Protein AF-0000000067861608 (afdb_homodimer)

Structure (mmCIF, N/CA/C/O backbone):
data_AF-0000000067861608-model_v1
#
loop_
_entity.id
_entity.type
_entity.pdbx_description
1 polymer 'phosphomevalonate kinase'
#
loop_
_atom_site.group_PDB
_atom_site.id
_atom_site.type_symbol
_atom_site.label_atom_id
_atom_site.label_alt_id
_atom_site.label_comp_id
_atom_site.label_asym_id
_atom_site.label_entity_id
_atom_site.label_seq_id
_atom_site.pdbx_PDB_ins_code
_atom_site.Cartn_x
_atom_site.Cartn_y
_atom_site.Cartn_z
_atom_site.occupancy
_atom_site.B_iso_or_equiv
_atom_site.auth_seq_id
_atom_site.auth_comp_id
_atom_site.auth_asym_id
_atom_site.auth_atom_id
_atom_site.pdbx_PDB_model_num
ATOM 1 N N . MET A 1 1 ? -28.859 -40.688 17.312 1 26.67 1 MET A N 1
ATOM 2 C CA . MET A 1 1 ? -28.531 -40.656 15.891 1 26.67 1 MET A CA 1
ATOM 3 C C . MET A 1 1 ? -27.469 -39.594 15.594 1 26.67 1 MET A C 1
ATOM 5 O O . MET A 1 1 ? -27.672 -38.406 15.875 1 26.67 1 MET A O 1
ATOM 9 N N . TYR A 1 2 ? -26.25 -39.906 15.844 1 34.5 2 TYR A N 1
ATOM 10 C CA . TYR A 1 2 ? -25.062 -39.094 15.641 1 34.5 2 TYR A CA 1
ATOM 11 C C . TYR A 1 2 ? -25.094 -38.406 14.281 1 34.5 2 TYR A C 1
ATOM 13 O O . TYR A 1 2 ? -25.141 -39.062 13.242 1 34.5 2 TYR A O 1
ATOM 21 N N . GLN A 1 3 ? -25.984 -37.469 14.102 1 37.22 3 GLN A N 1
ATOM 22 C CA . GLN A 1 3 ? -26.031 -36.719 12.844 1 37.22 3 GLN A CA 1
ATOM 23 C C . GLN A 1 3 ? -24.641 -36.531 12.258 1 37.22 3 GLN A C 1
ATOM 25 O O . GLN A 1 3 ? -23.719 -36.125 12.969 1 37.22 3 GLN A O 1
ATOM 30 N N . MET A 1 4 ? -24.109 -37.469 11.406 1 39.84 4 MET A N 1
ATOM 31 C CA . MET A 1 4 ? -22.844 -37.469 10.695 1 39.84 4 MET A CA 1
ATOM 32 C C . MET A 1 4 ? -22.406 -36.031 10.367 1 39.84 4 MET A C 1
ATOM 34 O O . MET A 1 4 ? -23.078 -35.344 9.594 1 39.84 4 MET A O 1
ATOM 38 N N . LYS A 1 5 ? -21.938 -35.344 11.375 1 53.28 5 LYS A N 1
ATOM 39 C CA . LYS A 1 5 ? -21.391 -34 11.172 1 53.28 5 LYS A CA 1
ATOM 40 C C . LYS A 1 5 ? -20.656 -33.875 9.844 1 53.28 5 LYS A C 1
ATOM 42 O O . LYS A 1 5 ? -19.703 -34.625 9.594 1 53.28 5 LYS A O 1
ATOM 47 N N . ASN A 1 6 ? -21.297 -33.531 8.641 1 76.69 6 ASN A N 1
ATOM 48 C CA . ASN A 1 6 ? -20.766 -33.25 7.309 1 76.69 6 ASN A CA 1
ATOM 49 C C . ASN A 1 6 ? -19.453 -32.469 7.371 1 76.69 6 ASN A C 1
ATOM 51 O O . ASN A 1 6 ? -19.391 -31.391 7.941 1 76.69 6 ASN A O 1
ATOM 55 N N . LYS A 1 7 ? -18.281 -33.219 7.277 1 92 7 LYS A N 1
ATOM 56 C CA . LYS A 1 7 ? -16.906 -32.75 7.316 1 92 7 LYS A CA 1
ATOM 57 C C . LYS A 1 7 ? -16.406 -32.406 5.91 1 92 7 LYS A C 1
ATOM 59 O O . LYS A 1 7 ? -16.578 -33.219 4.992 1 92 7 LYS A O 1
ATOM 64 N N . LEU A 1 8 ? -16.062 -31.203 5.754 1 97.25 8 LEU A N 1
ATOM 65 C CA . LEU A 1 8 ? -15.453 -30.734 4.516 1 97.25 8 LEU A CA 1
ATOM 66 C C . LEU A 1 8 ? -13.953 -30.531 4.695 1 97.25 8 LEU A C 1
ATOM 68 O O . LEU A 1 8 ? -13.516 -29.922 5.68 1 97.25 8 LEU A O 1
ATOM 72 N N . GLN A 1 9 ? -13.156 -31.156 3.879 1 98.38 9 GLN A N 1
ATOM 73 C CA . GLN A 1 9 ? -11.711 -30.938 3.918 1 98.38 9 GLN A CA 1
ATOM 74 C C . GLN A 1 9 ? -11.211 -30.328 2.611 1 98.38 9 GLN A C 1
ATOM 76 O O . GLN A 1 9 ? -11.539 -30.828 1.528 1 98.38 9 GLN A O 1
ATOM 81 N N . VAL A 1 10 ? -10.492 -29.297 2.76 1 98.44 10 VAL A N 1
ATOM 82 C CA . VAL A 1 10 ? -9.867 -28.625 1.625 1 98.44 10 VAL A CA 1
ATOM 83 C C . VAL A 1 10 ? -8.344 -28.688 1.771 1 98.44 10 VAL A C 1
ATOM 85 O O . VAL A 1 10 ? -7.801 -28.281 2.799 1 98.44 10 VAL A O 1
ATOM 88 N N . LYS A 1 11 ? -7.633 -29.203 0.776 1 98.56 11 LYS A N 1
ATOM 89 C CA . LYS A 1 11 ? -6.172 -29.203 0.708 1 98.56 11 LYS A CA 1
ATOM 90 C C . LYS A 1 11 ? -5.672 -28.281 -0.399 1 98.56 11 LYS A C 1
ATOM 92 O O . LYS A 1 11 ? -5.953 -28.516 -1.578 1 98.56 11 LYS A O 1
ATOM 97 N N . ILE A 1 12 ? -4.996 -27.266 0.034 1 98.75 12 ILE A N 1
ATOM 98 C CA . ILE A 1 12 ? -4.484 -26.266 -0.893 1 98.75 12 ILE A CA 1
ATOM 99 C C . ILE A 1 12 ? -2.967 -26.406 -1.009 1 98.75 12 ILE A C 1
ATOM 101 O O . ILE A 1 12 ? -2.254 -26.359 -0.002 1 98.75 12 ILE A O 1
ATOM 105 N N . PRO A 1 13 ? -2.434 -26.594 -2.201 1 98.56 13 PRO A N 1
ATOM 106 C CA . PRO A 1 13 ? -0.99 -26.766 -2.379 1 98.56 13 PRO A CA 1
ATOM 107 C C . PRO A 1 13 ? -0.209 -25.469 -2.209 1 98.56 13 PRO A C 1
ATOM 109 O O . PRO A 1 13 ? -0.754 -24.391 -2.43 1 98.56 13 PRO A O 1
ATOM 112 N N . GLY A 1 14 ? 1.052 -25.562 -1.754 1 97.81 14 GLY A N 1
ATOM 113 C CA . GLY A 1 14 ? 1.982 -24.453 -1.854 1 97.81 14 GLY A CA 1
ATOM 114 C C . GLY A 1 14 ? 2.395 -24.141 -3.281 1 97.81 14 GLY A C 1
ATOM 115 O O . GLY A 1 14 ? 1.953 -24.812 -4.219 1 97.81 14 GLY A O 1
ATOM 116 N N . LYS A 1 15 ? 3.15 -23.094 -3.432 1 97.94 15 LYS A N 1
ATOM 117 C CA . LYS A 1 15 ? 3.477 -22.688 -4.793 1 97.94 15 LYS A CA 1
ATOM 118 C C . LYS A 1 15 ? 4.945 -22.297 -4.91 1 97.94 15 LYS A C 1
ATOM 120 O O . LYS A 1 15 ? 5.605 -22.031 -3.906 1 97.94 15 LYS A O 1
ATOM 125 N N . LEU A 1 16 ? 5.465 -22.344 -6.137 1 98.12 16 LEU A N 1
ATOM 126 C CA . LEU A 1 16 ? 6.77 -21.812 -6.516 1 98.12 16 LEU A CA 1
ATOM 127 C C . LEU A 1 16 ? 6.66 -20.922 -7.754 1 98.12 16 LEU A C 1
ATOM 129 O O . LEU A 1 16 ? 5.906 -21.234 -8.672 1 98.12 16 LEU A O 1
ATOM 133 N N . TYR A 1 17 ? 7.387 -19.875 -7.785 1 98.25 17 TYR A N 1
ATOM 134 C CA . TYR A 1 17 ? 7.594 -19.125 -9.016 1 98.25 17 TYR A CA 1
ATOM 135 C C . TYR A 1 17 ? 8.648 -19.797 -9.898 1 98.25 17 TYR A C 1
ATOM 137 O O . TYR A 1 17 ? 9.719 -20.172 -9.414 1 98.25 17 TYR A O 1
ATOM 145 N N . VAL A 1 18 ? 8.383 -19.906 -11.125 1 98.62 18 VAL A N 1
ATOM 146 C CA . VAL A 1 18 ? 9.305 -20.531 -12.078 1 98.62 18 VAL A CA 1
ATOM 147 C C . VAL A 1 18 ? 10 -19.453 -12.906 1 98.62 18 VAL A C 1
ATOM 149 O O . VAL A 1 18 ? 11.195 -19.562 -13.188 1 98.62 18 VAL A O 1
ATOM 152 N N . ALA A 1 19 ? 9.234 -18.453 -13.297 1 98.81 19 ALA A N 1
ATOM 153 C CA . ALA A 1 19 ? 9.781 -17.359 -14.086 1 98.81 19 ALA A CA 1
ATOM 154 C C . ALA A 1 19 ? 8.875 -16.125 -14 1 98.81 19 ALA A C 1
ATOM 156 O O . ALA A 1 19 ? 7.691 -16.234 -13.688 1 98.81 19 ALA A O 1
ATOM 157 N N . GLY A 1 20 ? 9.445 -15.008 -14.312 1 98.62 20 GLY A N 1
ATOM 158 C CA . GLY A 1 20 ? 8.68 -13.773 -14.367 1 98.62 20 GLY A CA 1
ATOM 159 C C . GLY A 1 20 ? 8.703 -13 -13.055 1 98.62 20 GLY A C 1
ATOM 160 O O . GLY A 1 20 ? 7.992 -12 -12.906 1 98.62 20 GLY A O 1
ATOM 161 N N . GLU A 1 21 ? 9.539 -13.398 -12.094 1 97.88 21 GLU A N 1
ATOM 162 C CA . GLU A 1 21 ? 9.633 -12.75 -10.789 1 97.88 21 GLU A CA 1
ATOM 163 C C . GLU A 1 21 ? 9.992 -11.273 -10.938 1 97.88 21 GLU A C 1
ATOM 165 O O . GLU A 1 21 ? 10.688 -10.891 -11.883 1 97.88 21 GLU A O 1
ATOM 170 N N . TYR A 1 22 ? 9.555 -10.453 -10.031 1 97 22 TYR A N 1
ATOM 171 C CA . TYR A 1 22 ? 9.727 -9.008 -9.961 1 97 22 TYR A CA 1
ATOM 172 C C . TYR A 1 22 ? 8.93 -8.305 -11.047 1 97 22 TYR A C 1
ATOM 174 O O . TYR A 1 22 ? 8.227 -7.324 -10.789 1 97 22 TYR A O 1
ATOM 182 N N . ALA A 1 23 ? 8.992 -8.766 -12.305 1 98.06 23 ALA A N 1
ATOM 183 C CA . ALA A 1 23 ? 8.188 -8.156 -13.367 1 98.06 23 ALA A CA 1
ATOM 184 C C . ALA A 1 23 ? 6.695 -8.352 -13.102 1 98.06 23 ALA A C 1
ATOM 186 O O . ALA A 1 23 ? 5.891 -7.457 -13.375 1 98.06 23 ALA A O 1
ATOM 187 N N . VAL A 1 24 ? 6.348 -9.461 -12.547 1 98 24 VAL A N 1
ATOM 188 C CA . VAL A 1 24 ? 4.953 -9.852 -12.367 1 98 24 VAL A CA 1
ATOM 189 C C . VAL A 1 24 ? 4.289 -8.938 -11.344 1 98 24 VAL A C 1
ATOM 191 O O . VAL A 1 24 ? 3.061 -8.875 -11.258 1 98 24 VAL A O 1
ATOM 194 N N . VAL A 1 25 ? 5.051 -8.227 -10.516 1 95.62 25 VAL A N 1
ATOM 195 C CA . VAL A 1 25 ? 4.48 -7.289 -9.547 1 95.62 25 VAL A CA 1
ATOM 196 C C . VAL A 1 25 ? 3.912 -6.074 -10.281 1 95.62 25 VAL A C 1
ATOM 198 O O . VAL A 1 25 ? 3.137 -5.305 -9.703 1 95.62 25 VAL A O 1
ATOM 201 N N . GLU A 1 26 ? 4.363 -5.918 -11.547 1 96.56 26 GLU A N 1
ATOM 202 C CA . GLU A 1 26 ? 3.848 -4.836 -12.383 1 96.56 26 GLU A CA 1
ATOM 203 C C . GLU A 1 26 ? 2.592 -5.273 -13.141 1 96.56 26 GLU A C 1
ATOM 205 O O . GLU A 1 26 ? 2.518 -6.402 -13.625 1 96.56 26 GLU A O 1
ATOM 210 N N . SER A 1 27 ? 1.669 -4.391 -13.273 1 96.94 27 SER A N 1
ATOM 211 C CA . SER A 1 27 ? 0.433 -4.664 -14 1 96.94 27 SER A CA 1
ATOM 212 C C . SER A 1 27 ? 0.719 -5.164 -15.406 1 96.94 27 SER A C 1
ATOM 214 O O . SER A 1 27 ? 1.586 -4.621 -16.094 1 96.94 27 SER A O 1
ATOM 216 N N . GLY A 1 28 ? 0.017 -6.191 -15.742 1 98.12 28 GLY A N 1
ATOM 217 C CA . GLY A 1 28 ? 0.058 -6.668 -17.109 1 98.12 28 GLY A CA 1
ATOM 218 C C . GLY A 1 28 ? 1.243 -7.57 -17.391 1 98.12 28 GLY A C 1
ATOM 219 O O . GLY A 1 28 ? 1.423 -8.031 -18.531 1 98.12 28 GLY A O 1
ATOM 220 N N . HIS A 1 29 ? 2.057 -7.844 -16.453 1 98.62 29 HIS A N 1
ATOM 221 C CA . HIS A 1 29 ? 3.209 -8.719 -16.656 1 98.62 29 HIS A CA 1
ATOM 222 C C . HIS A 1 29 ? 2.914 -10.141 -16.188 1 98.62 29 HIS A C 1
ATOM 224 O O . HIS A 1 29 ? 2.143 -10.336 -15.242 1 98.62 29 HIS A O 1
ATOM 230 N N . THR A 1 30 ? 3.576 -11.055 -16.828 1 98.75 30 THR A N 1
ATOM 231 C CA . THR A 1 30 ? 3.236 -12.461 -16.688 1 98.75 30 THR A CA 1
ATOM 232 C C . THR A 1 30 ? 4.328 -13.211 -15.922 1 98.75 30 THR A C 1
ATOM 234 O O . THR A 1 30 ? 5.512 -12.891 -16.047 1 98.75 30 THR A O 1
ATOM 237 N N . ALA A 1 31 ? 3.92 -14.156 -15.141 1 98.81 31 ALA A N 1
ATOM 238 C CA . ALA A 1 31 ? 4.82 -15.125 -14.508 1 98.81 31 ALA A CA 1
ATOM 239 C C . ALA A 1 31 ? 4.324 -16.547 -14.719 1 98.81 31 ALA A C 1
ATOM 241 O O . ALA A 1 31 ? 3.133 -16.766 -14.961 1 98.81 31 ALA A O 1
ATOM 242 N N . ILE A 1 32 ? 5.25 -17.469 -14.734 1 98.88 32 ILE A N 1
ATOM 243 C CA . ILE A 1 32 ? 4.953 -18.891 -14.695 1 98.88 32 ILE A CA 1
ATOM 244 C C . ILE A 1 32 ? 5.09 -19.406 -13.266 1 98.88 32 ILE A C 1
ATOM 246 O O . ILE A 1 32 ? 6.113 -19.188 -12.609 1 98.88 32 ILE A O 1
ATOM 250 N N . LEU A 1 33 ? 4.039 -20.016 -12.758 1 98.81 33 LEU A N 1
ATOM 251 C CA . LEU A 1 33 ? 4.066 -20.609 -11.43 1 98.81 33 LEU A CA 1
ATOM 252 C C . LEU A 1 33 ? 3.674 -22.078 -11.477 1 98.81 33 LEU A C 1
ATOM 254 O O . LEU A 1 33 ? 3.002 -22.516 -12.414 1 98.81 33 LEU A O 1
ATOM 258 N N . THR A 1 34 ? 4.102 -22.812 -10.477 1 98.75 34 THR A N 1
ATOM 259 C CA . THR A 1 34 ? 3.629 -24.188 -10.281 1 98.75 34 THR A CA 1
ATOM 260 C C . THR A 1 34 ? 3.234 -24.422 -8.828 1 98.75 34 THR A C 1
ATOM 262 O O . THR A 1 34 ? 3.885 -23.906 -7.914 1 98.75 34 THR A O 1
ATOM 265 N N . ALA A 1 35 ? 2.17 -25.109 -8.664 1 98.56 35 ALA A N 1
ATOM 266 C CA . ALA A 1 35 ? 1.813 -25.609 -7.344 1 98.56 35 ALA A CA 1
ATOM 267 C C . ALA A 1 35 ? 2.586 -26.875 -7.016 1 98.56 35 ALA A C 1
ATOM 269 O O . ALA A 1 35 ? 2.898 -27.672 -7.906 1 98.56 35 ALA A O 1
ATOM 270 N N . VAL A 1 36 ? 2.908 -27.078 -5.766 1 97.81 36 VAL A N 1
ATOM 271 C CA . VAL A 1 36 ? 3.66 -28.266 -5.355 1 97.81 36 VAL A CA 1
ATOM 272 C C . VAL A 1 36 ? 2.85 -29.062 -4.336 1 97.81 36 VAL A C 1
ATOM 274 O O . VAL A 1 36 ? 1.994 -28.516 -3.643 1 97.81 36 VAL A O 1
ATOM 277 N N . ASN A 1 37 ? 3.166 -30.328 -4.195 1 97.19 37 ASN A N 1
ATOM 278 C CA . ASN A 1 37 ? 2.334 -31.219 -3.396 1 97.19 37 ASN A CA 1
ATOM 279 C C . ASN A 1 37 ? 2.688 -31.141 -1.915 1 97.19 37 ASN A C 1
ATOM 281 O O . ASN A 1 37 ? 2.891 -32.188 -1.267 1 97.19 37 ASN A O 1
ATOM 285 N N . ARG A 1 38 ? 2.797 -30.031 -1.363 1 96.56 38 ARG A N 1
ATOM 286 C CA . ARG A 1 38 ? 2.777 -29.656 0.046 1 96.56 38 ARG A CA 1
ATOM 287 C C . ARG A 1 38 ? 1.562 -28.781 0.364 1 96.56 38 ARG A C 1
ATOM 289 O O . ARG A 1 38 ? 1.272 -27.828 -0.352 1 96.56 38 ARG A O 1
ATOM 296 N N . TYR A 1 39 ? 0.886 -29.203 1.432 1 97.62 39 TYR A N 1
ATOM 297 C CA . TYR A 1 39 ? -0.474 -28.688 1.486 1 97.62 39 TYR A CA 1
ATOM 298 C C . TYR A 1 39 ? -0.722 -27.953 2.797 1 97.62 39 TYR A C 1
ATOM 300 O O . TYR A 1 39 ? -0.152 -28.297 3.832 1 97.62 39 TYR A O 1
ATOM 308 N N . ILE A 1 40 ? -1.526 -26.922 2.73 1 97.19 40 ILE A N 1
ATOM 309 C CA . ILE A 1 40 ? -2.367 -26.484 3.836 1 97.19 40 ILE A CA 1
ATOM 310 C C . ILE A 1 40 ? -3.688 -27.25 3.822 1 97.19 40 ILE A C 1
ATOM 312 O O . ILE A 1 40 ? -4.34 -27.359 2.779 1 97.19 40 ILE A O 1
ATOM 316 N N . THR A 1 41 ? -4.012 -27.781 4.922 1 97.88 41 THR A N 1
ATOM 317 C CA . THR A 1 41 ? -5.266 -28.516 5.035 1 97.88 41 THR A CA 1
ATOM 318 C C . THR A 1 41 ? -6.234 -27.797 5.973 1 97.88 41 THR A C 1
ATOM 320 O O . THR A 1 41 ? -5.891 -27.5 7.121 1 97.88 41 THR A O 1
ATOM 323 N N . LEU A 1 42 ? -7.359 -27.438 5.473 1 98.5 42 LEU A N 1
ATOM 324 C CA . LEU A 1 42 ? -8.422 -26.859 6.289 1 98.5 42 LEU A CA 1
ATOM 325 C C . LEU A 1 42 ? -9.602 -27.812 6.398 1 98.5 42 LEU A C 1
ATOM 327 O O . LEU A 1 42 ? -10.117 -28.297 5.383 1 98.5 42 LEU A O 1
ATOM 331 N N . THR A 1 43 ? -9.977 -28.125 7.605 1 98.38 43 THR A N 1
ATOM 332 C CA . THR A 1 43 ? -11.164 -28.922 7.887 1 98.38 43 THR A CA 1
ATOM 333 C C . THR A 1 43 ? -12.289 -28.047 8.422 1 98.38 43 THR A C 1
ATOM 335 O O . THR A 1 43 ? -12.086 -27.266 9.344 1 98.38 43 THR A O 1
ATOM 338 N N . LEU A 1 44 ? -13.398 -28.141 7.777 1 98.44 44 LEU A N 1
ATOM 339 C CA . LEU A 1 44 ? -14.578 -27.375 8.172 1 98.44 44 LEU A CA 1
ATOM 340 C C . LEU A 1 44 ? -15.711 -28.297 8.594 1 98.44 44 LEU A C 1
ATOM 342 O O . LEU A 1 44 ? -16.016 -29.266 7.891 1 98.44 44 LEU A O 1
ATOM 346 N N . GLU A 1 45 ? -16.328 -28.031 9.75 1 97.69 45 GLU A N 1
ATOM 347 C CA . GLU A 1 45 ? -17.469 -28.781 10.258 1 97.69 45 GLU A CA 1
ATOM 348 C C . GLU A 1 45 ? -18.547 -27.844 10.812 1 97.69 45 GLU A C 1
ATOM 350 O O . GLU A 1 45 ? -18.234 -26.719 11.211 1 97.69 45 GLU A O 1
ATOM 355 N N . ASP A 1 46 ? -19.766 -28.312 10.781 1 97 46 ASP A N 1
ATOM 356 C CA . ASP A 1 46 ? -20.797 -27.578 11.492 1 97 46 ASP A CA 1
ATOM 357 C C . ASP A 1 46 ? -20.484 -27.484 12.984 1 97 46 ASP A C 1
ATOM 359 O O . ASP A 1 46 ? -19.875 -28.391 13.555 1 97 46 ASP A O 1
ATOM 363 N N . SER A 1 47 ? -20.859 -26.359 13.508 1 96.88 47 SER A N 1
ATOM 364 C CA . SER A 1 47 ? -20.578 -26.125 14.914 1 96.88 47 SER A CA 1
ATOM 365 C C . SER A 1 47 ? -21.641 -25.234 15.555 1 96.88 47 SER A C 1
ATOM 367 O O . SER A 1 47 ? -22.547 -24.75 14.859 1 96.88 47 SER A O 1
ATOM 369 N N . GLU A 1 48 ? -21.641 -25.156 16.875 1 96.44 48 GLU A N 1
ATOM 370 C CA . GLU A 1 48 ? -22.594 -24.312 17.578 1 96.44 48 GLU A CA 1
ATOM 371 C C . GLU A 1 48 ? -22.219 -22.844 17.484 1 96.44 48 GLU A C 1
ATOM 373 O O . GLU A 1 48 ? -23.078 -21.953 17.594 1 96.44 48 GLU A O 1
ATOM 378 N N . ARG A 1 49 ? -20.984 -22.641 17.344 1 97.25 49 ARG A N 1
ATOM 379 C CA . ARG A 1 49 ? -20.453 -21.281 17.172 1 97.25 49 ARG A CA 1
ATOM 380 C C . ARG A 1 49 ? -19.328 -21.266 16.156 1 97.25 49 ARG A C 1
ATOM 382 O O . ARG A 1 49 ? -18.703 -22.297 15.891 1 97.25 49 ARG A O 1
ATOM 389 N N . ASN A 1 50 ? -19.062 -20.078 15.539 1 98.06 50 ASN A N 1
ATOM 390 C CA . ASN A 1 50 ? -17.906 -19.953 14.656 1 98.06 50 ASN A CA 1
ATOM 391 C C . ASN A 1 50 ? -16.594 -20.109 15.414 1 98.06 50 ASN A C 1
ATOM 393 O O . ASN A 1 50 ? -16.406 -19.469 16.453 1 98.06 50 ASN A O 1
ATOM 397 N N . GLU A 1 51 ? -15.789 -20.875 14.906 1 97 51 GLU A N 1
ATOM 398 C CA . GLU A 1 51 ? -14.469 -21.062 15.516 1 97 51 GLU A CA 1
ATOM 399 C C . GLU A 1 51 ? -13.406 -21.328 14.461 1 97 51 GLU A C 1
ATOM 401 O O . GLU A 1 51 ? -13.648 -22.062 13.492 1 97 51 GLU A O 1
ATOM 406 N N . LEU A 1 52 ? -12.266 -20.719 14.594 1 97 52 LEU A N 1
ATOM 407 C CA . LEU A 1 52 ? -11.07 -20.984 13.797 1 97 52 LEU A CA 1
ATOM 408 C C . LEU A 1 52 ? -9.898 -21.375 14.695 1 97 52 LEU A C 1
ATOM 410 O O . LEU A 1 52 ? -9.594 -20.672 15.672 1 97 52 LEU A O 1
ATOM 414 N N . TRP A 1 53 ? -9.328 -22.438 14.406 1 95.25 53 TRP A N 1
ATOM 415 C CA . TRP A 1 53 ? -8.172 -22.906 15.172 1 95.25 53 TRP A CA 1
ATOM 416 C C . TRP A 1 53 ? -7.008 -23.25 14.258 1 95.25 53 TRP A C 1
ATOM 418 O O . TRP A 1 53 ? -7.188 -23.906 13.227 1 95.25 53 TRP A O 1
ATOM 428 N N . ILE A 1 54 ? -5.863 -22.719 14.531 1 91.69 54 ILE A N 1
ATOM 429 C CA . ILE A 1 54 ? -4.578 -23.094 13.953 1 91.69 54 ILE A CA 1
ATOM 430 C C . ILE A 1 54 ? -3.686 -23.703 15.023 1 91.69 54 ILE A C 1
ATOM 432 O O . ILE A 1 54 ? -3.121 -22.984 15.859 1 91.69 54 ILE A O 1
ATOM 436 N N . PRO A 1 55 ? -3.568 -24.969 15.031 1 85.69 55 PRO A N 1
ATOM 437 C CA . PRO A 1 55 ? -2.969 -25.703 16.141 1 85.69 55 PRO A CA 1
ATOM 438 C C . PRO A 1 55 ? -1.602 -25.172 16.547 1 85.69 55 PRO A C 1
ATOM 440 O O . PRO A 1 55 ? -1.2 -25.297 17.703 1 85.69 55 PRO A O 1
ATOM 443 N N . HIS A 1 56 ? -0.878 -24.609 15.633 1 77.38 56 HIS A N 1
ATOM 444 C CA . HIS A 1 56 ? 0.411 -24.016 15.969 1 77.38 56 HIS A CA 1
ATOM 445 C C . HIS A 1 56 ? 0.245 -22.844 16.938 1 77.38 56 HIS A C 1
ATOM 447 O O . HIS A 1 56 ? 1.199 -22.453 17.609 1 77.38 56 HIS A O 1
ATOM 453 N N . TYR A 1 57 ? -0.958 -22.406 17.016 1 78.12 57 TYR A N 1
ATOM 454 C CA . TYR A 1 57 ? -1.249 -21.297 17.906 1 78.12 57 TYR A CA 1
ATOM 455 C C . TYR A 1 57 ? -2.113 -21.75 19.078 1 78.12 57 TYR A C 1
ATOM 457 O O . TYR A 1 57 ? -2.777 -22.781 19 1 78.12 57 TYR A O 1
ATOM 465 N N . GLU A 1 58 ? -2.127 -21.172 20.234 1 71.75 58 GLU A N 1
ATOM 466 C CA . GLU A 1 58 ? -2.676 -21.688 21.5 1 71.75 58 GLU A CA 1
ATOM 467 C C . GLU A 1 58 ? -4.199 -21.719 21.453 1 71.75 58 GLU A C 1
ATOM 469 O O . GLU A 1 58 ? -4.809 -22.766 21.703 1 71.75 58 GLU A O 1
ATOM 474 N N . ASN A 1 59 ? -4.883 -20.688 21.328 1 86.62 59 ASN A N 1
ATOM 475 C CA . ASN A 1 59 ? -6.324 -20.719 21.516 1 86.62 59 ASN A CA 1
ATOM 476 C C . ASN A 1 59 ? -7.078 -20.359 20.25 1 86.62 59 ASN A C 1
ATOM 478 O O . ASN A 1 59 ? -6.598 -19.578 19.438 1 86.62 59 ASN A O 1
ATOM 482 N N . PRO A 1 60 ? -8.18 -21.188 20.031 1 93 60 PRO A N 1
ATOM 483 C CA . PRO A 1 60 ? -9.047 -20.828 18.906 1 93 60 PRO A CA 1
ATOM 484 C C . PRO A 1 60 ? -9.656 -19.438 19.062 1 93 60 PRO A C 1
ATOM 486 O O . PRO A 1 60 ? -9.719 -18.906 20.172 1 93 60 PRO A O 1
ATOM 489 N N . VAL A 1 61 ? -10 -18.859 17.984 1 95.06 61 VAL A N 1
ATOM 490 C CA . VAL A 1 61 ? -10.695 -17.578 17.984 1 95.06 61 VAL A CA 1
ATOM 491 C C . VAL A 1 61 ? -12.117 -17.766 17.469 1 95.06 61 VAL A C 1
ATOM 493 O O . VAL A 1 61 ? -12.406 -18.703 16.719 1 95.06 61 VAL A O 1
ATOM 496 N N . SER A 1 62 ? -13.055 -16.938 17.938 1 95.94 62 SER A N 1
ATOM 497 C CA . SER A 1 62 ? -14.461 -17 17.562 1 95.94 62 SER A CA 1
ATOM 498 C C . SER A 1 62 ? -14.961 -15.656 17.062 1 95.94 62 SER A C 1
ATOM 500 O O . SER A 1 62 ? -14.312 -14.625 17.266 1 95.94 62 SER A O 1
ATOM 502 N N . TRP A 1 63 ? -16.062 -15.602 16.328 1 96.75 63 TRP A N 1
ATOM 503 C CA . TRP A 1 63 ? -16.719 -14.398 15.828 1 96.75 63 TRP A CA 1
ATOM 504 C C . TRP A 1 63 ? -18.203 -14.633 15.617 1 96.75 63 TRP A C 1
ATOM 506 O O . TRP A 1 63 ? -18.641 -15.781 15.492 1 96.75 63 TRP A O 1
ATOM 516 N N . PRO A 1 64 ? -19.047 -13.68 15.703 1 97.38 64 PRO A N 1
ATOM 517 C CA . PRO A 1 64 ? -20.484 -13.852 15.508 1 97.38 64 PRO A CA 1
ATOM 518 C C . PRO A 1 64 ? -20.844 -14.305 14.094 1 97.38 64 PRO A C 1
ATOM 520 O O . PRO A 1 64 ? -20.172 -13.922 13.133 1 97.38 64 PRO A O 1
ATOM 523 N N . VAL A 1 65 ? -21.891 -15.133 13.992 1 97.44 65 VAL A N 1
ATOM 524 C CA . VAL A 1 65 ? -22.391 -15.523 12.68 1 97.44 65 VAL A CA 1
ATOM 525 C C . VAL A 1 65 ? -22.75 -14.281 11.867 1 97.44 65 VAL A C 1
ATOM 527 O O . VAL A 1 65 ? -23.5 -13.422 12.336 1 97.44 65 VAL A O 1
ATOM 530 N N . GLY A 1 66 ? -22.141 -14.156 10.727 1 96.19 66 GLY A N 1
ATOM 531 C CA . GLY A 1 66 ? -22.391 -13.008 9.875 1 96.19 66 GLY A CA 1
ATOM 532 C C . GLY A 1 66 ? -21.578 -11.789 10.258 1 96.19 66 GLY A C 1
ATOM 533 O O . GLY A 1 66 ? -21.672 -10.742 9.602 1 96.19 66 GLY A O 1
ATOM 534 N N . GLY A 1 67 ? -20.812 -11.914 11.305 1 95.69 67 GLY A N 1
ATOM 535 C CA . GLY A 1 67 ? -20.016 -10.797 11.789 1 95.69 67 GLY A CA 1
ATOM 536 C C . GLY A 1 67 ? -18.562 -10.898 11.406 1 95.69 67 GLY A C 1
ATOM 537 O O . GLY A 1 67 ? -18.156 -11.812 10.672 1 95.69 67 GLY A O 1
ATOM 538 N N . GLU A 1 68 ? -17.766 -9.945 11.844 1 95.62 68 GLU A N 1
ATOM 539 C CA . GLU A 1 68 ? -16.344 -9.867 11.523 1 95.62 68 GLU A CA 1
ATOM 540 C C . GLU A 1 68 ? -15.5 -10.641 12.531 1 95.62 68 GLU A C 1
ATOM 542 O O . GLU A 1 68 ? -15.789 -10.609 13.734 1 95.62 68 GLU A O 1
ATOM 547 N N . LEU A 1 69 ? -14.594 -11.359 12.023 1 95.44 69 LEU A N 1
ATOM 548 C CA . LEU A 1 69 ? -13.531 -11.883 12.867 1 95.44 69 LEU A CA 1
ATOM 549 C C . LEU A 1 69 ? -12.422 -10.852 13.055 1 95.44 69 LEU A C 1
ATOM 551 O O . LEU A 1 69 ? -11.82 -10.398 12.078 1 95.44 69 LEU A O 1
ATOM 555 N N . LYS A 1 70 ? -12.195 -10.438 14.266 1 88.69 70 LYS A N 1
ATOM 556 C CA . LYS A 1 70 ? -11.164 -9.477 14.633 1 88.69 70 LYS A CA 1
ATOM 5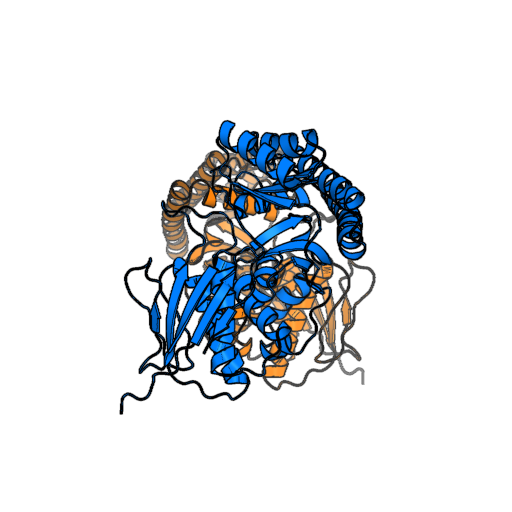57 C C . LYS A 1 70 ? -10.25 -10.031 15.719 1 88.69 70 LYS A C 1
ATOM 559 O O . LYS A 1 70 ? -10.289 -9.578 16.859 1 88.69 70 LYS A O 1
ATOM 564 N N . PRO A 1 71 ? -9.477 -10.898 15.32 1 81.19 71 PRO A N 1
ATOM 565 C CA . PRO A 1 71 ? -8.625 -11.477 16.359 1 81.19 71 PRO A CA 1
ATOM 566 C C . PRO A 1 71 ? -7.387 -10.633 16.656 1 81.19 71 PRO A C 1
ATOM 568 O O . PRO A 1 71 ? -7 -9.797 15.828 1 81.19 71 PRO A O 1
ATOM 571 N N . ASP A 1 72 ? -6.855 -10.812 17.797 1 82.69 72 ASP A N 1
ATOM 572 C CA . ASP A 1 72 ? -5.574 -10.211 18.156 1 82.69 72 ASP A CA 1
ATOM 573 C C . ASP A 1 72 ? -4.41 -11.047 17.625 1 82.69 72 ASP A C 1
ATOM 575 O O . ASP A 1 72 ? -4.484 -12.281 17.594 1 82.69 72 ASP A O 1
ATOM 579 N N . GLY A 1 73 ? -3.516 -10.375 17.125 1 84.56 73 GLY A N 1
ATOM 580 C CA . GLY A 1 73 ? -2.32 -11.062 16.672 1 84.56 73 GLY A CA 1
ATOM 581 C C . GLY A 1 73 ? -2.152 -11.031 15.164 1 84.56 73 GLY A C 1
ATOM 582 O O . GLY A 1 73 ? -3.105 -11.281 14.422 1 84.56 73 GLY A O 1
ATOM 583 N N . GLU A 1 74 ? -0.974 -10.898 14.703 1 82.56 74 GLU A N 1
ATOM 584 C CA . GLU A 1 74 ? -0.651 -10.734 13.289 1 82.56 74 GLU A CA 1
ATOM 585 C C . GLU A 1 74 ? -0.794 -12.047 12.531 1 82.56 74 GLU A C 1
ATOM 587 O O . GLU A 1 74 ? -1.086 -12.055 11.328 1 82.56 74 GLU A O 1
ATOM 592 N N . HIS A 1 75 ? -0.709 -13.172 13.242 1 85.56 75 HIS A N 1
ATOM 593 C CA . HIS A 1 75 ? -0.716 -14.484 12.602 1 85.56 75 HIS A CA 1
ATOM 594 C C . HIS A 1 75 ? -2.107 -14.844 12.094 1 85.56 75 HIS A C 1
ATOM 596 O O . HIS A 1 75 ? -2.262 -15.766 11.289 1 85.56 75 HIS A O 1
ATOM 602 N N . TRP A 1 76 ? -3.137 -14.039 12.492 1 90.56 76 TRP A N 1
ATOM 603 C CA . TRP A 1 76 ? -4.516 -14.32 12.102 1 90.56 76 TRP A CA 1
ATOM 604 C C . TRP A 1 76 ? -4.93 -13.477 10.898 1 90.56 76 TRP A C 1
ATOM 606 O O . TRP A 1 76 ? -5.973 -13.719 10.289 1 90.56 76 TRP A O 1
ATOM 616 N N . THR A 1 77 ? -4.141 -12.539 10.555 1 93.31 77 THR A N 1
ATOM 617 C CA . THR A 1 77 ? -4.605 -11.438 9.719 1 93.31 77 THR A CA 1
ATOM 618 C C . THR A 1 77 ? -5.094 -11.961 8.367 1 93.31 77 THR A C 1
ATOM 620 O O . THR A 1 77 ? -6.203 -11.633 7.938 1 93.31 77 THR A O 1
ATOM 623 N N . PHE A 1 78 ? -4.34 -12.836 7.723 1 95.44 78 PHE A N 1
ATOM 624 C CA . PHE A 1 78 ? -4.699 -13.312 6.391 1 95.44 78 PHE A CA 1
ATOM 625 C C . PHE A 1 78 ? -5.965 -14.156 6.445 1 95.44 78 PHE A C 1
ATOM 627 O O . PHE A 1 78 ? -6.875 -13.977 5.633 1 95.44 78 PHE A O 1
ATOM 634 N N . THR A 1 79 ? -6.098 -15.078 7.414 1 96.5 79 THR A N 1
ATOM 635 C CA . THR A 1 79 ? -7.27 -15.938 7.527 1 96.5 79 THR A CA 1
ATOM 636 C C . THR A 1 79 ? -8.492 -15.141 7.965 1 96.5 79 THR A C 1
ATOM 638 O O . THR A 1 79 ? -9.594 -15.359 7.469 1 96.5 79 THR A O 1
ATOM 641 N N . ALA A 1 80 ? -8.258 -14.18 8.875 1 96.75 80 ALA A N 1
ATOM 642 C CA . ALA A 1 80 ? -9.359 -13.344 9.336 1 96.75 80 ALA A CA 1
ATOM 643 C C . ALA A 1 80 ? -9.953 -12.531 8.188 1 96.75 80 ALA A C 1
ATOM 645 O O . ALA A 1 80 ? -11.18 -12.477 8.023 1 96.75 80 ALA A O 1
ATOM 646 N N . GLU A 1 81 ? -9.094 -11.938 7.387 1 97.12 81 GLU A N 1
ATOM 647 C CA . GLU A 1 81 ? -9.586 -11.109 6.289 1 97.12 81 GLU A CA 1
ATOM 648 C C . GLU A 1 81 ? -10.242 -11.961 5.207 1 97.12 81 GLU A C 1
ATOM 650 O O . GLU A 1 81 ? -11.203 -11.523 4.566 1 97.12 81 GLU A O 1
ATOM 655 N N . ALA A 1 82 ? -9.727 -13.188 5.008 1 98.38 82 ALA A N 1
ATOM 656 C CA . ALA A 1 82 ? -10.383 -14.125 4.098 1 98.38 82 ALA A CA 1
ATOM 657 C C . ALA A 1 82 ? -11.789 -14.461 4.586 1 98.38 82 ALA A C 1
ATOM 659 O O . ALA A 1 82 ? -12.742 -14.492 3.797 1 98.38 82 ALA A O 1
ATOM 660 N N . ILE A 1 83 ? -11.953 -14.68 5.883 1 98.56 83 ILE A N 1
ATOM 661 C CA . ILE A 1 83 ? -13.258 -14.969 6.473 1 98.56 83 ILE A CA 1
ATOM 662 C C . ILE A 1 83 ? -14.18 -13.766 6.32 1 98.56 83 ILE A C 1
ATOM 664 O O . ILE A 1 83 ? -15.336 -13.906 5.926 1 98.56 83 ILE A O 1
ATOM 668 N N . ASN A 1 84 ? -13.664 -12.602 6.637 1 98.38 84 ASN A N 1
ATOM 669 C CA . ASN A 1 84 ? -14.469 -11.383 6.629 1 98.38 84 ASN A CA 1
ATOM 670 C C . ASN A 1 84 ? -14.977 -11.055 5.227 1 98.38 84 ASN A C 1
ATOM 672 O O . ASN A 1 84 ? -16.141 -10.711 5.047 1 98.38 84 ASN A O 1
ATOM 676 N N . ILE A 1 85 ? -14.133 -11.188 4.219 1 98.5 85 ILE A N 1
ATOM 677 C CA . ILE A 1 85 ? -14.547 -10.867 2.857 1 98.5 85 ILE A CA 1
ATOM 678 C C . ILE A 1 85 ? -15.531 -11.93 2.359 1 98.5 85 ILE A C 1
ATOM 680 O O . ILE A 1 85 ? -16.516 -11.609 1.68 1 98.5 85 ILE A O 1
ATOM 684 N N . ALA A 1 86 ? -15.281 -13.227 2.676 1 98.69 86 ALA A N 1
ATOM 685 C CA . ALA A 1 86 ? -16.203 -14.297 2.299 1 98.69 86 ALA A CA 1
ATOM 686 C C . ALA A 1 86 ? -17.578 -14.086 2.934 1 98.69 86 ALA A C 1
ATOM 688 O O . ALA A 1 86 ? -18.594 -14.211 2.264 1 98.69 86 ALA A O 1
ATOM 689 N N . THR A 1 87 ? -17.531 -13.758 4.223 1 98.44 87 THR A N 1
ATOM 690 C CA . THR A 1 87 ? -18.766 -13.531 4.965 1 98.44 87 THR A CA 1
ATOM 691 C C . THR A 1 87 ? -19.562 -12.383 4.348 1 98.44 87 THR A C 1
ATOM 693 O O . THR A 1 87 ? -20.766 -12.508 4.117 1 98.44 87 THR A O 1
ATOM 696 N N . THR A 1 88 ? -18.875 -11.297 4.062 1 98.06 88 THR A N 1
ATOM 697 C CA . THR A 1 88 ? -19.531 -10.133 3.469 1 98.06 88 THR A CA 1
ATOM 698 C C . THR A 1 88 ? -20.125 -10.477 2.105 1 98.06 88 THR A C 1
ATOM 700 O O . THR A 1 88 ? -21.25 -10.109 1.803 1 98.06 88 THR A O 1
ATOM 703 N N . PHE A 1 89 ? -19.375 -11.211 1.27 1 98.44 89 PHE A N 1
ATOM 704 C CA . PHE A 1 89 ? -19.828 -11.594 -0.062 1 98.44 89 PHE A CA 1
ATOM 705 C C . PHE A 1 89 ? -21.062 -12.492 0.023 1 98.44 89 PHE A C 1
ATOM 707 O O . PHE A 1 89 ? -22.047 -12.258 -0.665 1 98.44 89 PHE A O 1
ATOM 714 N N . LEU A 1 90 ? -20.984 -13.5 0.914 1 98.62 90 LEU A N 1
ATOM 715 C CA . LEU A 1 90 ? -22.094 -14.438 1.07 1 98.62 90 LEU A CA 1
ATOM 716 C C . LEU A 1 90 ? -23.359 -13.719 1.537 1 98.62 90 LEU A C 1
ATOM 718 O O . LEU A 1 90 ? -24.453 -13.992 1.037 1 98.62 90 LEU A O 1
ATOM 722 N N . LYS A 1 91 ? -23.188 -12.773 2.441 1 97.69 91 LYS A N 1
ATOM 723 C CA . LYS A 1 91 ? -24.328 -11.984 2.9 1 97.69 91 LYS A CA 1
ATOM 724 C C . LYS A 1 91 ? -24.906 -11.141 1.767 1 97.69 91 LYS A C 1
ATOM 726 O O . LYS A 1 91 ? -26.125 -11.016 1.634 1 97.69 91 LYS A O 1
ATOM 731 N N . SER A 1 92 ? -24.016 -10.594 1.003 1 96.31 92 SER A N 1
ATOM 732 C CA . SER A 1 92 ? -24.469 -9.766 -0.108 1 96.31 92 SER A CA 1
ATOM 733 C C . SER A 1 92 ? -25.234 -10.586 -1.14 1 96.31 92 SER A C 1
ATOM 735 O O . SER A 1 92 ? -26.094 -10.062 -1.856 1 96.31 92 SER A O 1
ATOM 737 N N . GLU A 1 93 ? -24.953 -11.883 -1.188 1 97.06 93 GLU A N 1
ATOM 738 C CA . GLU A 1 93 ? -25.641 -12.797 -2.1 1 97.06 93 GLU A CA 1
ATOM 739 C C . GLU A 1 93 ? -26.922 -13.328 -1.489 1 97.06 93 GLU A C 1
ATOM 741 O O . GLU A 1 93 ? -27.625 -14.133 -2.105 1 97.06 93 GLU A O 1
ATOM 746 N N . GLY A 1 94 ? -27.25 -12.891 -0.275 1 97.38 94 GLY A N 1
ATOM 747 C CA . GLY A 1 94 ? -28.469 -13.312 0.403 1 97.38 94 GLY A CA 1
ATOM 748 C C . GLY A 1 94 ? -28.375 -14.727 0.949 1 97.38 94 GLY A C 1
ATOM 749 O O . GLY A 1 94 ? -29.406 -15.391 1.146 1 97.38 94 GLY A O 1
ATOM 750 N N . ILE A 1 95 ? -27.219 -15.242 1.123 1 97.94 95 ILE A N 1
ATOM 751 C CA . ILE A 1 95 ? -27.016 -16.609 1.588 1 97.94 95 ILE A CA 1
ATOM 752 C C . ILE A 1 95 ? -27.016 -16.641 3.115 1 97.94 95 ILE A C 1
ATOM 754 O O . ILE A 1 95 ? -26.312 -15.867 3.758 1 97.94 95 ILE A O 1
ATOM 758 N N . GLU A 1 96 ? -27.781 -17.484 3.699 1 97.38 96 GLU A N 1
ATOM 759 C CA . GLU A 1 96 ? -27.828 -17.656 5.148 1 97.38 96 GLU A CA 1
ATOM 760 C C . GLU A 1 96 ? -26.625 -18.438 5.652 1 97.38 96 GLU A C 1
ATOM 762 O O . GLU A 1 96 ? -26.281 -19.484 5.109 1 97.38 96 GLU A O 1
ATOM 767 N N . LEU A 1 97 ? -26.031 -17.938 6.652 1 98.25 97 LEU A N 1
ATOM 768 C CA . LEU A 1 97 ? -24.844 -18.562 7.211 1 98.25 97 LEU A CA 1
ATOM 769 C C . LEU A 1 97 ? -25.172 -19.297 8.508 1 98.25 97 LEU A C 1
ATOM 771 O O . LEU A 1 97 ? -25.984 -18.828 9.305 1 98.25 97 LEU A O 1
ATOM 775 N N . THR A 1 98 ? -24.641 -20.438 8.695 1 97.88 98 THR A N 1
ATOM 776 C CA . THR A 1 98 ? -24.656 -21.188 9.945 1 97.88 98 THR A CA 1
ATOM 777 C C . THR A 1 98 ? -23.266 -21.281 10.547 1 97.88 98 THR A C 1
ATOM 779 O O . THR A 1 98 ? -22.266 -21.172 9.828 1 97.88 98 THR A O 1
ATOM 782 N N . PRO A 1 99 ? -23.125 -21.406 11.812 1 97.81 99 PRO A N 1
ATOM 783 C CA . PRO A 1 99 ? -21.797 -21.422 12.438 1 97.81 99 PRO A CA 1
ATOM 784 C C . PRO A 1 99 ? -20.969 -22.641 12.023 1 97.81 99 PRO A C 1
ATOM 786 O O . PRO A 1 99 ? -21.516 -23.719 11.82 1 97.81 99 PRO A O 1
ATOM 789 N N . VAL A 1 100 ? -19.703 -22.391 11.93 1 98.06 100 VAL A N 1
ATOM 790 C CA . VAL A 1 100 ? -18.781 -23.438 11.516 1 98.06 100 VAL A CA 1
ATOM 791 C C . VAL A 1 100 ? -17.531 -23.422 12.398 1 98.06 100 VAL A C 1
ATOM 793 O O . VAL A 1 100 ? -17.219 -22.406 13.016 1 98.06 100 VAL A O 1
ATOM 796 N N . LYS A 1 101 ? -16.922 -24.547 12.461 1 97.81 101 LYS A N 1
ATOM 797 C CA . LYS A 1 101 ? -15.594 -24.688 13.039 1 97.81 101 LYS A CA 1
ATOM 798 C C . LYS A 1 101 ? -14.562 -25.031 11.969 1 97.81 101 LYS A C 1
ATOM 800 O O . LYS A 1 101 ? -14.773 -25.953 11.164 1 97.81 101 LYS A O 1
ATOM 805 N N . MET A 1 102 ? -13.492 -24.281 11.914 1 97.94 102 MET A N 1
ATOM 806 C CA . MET A 1 102 ? -12.414 -24.516 10.953 1 97.94 102 MET A CA 1
ATOM 807 C C . MET A 1 102 ? -11.094 -24.781 11.672 1 97.94 102 MET A C 1
ATOM 809 O O . MET A 1 102 ? -10.781 -24.125 12.664 1 97.94 102 MET A O 1
ATOM 813 N N . ILE A 1 103 ? -10.383 -25.734 11.219 1 97.5 103 ILE A N 1
ATOM 814 C CA . ILE A 1 103 ? -9.047 -26.062 11.695 1 97.5 103 ILE A CA 1
ATOM 815 C C . ILE A 1 103 ? -8.062 -26.047 10.523 1 97.5 103 ILE A C 1
ATOM 817 O O . ILE A 1 103 ? -8.305 -26.688 9.5 1 97.5 103 ILE A O 1
ATOM 821 N N . ILE A 1 104 ? -6.973 -25.328 10.664 1 96.81 104 ILE A N 1
ATOM 822 C CA . ILE A 1 104 ? -5.973 -25.219 9.602 1 96.81 104 ILE A CA 1
ATOM 823 C C . ILE A 1 104 ? -4.676 -25.891 10.055 1 96.81 104 ILE A C 1
ATOM 825 O O . ILE A 1 104 ? -4.152 -25.594 11.133 1 96.81 104 ILE A O 1
ATOM 829 N N . GLU A 1 105 ? -4.18 -26.766 9.25 1 94.88 105 GLU A N 1
ATOM 830 C CA . GLU A 1 105 ? -2.896 -27.438 9.445 1 94.88 105 GLU A CA 1
ATOM 831 C C . GLU A 1 105 ? -1.974 -27.219 8.25 1 94.88 105 GLU A C 1
ATOM 833 O O . GLU A 1 105 ? -2.438 -27.094 7.113 1 94.88 105 GLU A O 1
ATOM 838 N N . THR A 1 106 ? -0.687 -27.125 8.539 1 92.25 106 THR A N 1
ATOM 839 C CA . THR A 1 106 ? 0.215 -26.75 7.453 1 92.25 106 THR A CA 1
ATOM 840 C C . THR A 1 106 ? 1.335 -27.766 7.301 1 92.25 106 THR A C 1
ATOM 842 O O . THR A 1 106 ? 1.835 -28.312 8.289 1 92.25 106 THR A O 1
ATOM 845 N N . GLU A 1 107 ? 1.693 -28.094 6.047 1 89.06 107 GLU A N 1
ATOM 846 C CA . GLU A 1 107 ? 2.877 -28.844 5.648 1 89.06 107 GLU A CA 1
ATOM 847 C C . GLU A 1 107 ? 3.93 -27.938 5.023 1 89.06 107 GLU A C 1
ATOM 849 O O . GLU A 1 107 ? 4.953 -28.406 4.527 1 89.06 107 GLU A O 1
ATOM 854 N N . LEU A 1 108 ? 3.725 -26.641 5.062 1 88.31 108 LEU A N 1
ATOM 855 C CA . LEU A 1 108 ? 4.551 -25.734 4.281 1 88.31 108 LEU A CA 1
ATOM 856 C C . LEU A 1 108 ? 5.746 -25.25 5.098 1 88.31 108 LEU A C 1
ATOM 858 O O . LEU A 1 108 ? 6.473 -24.344 4.672 1 88.31 108 LEU A O 1
ATOM 862 N N . ILE A 1 109 ? 5.965 -25.797 6.277 1 81.88 109 ILE A N 1
ATOM 863 C CA . ILE A 1 109 ? 7.102 -25.5 7.137 1 81.88 109 ILE A CA 1
ATOM 864 C C . ILE A 1 109 ? 7.941 -26.75 7.348 1 81.88 109 ILE A C 1
ATOM 866 O O . ILE A 1 109 ? 7.449 -27.875 7.18 1 81.88 109 ILE A O 1
ATOM 870 N N . ASP A 1 110 ? 9.133 -26.531 7.625 1 80.38 110 ASP A N 1
ATOM 871 C CA . ASP A 1 110 ? 9.961 -27.703 7.922 1 80.38 110 ASP A CA 1
ATOM 872 C C . ASP A 1 110 ? 9.789 -28.156 9.367 1 80.38 110 ASP A C 1
ATOM 874 O O . ASP A 1 110 ? 8.938 -27.625 10.094 1 80.38 110 ASP A O 1
ATOM 878 N N . GLN A 1 111 ? 10.586 -29.141 9.695 1 79.62 111 GLN A N 1
ATOM 879 C CA . GLN A 1 111 ? 10.453 -29.734 11.023 1 79.62 111 GLN A CA 1
ATOM 880 C C . GLN A 1 111 ? 10.82 -28.734 12.109 1 79.62 111 GLN A C 1
ATOM 882 O O . GLN A 1 111 ? 10.312 -28.812 13.234 1 79.62 111 GLN A O 1
ATOM 887 N N . SER A 1 112 ? 11.664 -27.781 11.766 1 81.38 112 SER A N 1
ATOM 888 C CA . SER A 1 112 ? 12.109 -26.781 12.727 1 81.38 112 SER A CA 1
ATOM 889 C C . SER A 1 112 ? 11.133 -25.609 12.797 1 81.38 112 SER A C 1
ATOM 891 O O . SER A 1 112 ? 11.25 -24.75 13.672 1 81.38 112 SER A O 1
ATOM 893 N N . GLY A 1 113 ? 10.203 -25.656 11.836 1 80.12 113 GLY A N 1
ATOM 894 C CA . GLY A 1 113 ? 9.258 -24.547 11.773 1 80.12 113 GLY A CA 1
ATOM 895 C C . GLY A 1 113 ? 9.633 -23.5 10.742 1 80.12 113 GLY A C 1
ATOM 896 O O . GLY A 1 113 ? 8.883 -22.547 10.508 1 80.12 113 GLY A O 1
ATOM 897 N N . ALA A 1 114 ? 10.75 -23.75 10.086 1 80.81 114 ALA A N 1
ATOM 898 C CA . ALA A 1 114 ? 11.195 -22.797 9.07 1 80.81 114 ALA A CA 1
ATOM 899 C C . ALA A 1 114 ? 10.336 -22.891 7.812 1 80.81 114 ALA A C 1
ATOM 901 O O . ALA A 1 114 ? 9.992 -24 7.375 1 80.81 114 ALA A O 1
ATOM 902 N N . LYS A 1 115 ? 10.047 -21.812 7.227 1 83.94 115 LYS A N 1
ATOM 903 C CA . LYS A 1 115 ? 9.227 -21.766 6.016 1 83.94 115 LYS A CA 1
ATOM 904 C C . LYS A 1 115 ? 10.055 -22.094 4.777 1 83.94 115 LYS A C 1
ATOM 906 O O . LYS A 1 115 ? 11.172 -21.609 4.621 1 83.94 115 LYS A O 1
ATOM 911 N N . TYR A 1 116 ? 9.562 -22.859 3.893 1 84.81 116 TYR A N 1
ATOM 912 C CA . TYR A 1 116 ? 10.219 -23.203 2.633 1 84.81 116 TYR A CA 1
ATOM 913 C C . TYR A 1 116 ? 10.055 -22.078 1.618 1 84.81 116 TYR A C 1
ATOM 915 O O . TYR A 1 116 ? 10.711 -22.062 0.575 1 84.81 116 TYR A O 1
ATOM 923 N N . GLY A 1 117 ? 9.219 -21.156 1.891 1 89 117 GLY A N 1
ATOM 924 C CA . GLY A 1 117 ? 8.914 -20.109 0.933 1 89 117 GLY A CA 1
ATOM 925 C C . GLY A 1 117 ? 7.883 -20.516 -0.098 1 89 117 GLY A C 1
ATOM 926 O O . GLY A 1 117 ? 7.961 -20.125 -1.261 1 89 117 GLY A O 1
ATOM 927 N N . LEU A 1 118 ? 6.902 -21.328 0.326 1 93.69 118 LEU A N 1
ATOM 928 C CA . LEU A 1 118 ? 5.945 -21.906 -0.605 1 93.69 118 LEU A CA 1
ATOM 929 C C . LEU A 1 118 ? 4.629 -21.141 -0.595 1 93.69 118 LEU A C 1
ATOM 931 O O . LEU A 1 118 ? 3.623 -21.625 -1.122 1 93.69 118 LEU A O 1
ATOM 935 N N . GLY A 1 119 ? 4.535 -20 0.031 1 93.25 119 GLY A N 1
ATOM 93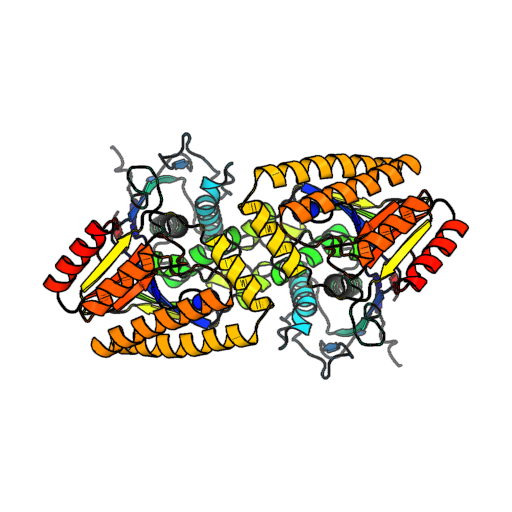6 C CA . GLY A 1 119 ? 3.338 -19.172 -0.019 1 93.25 119 GLY A CA 1
ATOM 937 C C . GLY A 1 119 ? 2.281 -19.594 0.984 1 93.25 119 GLY A C 1
ATOM 938 O O . GLY A 1 119 ? 1.114 -19.781 0.627 1 93.25 119 GLY A O 1
ATOM 939 N N . SER A 1 120 ? 2.615 -19.703 2.242 1 93.12 120 SER A N 1
ATOM 940 C CA . SER A 1 120 ? 1.721 -20.188 3.287 1 93.12 120 SER A CA 1
ATOM 941 C C . SER A 1 120 ? 0.521 -19.266 3.459 1 93.12 120 SER A C 1
ATOM 943 O O . SER A 1 120 ? -0.613 -19.734 3.602 1 93.12 120 SER A O 1
ATOM 945 N N . SER A 1 121 ? 0.74 -17.938 3.506 1 93.81 121 SER A N 1
ATOM 946 C CA . SER A 1 121 ? -0.357 -16.984 3.695 1 93.81 121 SER A CA 1
ATOM 947 C C . SER A 1 121 ? -1.365 -17.078 2.555 1 93.81 121 SER A C 1
ATOM 949 O O . SER A 1 121 ? -2.576 -17.047 2.785 1 93.81 121 SER A O 1
ATOM 951 N N . ALA A 1 122 ? -0.819 -17.188 1.331 1 96.62 122 ALA A N 1
ATOM 952 C CA . ALA A 1 122 ? -1.689 -17.328 0.166 1 96.62 122 ALA A CA 1
ATOM 953 C C . ALA A 1 122 ? -2.49 -18.625 0.226 1 96.62 122 ALA A C 1
ATOM 955 O O . ALA A 1 122 ? -3.701 -18.625 -0.008 1 96.62 122 ALA A O 1
ATOM 956 N N . ALA A 1 123 ? -1.796 -19.734 0.545 1 97.94 123 ALA A N 1
ATOM 957 C CA . ALA A 1 123 ? -2.457 -21.031 0.635 1 97.94 123 ALA A CA 1
ATOM 958 C C . ALA A 1 123 ? -3.537 -21.016 1.713 1 97.94 123 ALA A C 1
ATOM 960 O O . ALA A 1 123 ? -4.629 -21.547 1.511 1 97.94 123 ALA A O 1
ATOM 961 N N . ALA A 1 124 ? -3.266 -20.422 2.863 1 97.12 124 ALA A N 1
ATOM 962 C CA . ALA A 1 124 ? -4.238 -20.328 3.945 1 97.12 124 ALA A CA 1
ATOM 963 C C . ALA A 1 124 ? -5.453 -19.5 3.52 1 97.12 124 ALA A C 1
ATOM 965 O O . ALA A 1 124 ? -6.594 -19.891 3.793 1 97.12 124 ALA A O 1
ATOM 966 N N . THR A 1 125 ? -5.223 -18.391 2.883 1 98.31 125 THR A N 1
ATOM 967 C CA . THR A 1 125 ? -6.289 -17.531 2.371 1 98.31 125 THR A CA 1
ATOM 968 C C . THR A 1 125 ? -7.195 -18.312 1.421 1 98.31 125 THR A C 1
ATOM 970 O O . THR A 1 125 ? -8.422 -18.297 1.571 1 98.31 125 THR A O 1
ATOM 973 N N . VAL A 1 126 ? -6.57 -19 0.486 1 98.81 126 VAL A N 1
ATOM 974 C CA . VAL A 1 126 ? -7.309 -19.766 -0.515 1 98.81 126 VAL A CA 1
ATOM 975 C C . VAL A 1 126 ? -8.07 -20.906 0.161 1 98.81 126 VAL A C 1
ATOM 977 O O . VAL A 1 126 ? -9.195 -21.219 -0.232 1 98.81 126 VAL A O 1
ATOM 980 N N . ALA A 1 127 ? -7.469 -21.516 1.207 1 98.81 127 ALA A N 1
ATOM 981 C CA . ALA A 1 127 ? -8.141 -22.594 1.939 1 98.81 127 ALA A CA 1
ATOM 982 C C . ALA A 1 127 ? -9.43 -22.094 2.578 1 98.81 127 ALA A C 1
ATOM 984 O O . ALA A 1 127 ? -10.469 -22.75 2.486 1 98.81 127 ALA A O 1
ATOM 985 N N . VAL A 1 128 ? -9.383 -20.984 3.191 1 98.69 128 VAL A N 1
ATOM 986 C CA . VAL A 1 128 ? -10.547 -20.406 3.854 1 98.69 128 VAL A CA 1
ATOM 987 C C . VAL A 1 128 ? -11.633 -20.109 2.822 1 98.69 128 VAL A C 1
ATOM 989 O O . VAL A 1 128 ? -12.781 -20.5 2.994 1 98.69 128 VAL A O 1
ATOM 992 N N . ILE A 1 129 ? -11.297 -19.406 1.736 1 98.88 129 ILE A N 1
ATOM 993 C CA . ILE A 1 129 ? -12.25 -19.031 0.698 1 98.88 129 ILE A CA 1
ATOM 994 C C . ILE A 1 129 ? -12.891 -20.281 0.111 1 98.88 129 ILE A C 1
ATOM 996 O O . ILE A 1 129 ? -14.117 -20.359 -0.012 1 98.88 129 ILE A O 1
ATOM 1000 N N . ASN A 1 130 ? -12.047 -21.281 -0.261 1 98.81 130 ASN A N 1
ATOM 1001 C CA . ASN A 1 130 ? -12.578 -22.516 -0.846 1 98.81 130 ASN A CA 1
ATOM 1002 C C . ASN A 1 130 ? -13.508 -23.234 0.12 1 98.81 130 ASN A C 1
ATOM 1004 O O . ASN A 1 130 ? -14.57 -23.719 -0.282 1 98.81 130 ASN A O 1
ATOM 1008 N N . ALA A 1 131 ? -13.125 -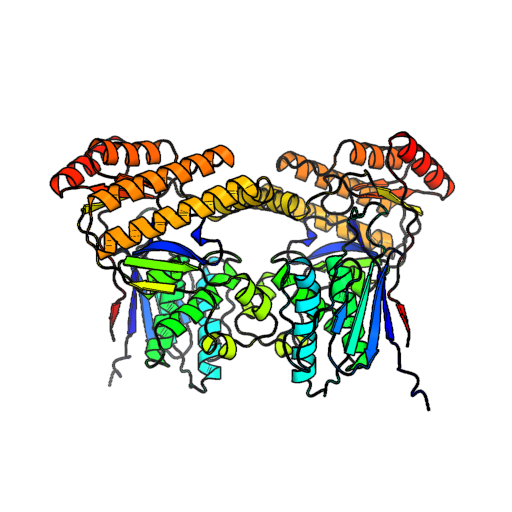23.328 1.399 1 98.69 131 ALA A N 1
ATOM 1009 C CA . ALA A 1 131 ? -13.938 -24.047 2.379 1 98.69 131 ALA A CA 1
ATOM 1010 C C . ALA A 1 131 ? -15.305 -23.375 2.555 1 98.69 131 ALA A C 1
ATOM 1012 O O . ALA A 1 131 ? -16.344 -24.031 2.449 1 98.69 131 ALA A O 1
ATOM 1013 N N . LEU A 1 132 ? -15.297 -22.109 2.797 1 98.69 132 LEU A N 1
ATOM 1014 C CA . LEU A 1 132 ? -16.547 -21.375 3.041 1 98.69 132 LEU A CA 1
ATOM 1015 C C . LEU A 1 132 ? -17.422 -21.375 1.796 1 98.69 132 LEU A C 1
ATOM 1017 O O . LEU A 1 132 ? -18.641 -21.547 1.891 1 98.69 132 LEU A O 1
ATOM 1021 N N . MET A 1 133 ? -16.812 -21.188 0.615 1 98.69 133 MET A N 1
ATOM 1022 C CA . MET A 1 133 ? -17.609 -21.172 -0.608 1 98.69 133 MET A CA 1
ATOM 1023 C C . MET A 1 133 ? -18.172 -22.547 -0.911 1 98.69 133 MET A C 1
ATOM 1025 O O . MET A 1 133 ? -19.328 -22.672 -1.349 1 98.69 133 MET A O 1
ATOM 1029 N N . THR A 1 134 ? -17.359 -23.625 -0.731 1 98.12 134 THR A N 1
ATOM 1030 C CA . THR A 1 134 ? -17.844 -24.969 -0.965 1 98.12 134 THR A CA 1
ATOM 1031 C C . THR A 1 134 ? -19.047 -25.266 -0.068 1 98.12 134 THR A C 1
ATOM 1033 O O . THR A 1 134 ? -20.031 -25.859 -0.513 1 98.12 134 THR A O 1
ATOM 1036 N N . LYS A 1 135 ? -19 -24.859 1.139 1 97.81 135 LYS A N 1
ATOM 1037 C CA . LYS A 1 135 ? -20.078 -25.125 2.086 1 97.81 135 LYS A CA 1
ATOM 1038 C C . LYS A 1 135 ? -21.312 -24.297 1.758 1 97.81 135 LYS A C 1
ATOM 1040 O O . LYS A 1 135 ? -22.422 -24.812 1.737 1 97.81 135 LYS A O 1
ATOM 1045 N N . PHE A 1 136 ? -21.219 -23 1.498 1 98.25 136 PHE A N 1
ATOM 1046 C CA . PHE A 1 136 ? -22.359 -22.094 1.524 1 98.25 136 PHE A CA 1
ATOM 1047 C C . PHE A 1 136 ? -22.766 -21.703 0.111 1 98.25 136 PHE A C 1
ATOM 1049 O O . PHE A 1 136 ? -23.922 -21.344 -0.129 1 98.25 136 PHE A O 1
ATOM 1056 N N . TYR A 1 137 ? -21.797 -21.672 -0.838 1 98.25 137 TYR A N 1
ATOM 1057 C CA . TYR A 1 137 ? -22.062 -21.219 -2.195 1 98.25 137 TYR A CA 1
ATOM 1058 C C . TYR A 1 137 ? -21.281 -22.031 -3.215 1 98.25 137 TYR A C 1
ATOM 1060 O O . TYR A 1 137 ? -20.5 -21.469 -3.99 1 98.25 137 TYR A O 1
ATOM 1068 N N . PRO A 1 138 ? -21.547 -23.328 -3.314 1 97.31 138 PRO A N 1
ATOM 1069 C CA . PRO A 1 138 ? -20.766 -24.234 -4.148 1 97.31 138 PRO A CA 1
ATOM 1070 C C . PRO A 1 138 ? -20.828 -23.875 -5.633 1 97.31 138 PRO A C 1
ATOM 1072 O O . PRO A 1 138 ? -19.969 -24.297 -6.414 1 97.31 138 PRO A O 1
ATOM 1075 N N . GLU A 1 139 ? -21.766 -23.062 -6.102 1 97.62 139 GLU A N 1
ATOM 1076 C CA . GLU A 1 139 ? -21.953 -22.734 -7.512 1 97.62 139 GLU A CA 1
ATOM 1077 C C . GLU A 1 139 ? -21.031 -21.609 -7.949 1 97.62 139 GLU A C 1
ATOM 1079 O O . GLU A 1 139 ? -20.953 -21.281 -9.141 1 97.62 139 GLU A O 1
ATOM 1084 N N . ILE A 1 140 ? -20.344 -21.016 -7 1 98 140 ILE A N 1
ATOM 1085 C CA . ILE A 1 140 ? -19.484 -19.875 -7.324 1 98 140 ILE A CA 1
ATOM 1086 C C . ILE A 1 140 ? -18.406 -20.312 -8.312 1 98 140 ILE A C 1
ATOM 1088 O O . ILE A 1 140 ? -17.906 -21.438 -8.242 1 98 140 ILE A O 1
ATOM 1092 N N . SER A 1 141 ? -18.016 -19.391 -9.266 1 98.19 141 SER A N 1
ATOM 1093 C CA . SER A 1 141 ? -16.984 -19.703 -10.242 1 98.19 141 SER A CA 1
ATOM 1094 C C . SER A 1 141 ? -15.594 -19.641 -9.617 1 98.19 141 SER A C 1
ATOM 1096 O O . SER A 1 141 ? -15.391 -18.969 -8.609 1 98.19 141 SER A O 1
ATOM 1098 N N . MET A 1 142 ? -14.602 -20.281 -10.242 1 97.75 142 MET A N 1
ATOM 1099 C CA . MET A 1 142 ? -13.203 -20.281 -9.828 1 97.75 142 MET A CA 1
ATOM 1100 C C . MET A 1 142 ? -12.641 -18.859 -9.852 1 97.75 142 MET A C 1
ATOM 1102 O O . MET A 1 142 ? -11.906 -18.469 -8.938 1 97.75 142 MET A O 1
ATOM 1106 N N . LEU A 1 143 ? -13 -18.141 -10.875 1 98.5 143 LEU A N 1
ATOM 1107 C CA . LEU A 1 143 ? -12.508 -16.766 -11.023 1 98.5 143 LEU A CA 1
ATOM 1108 C C . LEU A 1 143 ? -12.992 -15.891 -9.883 1 98.5 143 LEU A C 1
ATOM 1110 O O . LEU A 1 143 ? -12.234 -15.055 -9.375 1 98.5 143 LEU A O 1
ATOM 1114 N N . LYS A 1 144 ? -14.266 -16.016 -9.492 1 98.69 144 LYS A N 1
ATOM 1115 C CA . LYS A 1 144 ? -14.781 -15.234 -8.367 1 98.69 144 LYS A CA 1
ATOM 1116 C C . LYS A 1 144 ? -14.094 -15.633 -7.062 1 98.69 144 LYS A C 1
ATOM 1118 O O . LYS A 1 144 ? -13.805 -14.773 -6.223 1 98.69 144 LYS A O 1
ATOM 1123 N N . LYS A 1 145 ? -13.859 -16.953 -6.855 1 98.81 145 LYS A N 1
ATOM 1124 C CA . LYS A 1 145 ? -13.078 -17.375 -5.695 1 98.81 145 LYS A CA 1
ATOM 1125 C C . LYS A 1 145 ? -11.695 -16.734 -5.691 1 98.81 145 LYS A C 1
ATOM 1127 O O . LYS A 1 145 ? -11.227 -16.266 -4.656 1 98.81 145 LYS A O 1
ATOM 1132 N N . PHE A 1 146 ? -11.062 -16.688 -6.879 1 98.81 146 PHE A N 1
ATOM 1133 C CA . PHE A 1 146 ? -9.766 -16.016 -7.008 1 98.81 146 PHE A CA 1
ATOM 1134 C C . PHE A 1 146 ? -9.867 -14.555 -6.602 1 98.81 146 PHE A C 1
ATOM 1136 O O . PHE A 1 146 ? -9.039 -14.062 -5.828 1 98.81 146 PHE A O 1
ATOM 1143 N N . LYS A 1 147 ? -10.852 -13.859 -7.105 1 98.81 147 LYS A N 1
ATOM 1144 C CA . LYS A 1 147 ? -10.992 -12.43 -6.836 1 98.81 147 LYS A CA 1
ATOM 1145 C C . LYS A 1 147 ? -11.18 -12.164 -5.344 1 98.81 147 LYS A C 1
ATOM 1147 O O . LYS A 1 147 ? -10.594 -11.234 -4.789 1 98.81 147 LYS A O 1
ATOM 1152 N N . LEU A 1 148 ? -12.039 -13 -4.676 1 98.81 148 LEU A N 1
ATOM 1153 C CA . LEU A 1 148 ? -12.242 -12.867 -3.238 1 98.81 148 LEU A CA 1
ATOM 1154 C C . LEU A 1 148 ? -10.93 -13.039 -2.488 1 98.81 148 LEU A C 1
ATOM 1156 O O . LEU A 1 148 ? -10.578 -12.219 -1.635 1 98.81 148 LEU A O 1
ATOM 1160 N N . ALA A 1 149 ? -10.195 -14.078 -2.857 1 98.81 149 ALA A N 1
ATOM 1161 C CA . ALA A 1 149 ? -8.922 -14.367 -2.201 1 98.81 149 ALA A CA 1
ATOM 1162 C C . ALA A 1 149 ? -7.898 -13.273 -2.492 1 98.81 149 ALA A C 1
ATOM 1164 O O . ALA A 1 149 ? -7.18 -12.828 -1.592 1 98.81 149 ALA A O 1
ATOM 1165 N N . ALA A 1 150 ? -7.871 -12.844 -3.73 1 98.56 150 ALA A N 1
ATOM 1166 C CA . ALA A 1 150 ? -6.914 -11.82 -4.148 1 98.56 150 ALA A CA 1
ATOM 1167 C C . ALA A 1 150 ? -7.156 -10.508 -3.406 1 98.56 150 ALA A C 1
ATOM 1169 O O . ALA A 1 150 ? -6.215 -9.898 -2.893 1 98.56 150 ALA A O 1
ATOM 1170 N N . LEU A 1 151 ? -8.414 -10.062 -3.314 1 98.06 151 LEU A N 1
ATOM 1171 C CA . LEU A 1 151 ? -8.742 -8.812 -2.639 1 98.06 151 LEU A CA 1
ATOM 1172 C C . LEU A 1 151 ? -8.383 -8.891 -1.158 1 98.06 151 LEU A C 1
ATOM 1174 O O . LEU A 1 151 ? -7.789 -7.957 -0.612 1 98.06 151 LEU A O 1
ATOM 1178 N N . SER A 1 152 ? -8.734 -10.023 -0.508 1 97.38 152 SER A N 1
ATOM 1179 C CA . SER A 1 152 ? -8.461 -10.164 0.918 1 97.38 152 SER A CA 1
ATOM 1180 C C . SER A 1 152 ? -6.961 -10.18 1.197 1 97.38 152 SER A C 1
ATOM 1182 O O . SER A 1 152 ? -6.512 -9.656 2.219 1 97.38 152 SER A O 1
ATOM 1184 N N . HIS A 1 153 ? -6.285 -10.781 0.287 1 96.31 153 HIS A N 1
ATOM 1185 C CA . HIS A 1 153 ? -4.836 -10.867 0.439 1 96.31 153 HIS A CA 1
ATOM 1186 C C . HIS A 1 153 ? -4.176 -9.523 0.141 1 96.31 153 HIS A C 1
ATOM 1188 O O . HIS A 1 153 ? -3.246 -9.117 0.842 1 96.31 153 HIS A O 1
ATOM 1194 N N . LEU A 1 154 ? -4.617 -8.836 -0.837 1 94.19 154 LEU A N 1
ATOM 1195 C CA . LEU A 1 154 ? -4.043 -7.586 -1.316 1 94.19 154 LEU A CA 1
ATOM 1196 C C . LEU A 1 154 ? -4.121 -6.508 -0.243 1 94.19 154 LEU A C 1
ATOM 1198 O O . LEU A 1 154 ? -3.156 -5.773 -0.02 1 94.19 154 LEU A O 1
ATOM 1202 N N . VAL A 1 155 ? -5.215 -6.414 0.448 1 93.25 155 VAL A N 1
ATOM 1203 C CA . VAL A 1 155 ? -5.406 -5.332 1.407 1 93.25 155 VAL A CA 1
ATOM 1204 C C . VAL A 1 155 ? -4.547 -5.578 2.645 1 93.25 155 VAL A C 1
ATOM 1206 O O . VAL A 1 155 ? -4.277 -4.652 3.414 1 93.25 155 VAL A O 1
ATOM 1209 N N . VAL A 1 156 ? -4.121 -6.793 2.869 1 91.56 156 VAL A N 1
ATOM 1210 C CA . VAL A 1 156 ? -3.24 -7.117 3.988 1 91.56 156 VAL A CA 1
ATOM 1211 C C . VAL A 1 156 ? -1.785 -6.891 3.586 1 91.56 156 VAL A C 1
ATOM 1213 O O . VAL A 1 156 ? -1.037 -6.215 4.297 1 91.56 156 VAL A O 1
ATOM 1216 N N . GLN A 1 157 ? -1.434 -7.383 2.441 1 86.06 157 GLN A N 1
ATOM 1217 C CA . GLN A 1 157 ? -0.05 -7.332 1.979 1 86.06 157 GLN A CA 1
ATOM 1218 C C . GLN A 1 157 ? 0.312 -5.938 1.478 1 86.06 157 GLN A C 1
ATOM 1220 O O . GLN A 1 157 ? 1.46 -5.508 1.603 1 86.06 157 GLN A O 1
ATOM 1225 N N . GLY A 1 158 ? -0.678 -5.277 0.939 1 81.38 158 GLY A N 1
ATOM 1226 C CA . GLY A 1 158 ? -0.459 -3.928 0.439 1 81.38 158 GLY A CA 1
ATOM 1227 C C . GLY A 1 158 ? 0.103 -3.898 -0.97 1 81.38 158 GLY A C 1
ATOM 1228 O O . GLY A 1 158 ? -0.024 -2.895 -1.673 1 81.38 158 GLY A O 1
ATOM 1229 N N . ASN A 1 159 ? 0.815 -4.891 -1.271 1 77.19 159 ASN A N 1
ATOM 1230 C CA . ASN A 1 159 ? 1.427 -4.98 -2.592 1 77.19 159 ASN A CA 1
ATOM 1231 C C . ASN A 1 159 ? 1.51 -6.43 -3.07 1 77.19 159 ASN A C 1
ATOM 1233 O O . ASN A 1 159 ? 1.133 -7.352 -2.344 1 77.19 159 ASN A O 1
ATOM 1237 N N . GLY A 1 160 ? 1.744 -6.539 -4.395 1 86.25 160 GLY A N 1
ATOM 1238 C CA . GLY A 1 160 ? 1.92 -7.887 -4.918 1 86.25 160 GLY A CA 1
ATOM 1239 C C . GLY A 1 160 ? 1.061 -8.172 -6.137 1 86.25 160 GLY A C 1
ATOM 1240 O O . GLY A 1 160 ? 0.093 -7.453 -6.402 1 86.25 160 GLY A O 1
ATOM 1241 N N . SER A 1 161 ? 1.409 -9.227 -6.754 1 95.31 161 SER A N 1
ATOM 1242 C CA . SER A 1 161 ? 0.771 -9.594 -8.016 1 95.31 161 SER A CA 1
ATOM 1243 C C . SER A 1 161 ? -0.42 -10.516 -7.781 1 95.31 161 SER A C 1
ATOM 1245 O O . SER A 1 161 ? -1.248 -10.711 -8.68 1 95.31 161 SER A O 1
ATOM 1247 N N . CYS A 1 162 ? -0.504 -11.203 -6.609 1 97.69 162 CYS A N 1
ATOM 1248 C CA . CYS A 1 162 ? -1.479 -12.234 -6.273 1 97.69 162 CYS A CA 1
ATOM 1249 C C . CYS A 1 162 ? -1.257 -13.492 -7.109 1 97.69 162 CYS A C 1
ATOM 1251 O O . CYS A 1 162 ? -2.164 -14.312 -7.254 1 97.69 162 CYS A O 1
ATOM 1253 N N . GLY A 1 163 ? -0.099 -13.555 -7.68 1 98.12 163 GLY A N 1
ATOM 1254 C CA . GLY A 1 163 ? 0.244 -14.773 -8.398 1 98.12 163 GLY A CA 1
ATOM 1255 C C . GLY A 1 163 ? 0.216 -16.016 -7.52 1 98.12 163 GLY A C 1
ATOM 1256 O O . GLY A 1 163 ? -0.173 -17.094 -7.973 1 98.12 163 GLY A O 1
ATOM 1257 N N . ASP A 1 164 ? 0.662 -15.844 -6.293 1 97.69 164 ASP A N 1
ATOM 1258 C CA . ASP A 1 164 ? 0.605 -16.953 -5.34 1 97.69 164 ASP A CA 1
ATOM 1259 C C . ASP A 1 164 ? -0.832 -17.422 -5.125 1 97.69 164 ASP A C 1
ATOM 1261 O O . ASP A 1 164 ? -1.096 -18.625 -5.062 1 97.69 164 ASP A O 1
ATOM 1265 N N . ILE A 1 165 ? -1.743 -16.453 -5.031 1 98.62 165 ILE A N 1
ATOM 1266 C CA . ILE A 1 165 ? -3.156 -16.766 -4.852 1 98.62 165 ILE A CA 1
ATOM 1267 C C . ILE A 1 165 ? -3.654 -17.594 -6.043 1 98.62 165 ILE A C 1
ATOM 1269 O O . ILE A 1 165 ? -4.336 -18.609 -5.867 1 98.62 165 ILE A O 1
ATOM 1273 N N . ALA A 1 166 ? -3.277 -17.141 -7.223 1 98.81 166 ALA A N 1
ATOM 1274 C CA . ALA A 1 166 ? -3.703 -17.828 -8.438 1 98.81 166 ALA A CA 1
ATOM 1275 C C . ALA A 1 166 ? -3.174 -19.266 -8.461 1 98.81 166 ALA A C 1
ATOM 1277 O O . ALA A 1 166 ? -3.916 -20.203 -8.758 1 98.81 166 ALA A O 1
ATOM 1278 N N . SER A 1 167 ? -1.923 -19.422 -8.156 1 98.81 167 SER A N 1
ATOM 1279 C CA . SER A 1 167 ? -1.312 -20.734 -8.195 1 98.81 167 SER A CA 1
ATOM 1280 C C . SER A 1 167 ? -1.955 -21.672 -7.172 1 98.81 167 SER A C 1
ATOM 1282 O O . SER A 1 167 ? -2.268 -22.828 -7.484 1 98.81 167 SER A O 1
ATOM 1284 N N . CYS A 1 168 ? -2.168 -21.172 -5.98 1 98.62 168 CYS A N 1
ATOM 1285 C CA . CYS A 1 168 ? -2.809 -21.969 -4.934 1 98.62 168 CYS A CA 1
ATOM 1286 C C . CYS A 1 168 ? -4.25 -22.297 -5.301 1 98.62 168 CYS A C 1
ATOM 1288 O O . CYS A 1 168 ? -4.746 -23.375 -4.977 1 98.62 168 CYS A O 1
ATOM 1290 N N . MET A 1 169 ? -4.941 -21.422 -5.969 1 98.62 169 MET A N 1
ATOM 1291 C CA . MET A 1 169 ? -6.352 -21.562 -6.324 1 98.62 169 MET A CA 1
ATOM 1292 C C . MET A 1 169 ? -6.527 -22.562 -7.453 1 98.62 169 MET A C 1
ATOM 1294 O O . MET A 1 169 ? -7.414 -23.422 -7.395 1 98.62 169 MET A O 1
ATOM 1298 N N . TYR A 1 170 ? -5.672 -22.547 -8.422 1 98.5 170 TYR A N 1
ATOM 1299 C CA . TYR A 1 170 ? -5.863 -23.297 -9.656 1 98.5 170 TYR A CA 1
ATOM 1300 C C . TYR A 1 170 ? -5.07 -24.609 -9.617 1 98.5 170 TYR A C 1
ATOM 1302 O O . TYR A 1 170 ? -5.426 -25.578 -10.281 1 98.5 170 TYR A O 1
ATOM 1310 N N . GLY A 1 171 ? -3.996 -24.656 -8.828 1 98.38 171 GLY A N 1
ATOM 1311 C CA . GLY A 1 171 ? -3.119 -25.812 -8.836 1 98.38 171 GLY A CA 1
ATOM 1312 C C . GLY A 1 171 ? -2.389 -26 -10.156 1 98.38 171 GLY A C 1
ATOM 1313 O O . GLY A 1 171 ? -2.516 -25.172 -11.062 1 98.38 171 GLY A O 1
ATOM 1314 N N . GLY A 1 172 ? -1.518 -26.969 -10.18 1 98.5 172 GLY A N 1
ATOM 1315 C CA . GLY A 1 172 ? -0.809 -27.297 -11.406 1 98.5 172 GLY A CA 1
ATOM 1316 C C . GLY A 1 172 ? 0.162 -26.203 -11.836 1 98.5 172 GLY A C 1
ATOM 1317 O O . GLY A 1 172 ? 0.794 -25.562 -10.992 1 98.5 172 GLY A O 1
ATOM 1318 N N . TRP A 1 173 ? 0.361 -26.109 -13.164 1 98.75 173 TRP A N 1
ATOM 1319 C CA . TRP A 1 173 ? 1.187 -25.094 -13.797 1 98.75 173 TRP A CA 1
ATOM 1320 C C . TRP A 1 173 ? 0.321 -24 -14.414 1 98.75 173 TRP A C 1
ATOM 1322 O O . TRP A 1 173 ? -0.67 -24.297 -15.094 1 98.75 173 TRP A O 1
ATOM 1332 N N . ILE A 1 174 ? 0.651 -22.75 -14.133 1 98.88 174 ILE A N 1
ATOM 1333 C CA . ILE A 1 174 ? -0.164 -21.688 -14.711 1 98.88 174 ILE A CA 1
ATOM 1334 C C . ILE A 1 174 ? 0.739 -20.594 -15.266 1 98.88 174 ILE A C 1
ATOM 1336 O O . ILE A 1 174 ? 1.862 -20.406 -14.797 1 98.88 174 ILE A O 1
ATOM 1340 N N . ALA A 1 175 ? 0.321 -19.969 -16.297 1 98.88 175 ALA A N 1
ATOM 1341 C CA . ALA A 1 175 ? 0.765 -18.625 -16.688 1 98.88 175 ALA A CA 1
ATOM 1342 C C . ALA A 1 175 ? -0.177 -17.562 -16.141 1 98.88 175 ALA A C 1
ATOM 1344 O O . ALA A 1 175 ? -1.364 -17.531 -16.484 1 98.88 175 ALA A O 1
ATOM 1345 N N . TYR A 1 176 ? 0.323 -16.719 -15.328 1 98.81 176 TYR A N 1
ATOM 1346 C CA . TYR A 1 176 ? -0.471 -15.703 -14.641 1 98.81 176 TYR A CA 1
ATOM 1347 C C . TYR A 1 176 ? -0.034 -14.297 -15.039 1 98.81 176 TYR A C 1
ATOM 1349 O O . TYR A 1 176 ? 1.151 -13.969 -14.969 1 98.81 176 TYR A O 1
ATOM 1357 N N . THR A 1 177 ? -0.979 -13.508 -15.445 1 98.88 177 THR A N 1
ATOM 1358 C CA . THR A 1 177 ? -0.735 -12.094 -15.727 1 98.88 177 THR A CA 1
ATOM 1359 C C . THR A 1 177 ? -1.425 -11.219 -14.688 1 98.88 177 THR A C 1
ATOM 1361 O O . THR A 1 177 ? -2.631 -11.336 -14.461 1 98.88 177 THR A O 1
ATOM 1364 N N . THR A 1 178 ? -0.679 -10.359 -14.102 1 98.62 178 THR A N 1
ATOM 1365 C CA . THR A 1 178 ? -1.188 -9.492 -13.047 1 98.62 178 THR A CA 1
ATOM 1366 C C . THR A 1 178 ? -2.221 -8.508 -13.602 1 98.62 178 THR A C 1
ATOM 1368 O O . THR A 1 178 ? -2.018 -7.922 -14.664 1 98.62 178 THR A O 1
ATOM 1371 N N . PHE A 1 179 ? -3.311 -8.352 -12.938 1 98.5 179 PHE A N 1
ATOM 1372 C CA . PHE A 1 179 ? -4.355 -7.398 -13.281 1 98.5 179 PHE A CA 1
ATOM 1373 C C . PHE A 1 179 ? -3.867 -5.969 -13.094 1 98.5 179 PHE A C 1
ATOM 1375 O O . PHE A 1 179 ? -2.777 -5.746 -12.57 1 98.5 179 PHE A O 1
ATOM 1382 N N . ASP A 1 180 ? -4.605 -5.031 -13.625 1 97 180 ASP A N 1
ATOM 1383 C CA . ASP A 1 180 ? -4.336 -3.613 -13.406 1 97 180 ASP A CA 1
ATOM 1384 C C . ASP A 1 180 ? -4.484 -3.252 -11.93 1 97 180 ASP A C 1
ATOM 1386 O O . ASP A 1 180 ? -5.59 -2.994 -11.453 1 97 180 ASP A O 1
ATOM 1390 N N . GLN A 1 181 ? -3.42 -3.18 -11.258 1 94.5 181 GLN A N 1
ATOM 1391 C CA . GLN A 1 181 ? -3.404 -2.996 -9.812 1 94.5 181 GLN A CA 1
ATOM 1392 C C . GLN A 1 181 ? -3.953 -1.625 -9.422 1 94.5 181 GLN A C 1
ATOM 1394 O O . GLN A 1 181 ? -4.668 -1.497 -8.43 1 94.5 181 GLN A O 1
ATOM 1399 N N . GLU A 1 182 ? -3.584 -0.609 -10.133 1 92.5 182 GLU A N 1
ATOM 1400 C CA . GLU A 1 182 ? -4.09 0.729 -9.844 1 92.5 182 GLU A CA 1
ATOM 1401 C C . GLU A 1 182 ? -5.605 0.794 -10 1 92.5 182 GLU A C 1
ATOM 1403 O O . GLU A 1 182 ? -6.293 1.435 -9.203 1 92.5 182 GLU A O 1
ATOM 1408 N N . TRP A 1 183 ? -6.082 0.118 -11.086 1 94.44 183 TRP A N 1
ATOM 1409 C CA . TRP A 1 183 ? -7.52 0.038 -11.312 1 94.44 183 TRP A CA 1
ATOM 1410 C C . TRP A 1 183 ? -8.234 -0.543 -10.094 1 94.44 183 TRP A C 1
ATOM 1412 O O . TRP A 1 183 ? -9.273 -0.032 -9.672 1 94.44 183 TRP A O 1
ATOM 1422 N N . VAL A 1 184 ? -7.684 -1.554 -9.523 1 96.25 184 VAL A N 1
ATOM 1423 C CA . VAL A 1 184 ? -8.281 -2.209 -8.367 1 96.25 184 VAL A CA 1
ATOM 1424 C C . VAL A 1 184 ? -8.109 -1.33 -7.129 1 96.25 184 VAL A C 1
ATOM 1426 O O . VAL A 1 184 ? -9.094 -0.979 -6.473 1 96.25 184 VAL A O 1
ATOM 1429 N N . LYS A 1 185 ? -6.93 -0.9 -6.836 1 94.38 185 LYS A N 1
ATOM 1430 C CA . LYS A 1 185 ? -6.602 -0.186 -5.605 1 94.38 185 LYS A CA 1
ATOM 1431 C C . LYS A 1 185 ? -7.379 1.123 -5.508 1 94.38 185 LYS A C 1
ATOM 1433 O O . LYS A 1 185 ? -7.926 1.447 -4.449 1 94.38 185 LYS A O 1
ATOM 1438 N N . HIS A 1 186 ? -7.441 1.843 -6.59 1 93.75 186 HIS A N 1
ATOM 1439 C CA . HIS A 1 186 ? -8.094 3.146 -6.578 1 93.75 186 HIS A CA 1
ATOM 1440 C C . HIS A 1 186 ? -9.594 3.01 -6.309 1 93.75 186 HIS A C 1
ATOM 1442 O O . HIS A 1 186 ? -10.195 3.875 -5.668 1 93.75 186 HIS A O 1
ATOM 1448 N N . ARG A 1 187 ? -10.172 1.925 -6.699 1 96.06 187 ARG A N 1
ATOM 1449 C CA . ARG A 1 187 ? -11.625 1.768 -6.648 1 96.06 187 ARG A CA 1
ATOM 1450 C C . ARG A 1 187 ? -12.062 1.126 -5.336 1 96.06 187 ARG A C 1
ATOM 1452 O O . ARG A 1 187 ? -13.25 1.114 -5.008 1 96.06 187 ARG A O 1
ATOM 1459 N N . LEU A 1 188 ? -11.094 0.675 -4.582 1 95.81 188 LEU A N 1
ATOM 1460 C CA . LEU A 1 188 ? -11.398 0.06 -3.295 1 95.81 188 LEU A CA 1
ATOM 1461 C C . LEU A 1 188 ? -12.133 1.041 -2.385 1 95.81 188 LEU A C 1
ATOM 1463 O O . LEU A 1 188 ? -12.961 0.636 -1.567 1 95.81 188 LEU A O 1
ATOM 1467 N N . ALA A 1 189 ? -11.891 2.332 -2.627 1 94.44 189 ALA A N 1
ATOM 1468 C CA . ALA A 1 189 ? -12.406 3.344 -1.71 1 94.44 189 ALA A CA 1
ATOM 1469 C C . ALA A 1 189 ? -13.891 3.611 -1.971 1 94.44 189 ALA A C 1
ATOM 1471 O O . ALA A 1 189 ? -14.594 4.121 -1.099 1 94.44 189 ALA A O 1
ATOM 1472 N N . TYR A 1 190 ? -14.359 3.207 -3.232 1 95.25 190 TYR A N 1
ATOM 1473 C CA . TYR A 1 190 ? -15.703 3.703 -3.502 1 95.25 190 TYR A CA 1
ATOM 1474 C C . TYR A 1 190 ? -16.5 2.693 -4.316 1 95.25 190 TYR A C 1
ATOM 1476 O O . TYR A 1 190 ? -17.672 2.934 -4.641 1 95.25 190 TYR A O 1
ATOM 1484 N N . LYS A 1 191 ? -15.922 1.538 -4.672 1 96.31 191 LYS A N 1
ATOM 1485 C CA . LYS A 1 191 ? -16.688 0.464 -5.301 1 96.31 191 LYS A CA 1
ATOM 1486 C C . LYS A 1 191 ? -16.953 -0.668 -4.316 1 96.31 191 LYS A C 1
ATOM 1488 O O . LYS A 1 191 ? -16.188 -0.881 -3.379 1 96.31 191 LYS A O 1
ATOM 1493 N N . SER A 1 192 ? -18.062 -1.334 -4.52 1 95.88 192 SER A N 1
ATOM 1494 C CA . SER A 1 192 ? -18.469 -2.395 -3.604 1 95.88 192 SER A CA 1
ATOM 1495 C C . SER A 1 192 ? -17.797 -3.719 -3.963 1 95.88 192 SER A C 1
ATOM 1497 O O . SER A 1 192 ? -17.328 -3.898 -5.086 1 95.88 192 SER A O 1
ATOM 1499 N N . LEU A 1 193 ? -17.75 -4.621 -2.988 1 97.56 193 LEU A N 1
ATOM 1500 C CA . LEU A 1 193 ? -17.266 -5.977 -3.225 1 97.56 193 LEU A CA 1
ATOM 1501 C C . LEU A 1 193 ? -18.031 -6.637 -4.363 1 97.56 193 LEU A C 1
ATOM 1503 O O . LEU A 1 193 ? -17.438 -7.277 -5.23 1 97.56 193 LEU A O 1
ATOM 1507 N N . GLU A 1 194 ? -19.375 -6.477 -4.402 1 96.62 194 GLU A N 1
ATOM 1508 C CA . GLU A 1 194 ? -20.219 -7.039 -5.457 1 96.62 194 GLU A CA 1
ATOM 1509 C C . GLU A 1 194 ? -19.781 -6.527 -6.828 1 96.62 194 GLU A C 1
ATOM 1511 O O . GLU A 1 194 ? -19.75 -7.293 -7.797 1 96.62 194 GLU A O 1
ATOM 1516 N N . TRP A 1 195 ? -19.469 -5.242 -6.832 1 96.88 195 TRP A N 1
ATOM 1517 C CA . TRP A 1 195 ? -19.031 -4.641 -8.086 1 96.88 195 TRP A CA 1
ATOM 1518 C C . TRP A 1 195 ? -17.734 -5.297 -8.586 1 96.88 195 TRP A C 1
ATOM 1520 O O . TRP A 1 195 ? -17.641 -5.664 -9.758 1 96.88 195 TRP A O 1
ATOM 1530 N N . PHE A 1 196 ? -16.781 -5.508 -7.691 1 97.94 196 PHE A N 1
ATOM 1531 C CA . PHE A 1 196 ? -15.508 -6.121 -8.039 1 97.94 196 PHE A CA 1
ATOM 1532 C C . PHE A 1 196 ? -15.703 -7.547 -8.531 1 97.94 196 PHE A C 1
ATOM 1534 O O . PHE A 1 196 ? -14.969 -8.016 -9.406 1 97.94 196 PHE A O 1
ATOM 1541 N N . MET A 1 197 ? -16.688 -8.281 -7.973 1 97.94 197 MET A N 1
ATOM 1542 C CA . MET A 1 197 ? -16.953 -9.664 -8.359 1 97.94 197 MET A CA 1
ATOM 1543 C C . MET A 1 197 ? -17.578 -9.734 -9.75 1 97.94 197 MET A C 1
ATOM 1545 O O . MET A 1 197 ? -17.375 -10.711 -10.477 1 97.94 197 MET A O 1
ATOM 1549 N N . LYS A 1 198 ? -18.297 -8.727 -10.109 1 97.38 198 LYS A N 1
ATOM 1550 C CA . LYS A 1 198 ? -19.031 -8.727 -11.375 1 97.38 198 LYS A CA 1
ATOM 1551 C C . LYS A 1 198 ? -18.172 -8.195 -12.508 1 97.38 198 LYS A C 1
ATOM 1553 O O . LYS A 1 198 ? -18.219 -8.703 -13.633 1 97.38 198 LYS A O 1
ATOM 1558 N N . GLU A 1 199 ? -17.328 -7.188 -12.227 1 97.75 199 GLU A N 1
ATOM 1559 C CA . GLU A 1 199 ? -16.562 -6.488 -13.25 1 97.75 199 GLU A CA 1
ATOM 1560 C C . GLU A 1 199 ? -15.328 -7.281 -13.656 1 97.75 199 GLU A C 1
ATOM 1562 O O . GLU A 1 199 ? -14.656 -7.867 -12.805 1 97.75 199 GLU A O 1
ATOM 1567 N N . PRO A 1 200 ? -15.016 -7.375 -14.984 1 98.12 200 PRO A N 1
ATOM 1568 C CA . PRO A 1 200 ? -13.719 -7.926 -15.367 1 98.12 200 PRO A CA 1
ATOM 1569 C C . PRO A 1 200 ? -12.547 -7.074 -14.883 1 98.12 200 PRO A C 1
ATOM 1571 O O . PRO A 1 200 ? -12.617 -5.84 -14.922 1 98.12 200 PRO A O 1
ATOM 1574 N N . TRP A 1 201 ? -11.617 -7.715 -14.305 1 98.38 201 TRP A N 1
ATOM 1575 C CA . TRP A 1 201 ? -10.406 -6.996 -13.914 1 98.38 201 TRP A CA 1
ATOM 1576 C C . TRP A 1 201 ? -9.477 -6.805 -15.102 1 98.38 201 TRP A C 1
ATOM 1578 O O . TRP A 1 201 ? -9 -7.781 -15.695 1 98.38 201 TRP A O 1
ATOM 1588 N N . PRO A 1 202 ? -9.164 -5.547 -15.453 1 98.25 202 PRO A N 1
ATOM 1589 C CA . PRO A 1 202 ? -8.336 -5.324 -16.641 1 98.25 202 PRO A CA 1
ATOM 1590 C C . PRO A 1 202 ? -6.973 -6 -16.547 1 98.25 202 PRO A C 1
ATOM 1592 O O . PRO A 1 202 ? -6.359 -6.016 -15.477 1 98.25 202 PRO A O 1
ATOM 1595 N N . MET A 1 203 ? -6.527 -6.691 -17.641 1 98.5 203 MET A N 1
ATOM 1596 C CA . MET A 1 203 ? -5.199 -7.258 -17.875 1 98.5 203 MET A CA 1
ATOM 1597 C C . MET A 1 203 ? -5.066 -8.617 -17.188 1 98.5 203 MET A C 1
ATOM 1599 O O . MET A 1 203 ? -4.137 -9.375 -17.484 1 98.5 203 MET A O 1
ATOM 1603 N N . LEU A 1 204 ? -5.988 -8.961 -16.297 1 98.75 204 LEU A N 1
ATOM 1604 C CA . LEU A 1 204 ? -5.906 -10.242 -15.594 1 98.75 204 LEU A CA 1
ATOM 1605 C C . LEU A 1 204 ? -5.988 -11.406 -16.578 1 98.75 204 LEU A C 1
ATOM 1607 O O . LEU A 1 204 ? -6.902 -11.461 -17.406 1 98.75 204 LEU A O 1
ATOM 1611 N N . GLN A 1 205 ? -5.043 -12.258 -16.531 1 98.69 205 GLN A N 1
ATOM 1612 C CA . GLN A 1 205 ? -5.086 -13.516 -17.281 1 98.69 205 GLN A CA 1
ATOM 1613 C C . GLN A 1 205 ? -4.531 -14.672 -16.438 1 98.69 205 GLN A C 1
ATOM 1615 O O . GLN A 1 205 ? -3.508 -14.523 -15.773 1 98.69 205 GLN A O 1
ATOM 1620 N N . ILE A 1 206 ? -5.23 -15.766 -16.438 1 98.75 206 ILE A N 1
ATOM 1621 C CA . ILE A 1 206 ? -4.797 -17.016 -15.812 1 98.75 206 ILE A CA 1
ATOM 1622 C C . ILE A 1 206 ? -4.977 -18.172 -16.797 1 98.75 206 ILE A C 1
ATOM 1624 O O . ILE A 1 206 ? -6.102 -18.484 -17.188 1 98.75 206 ILE A O 1
ATOM 1628 N N . GLU A 1 207 ? -3.906 -18.734 -17.141 1 98.69 207 GLU A N 1
ATOM 1629 C CA . GLU A 1 207 ? -3.936 -19.859 -18.078 1 98.69 207 GLU A CA 1
ATOM 1630 C C . GLU A 1 207 ? -3.316 -21.109 -17.453 1 98.69 207 GLU A C 1
ATOM 1632 O O . GLU A 1 207 ? -2.178 -21.062 -16.984 1 98.69 207 GLU A O 1
ATOM 1637 N N . THR A 1 208 ? -4.047 -22.203 -17.438 1 98.5 208 THR A N 1
ATOM 1638 C CA . THR A 1 208 ? -3.48 -23.484 -17.016 1 98.5 208 THR A CA 1
ATOM 1639 C C . THR A 1 208 ? -2.545 -24.031 -18.094 1 98.5 208 THR A C 1
ATOM 1641 O O . THR A 1 208 ? -2.867 -24 -19.281 1 98.5 208 THR A O 1
ATOM 1644 N N . LEU A 1 209 ? -1.428 -24.484 -17.688 1 98.56 209 LEU A N 1
ATOM 1645 C CA . LEU A 1 209 ? -0.438 -25.062 -18.594 1 98.56 209 LEU A CA 1
ATOM 1646 C C . LEU A 1 209 ? -0.281 -26.562 -18.328 1 98.56 209 LEU A C 1
ATOM 1648 O O . LEU A 1 209 ? -0.444 -27.016 -17.203 1 98.56 209 LEU A O 1
ATOM 1652 N N . GLU A 1 210 ? 0.04 -27.281 -19.375 1 97.75 210 GLU A N 1
ATOM 1653 C CA . GLU A 1 210 ? 0.43 -28.672 -19.188 1 97.75 210 GLU A CA 1
ATOM 1654 C C . GLU A 1 210 ? 1.817 -28.781 -18.547 1 97.75 210 GLU A C 1
ATOM 1656 O O . GLU A 1 210 ? 2.686 -27.938 -18.812 1 97.75 210 GLU A O 1
ATOM 1661 N N . GLU A 1 211 ? 1.998 -29.75 -17.766 1 96.12 211 GLU A N 1
ATOM 1662 C CA . GLU A 1 211 ? 3.289 -30 -17.125 1 96.12 211 GLU A CA 1
ATOM 1663 C C . GLU A 1 211 ? 4.398 -30.125 -18.172 1 96.12 211 GLU A C 1
ATOM 1665 O O . GLU A 1 211 ? 4.211 -30.75 -19.219 1 96.12 211 GLU A O 1
ATOM 1670 N N . PRO A 1 212 ? 5.469 -29.484 -17.906 1 95.38 212 PRO A N 1
ATOM 1671 C CA . PRO A 1 212 ? 6.566 -29.578 -18.875 1 95.38 212 PRO A CA 1
ATOM 1672 C C . PRO A 1 212 ? 7.203 -30.969 -18.922 1 95.38 212 PRO A C 1
ATOM 1674 O O . PRO A 1 212 ? 7.09 -31.734 -17.969 1 95.38 212 PRO A O 1
ATOM 1677 N N . VAL A 1 213 ? 7.914 -31.219 -19.969 1 93.81 213 VAL A N 1
ATOM 1678 C CA . VAL A 1 213 ? 8.5 -32.531 -20.25 1 93.81 213 VAL A CA 1
ATOM 1679 C C . VAL A 1 213 ? 9.75 -32.719 -19.391 1 93.81 213 VAL A C 1
ATOM 1681 O O . VAL A 1 213 ? 9.93 -33.781 -18.781 1 93.81 213 VAL A O 1
ATOM 1684 N N . PRO A 1 214 ? 10.641 -31.734 -19.328 1 97.38 214 PRO A N 1
ATOM 1685 C CA . PRO A 1 214 ? 11.859 -31.906 -18.531 1 97.38 214 PRO A CA 1
ATOM 1686 C C . PRO A 1 214 ? 11.562 -32.188 -17.062 1 97.38 214 PRO A C 1
ATOM 1688 O O . PRO A 1 214 ? 10.531 -31.766 -16.547 1 97.38 214 PRO A O 1
ATOM 1691 N N . THR A 1 215 ? 12.469 -32.938 -16.422 1 97.69 215 THR A N 1
ATOM 1692 C CA . THR A 1 215 ? 12.32 -33.25 -15.008 1 97.69 215 THR A CA 1
ATOM 1693 C C . THR A 1 215 ? 12.555 -32.031 -14.148 1 97.69 215 THR A C 1
ATOM 1695 O O . THR A 1 215 ? 13.609 -31.391 -14.234 1 97.69 215 THR A O 1
ATOM 1698 N N . PHE A 1 216 ? 11.57 -31.688 -13.43 1 98.25 216 PHE A N 1
ATOM 1699 C CA . PHE A 1 216 ? 11.594 -30.5 -12.57 1 98.25 216 PHE A CA 1
ATOM 1700 C C . PHE A 1 216 ? 12.125 -30.844 -11.188 1 98.25 216 PHE A C 1
ATOM 1702 O O . PHE A 1 216 ? 11.664 -31.797 -10.562 1 98.25 216 PHE A O 1
ATOM 1709 N N . SER A 1 217 ? 13.148 -30.109 -10.719 1 98.5 217 SER A N 1
ATOM 1710 C CA . SER A 1 217 ? 13.742 -30.328 -9.398 1 98.5 217 SER A CA 1
ATOM 1711 C C . SER A 1 217 ? 13.75 -29.047 -8.57 1 98.5 217 SER A C 1
ATOM 1713 O O . SER A 1 217 ? 13.891 -27.953 -9.117 1 98.5 217 SER A O 1
ATOM 1715 N N . VAL A 1 218 ? 13.578 -29.219 -7.27 1 98.19 218 VAL A N 1
ATOM 1716 C CA . VAL A 1 218 ? 13.57 -28.094 -6.336 1 98.19 218 VAL A CA 1
ATOM 1717 C C . VAL A 1 218 ? 14.648 -28.297 -5.273 1 98.19 218 VAL A C 1
ATOM 1719 O O . VAL A 1 218 ? 14.766 -29.375 -4.703 1 98.19 218 VAL A O 1
ATOM 1722 N N . GLY A 1 219 ? 15.438 -27.297 -5.07 1 97.75 219 GLY A N 1
ATOM 1723 C CA . GLY A 1 219 ? 16.438 -27.297 -4.02 1 97.75 219 GLY A CA 1
ATOM 1724 C C . GLY A 1 219 ? 16.297 -26.125 -3.057 1 97.75 219 GLY A C 1
ATOM 1725 O O . GLY A 1 219 ? 16.062 -25 -3.477 1 97.75 219 GLY A O 1
ATOM 1726 N N . TRP A 1 220 ? 16.391 -26.344 -1.768 1 95.88 220 TRP A N 1
ATOM 1727 C CA . TRP A 1 220 ? 16.312 -25.328 -0.718 1 95.88 220 TRP A CA 1
ATOM 1728 C C . TRP A 1 220 ? 17.688 -25.031 -0.142 1 95.88 220 TRP A C 1
ATOM 1730 O O . TRP A 1 220 ? 18.406 -25.938 0.261 1 95.88 220 TRP A O 1
ATOM 1740 N N . THR A 1 221 ? 18.047 -23.766 -0.141 1 94.88 221 THR A N 1
ATOM 1741 C CA . THR A 1 221 ? 19.391 -23.375 0.27 1 94.88 221 THR A CA 1
ATOM 1742 C C . THR A 1 221 ? 19.5 -23.297 1.791 1 94.88 221 THR A C 1
ATOM 1744 O O . THR A 1 221 ? 20.594 -23.188 2.34 1 94.88 221 THR A O 1
ATOM 1747 N N . GLY A 1 222 ? 18.281 -23.312 2.488 1 88.88 222 GLY A N 1
ATOM 1748 C CA . GLY A 1 222 ? 18.297 -23.312 3.943 1 88.88 222 GLY A CA 1
ATOM 1749 C C . GLY A 1 222 ? 18.266 -21.922 4.547 1 88.88 222 GLY A C 1
ATOM 1750 O O . GLY A 1 222 ? 18.344 -21.766 5.77 1 88.88 222 GLY A O 1
ATOM 1751 N N . THR A 1 223 ? 18.203 -20.906 3.807 1 85.38 223 THR A N 1
ATOM 1752 C CA . THR A 1 223 ? 18.219 -19.531 4.289 1 85.38 223 THR A CA 1
ATOM 1753 C C . THR A 1 223 ? 16.906 -18.828 3.955 1 85.38 223 THR A C 1
ATOM 1755 O O . THR A 1 223 ? 16.703 -18.375 2.828 1 85.38 223 THR A O 1
ATOM 1758 N N . PRO A 1 224 ? 16.062 -18.766 4.977 1 82.25 224 PRO A N 1
ATOM 1759 C CA . PRO A 1 224 ? 14.797 -18.062 4.711 1 82.25 224 PRO A CA 1
ATOM 1760 C C . PRO A 1 224 ? 15 -16.594 4.348 1 82.25 224 PRO A C 1
ATOM 1762 O O . PRO A 1 224 ? 15.945 -15.961 4.828 1 82.25 224 PRO A O 1
ATOM 1765 N N . VAL A 1 225 ? 14.195 -16.125 3.494 1 82.44 225 VAL A N 1
ATOM 1766 C CA . VAL A 1 225 ? 14.352 -14.766 2.984 1 82.44 225 VAL A CA 1
ATOM 1767 C C . VAL A 1 225 ? 13.102 -13.945 3.295 1 82.44 225 VAL A C 1
ATOM 1769 O O . VAL A 1 225 ? 11.992 -14.484 3.338 1 82.44 225 VAL A O 1
ATOM 1772 N N . SER A 1 226 ? 13.359 -12.664 3.512 1 79.88 226 SER A N 1
ATOM 1773 C CA . SER A 1 226 ? 12.258 -11.703 3.568 1 79.88 226 SER A CA 1
ATOM 1774 C C . SER A 1 226 ? 11.93 -11.156 2.184 1 79.88 226 SER A C 1
ATOM 1776 O O . SER A 1 226 ? 12.594 -10.242 1.695 1 79.88 226 SER A O 1
ATOM 1778 N N . THR A 1 227 ? 10.883 -11.664 1.61 1 83 227 THR A N 1
ATOM 1779 C CA . THR A 1 227 ? 10.469 -11.258 0.272 1 83 227 THR A CA 1
ATOM 1780 C C . THR A 1 227 ? 10.164 -9.766 0.229 1 83 227 THR A C 1
ATOM 1782 O O . THR A 1 227 ? 10.547 -9.078 -0.72 1 83 227 THR A O 1
ATOM 1785 N N . GLY A 1 228 ? 9.586 -9.297 1.29 1 81.06 228 GLY A N 1
ATOM 1786 C CA . GLY A 1 228 ? 9.211 -7.895 1.356 1 81.06 228 GLY A CA 1
ATOM 1787 C C . GLY A 1 228 ? 10.398 -6.957 1.268 1 81.06 228 GLY A C 1
ATOM 1788 O O . GLY A 1 228 ? 10.344 -5.934 0.581 1 81.06 228 GLY A O 1
ATOM 1789 N N . LYS A 1 229 ? 11.484 -7.301 1.891 1 83.69 229 LYS A N 1
ATOM 1790 C CA . LYS A 1 229 ? 12.703 -6.488 1.877 1 83.69 229 LYS A CA 1
ATOM 1791 C C . LYS A 1 229 ? 13.281 -6.395 0.47 1 83.69 229 LYS A C 1
ATOM 1793 O O . LYS A 1 229 ? 13.57 -5.297 -0.015 1 83.69 229 LYS A O 1
ATOM 1798 N N . LEU A 1 230 ? 13.422 -7.496 -0.219 1 88.5 230 LEU A N 1
ATOM 1799 C CA . LEU A 1 230 ? 14.023 -7.516 -1.551 1 88.5 230 LEU A CA 1
ATOM 1800 C C . LEU A 1 230 ? 13.141 -6.773 -2.551 1 88.5 230 LEU A C 1
ATOM 1802 O O . LEU A 1 230 ? 13.641 -5.992 -3.365 1 88.5 230 LEU A O 1
ATOM 1806 N N . VAL A 1 231 ? 11.883 -6.984 -2.432 1 87.38 231 VAL A N 1
ATOM 1807 C CA . VAL A 1 231 ? 10.938 -6.328 -3.33 1 87.38 231 VAL A CA 1
ATOM 1808 C C . VAL A 1 231 ? 10.984 -4.816 -3.115 1 87.38 231 VAL A C 1
ATOM 1810 O O . VAL A 1 231 ? 10.945 -4.047 -4.078 1 87.38 231 VAL A O 1
ATOM 1813 N N . SER A 1 232 ? 11.078 -4.398 -1.828 1 84.19 232 SER A N 1
ATOM 1814 C CA . SER A 1 232 ? 11.164 -2.975 -1.519 1 84.19 232 SER A CA 1
ATOM 1815 C C . SER A 1 232 ? 12.438 -2.361 -2.098 1 84.19 232 SER A C 1
ATOM 1817 O O . SER A 1 232 ? 12.43 -1.218 -2.557 1 84.19 232 SER A O 1
ATOM 1819 N N . GLN A 1 233 ? 13.508 -3.107 -2.074 1 87.38 233 GLN A N 1
ATOM 1820 C CA . GLN A 1 233 ? 14.766 -2.633 -2.629 1 87.38 233 GLN A CA 1
ATOM 1821 C C . GLN A 1 233 ? 14.68 -2.477 -4.145 1 87.38 233 GLN A C 1
ATOM 1823 O O . GLN A 1 233 ? 15.188 -1.502 -4.703 1 87.38 233 GLN A O 1
ATOM 1828 N N . ILE A 1 234 ? 14.031 -3.389 -4.754 1 91.62 234 ILE A N 1
ATOM 1829 C CA . ILE A 1 234 ? 13.852 -3.318 -6.199 1 91.62 234 ILE A CA 1
ATOM 1830 C C . ILE A 1 234 ? 12.914 -2.17 -6.551 1 91.62 234 ILE A C 1
ATOM 1832 O O . ILE A 1 234 ? 13.094 -1.497 -7.57 1 91.62 234 ILE A O 1
ATOM 1836 N N . HIS A 1 235 ? 11.945 -1.989 -5.707 1 87.25 235 HIS A N 1
ATOM 1837 C CA . HIS A 1 235 ? 11.062 -0.845 -5.902 1 87.25 235 HIS A CA 1
ATOM 1838 C C . HIS A 1 235 ? 11.836 0.468 -5.824 1 87.25 235 HIS A C 1
ATOM 1840 O O . HIS A 1 235 ? 11.578 1.394 -6.598 1 87.25 235 HIS A O 1
ATOM 1846 N N . ALA A 1 236 ? 12.695 0.594 -4.852 1 84.69 236 ALA A N 1
ATOM 1847 C CA . ALA A 1 236 ? 13.555 1.771 -4.75 1 84.69 236 ALA A CA 1
ATOM 1848 C C . ALA A 1 236 ? 14.383 1.956 -6.016 1 84.69 236 ALA A C 1
ATOM 1850 O O . ALA A 1 236 ? 14.547 3.078 -6.5 1 84.69 236 ALA A O 1
ATOM 1851 N N . PHE A 1 237 ? 14.859 0.893 -6.555 1 90.62 237 PHE A N 1
ATOM 1852 C CA . PHE A 1 237 ? 15.641 0.929 -7.785 1 90.62 237 PHE A CA 1
ATOM 1853 C C . PHE A 1 237 ? 14.797 1.443 -8.945 1 90.62 237 PHE A C 1
ATOM 1855 O O . PHE A 1 237 ? 15.273 2.23 -9.766 1 90.62 237 PHE A O 1
ATOM 1862 N N . LYS A 1 238 ? 13.539 0.94 -9.039 1 91.81 238 LYS A N 1
ATOM 1863 C CA . LYS A 1 238 ? 12.602 1.403 -10.055 1 91.81 238 LYS A CA 1
ATOM 1864 C C . LYS A 1 238 ? 12.484 2.924 -10.047 1 91.81 238 LYS A C 1
ATOM 1866 O O . LYS A 1 238 ? 12.453 3.559 -11.102 1 91.81 238 LYS A O 1
ATOM 1871 N N . GLN A 1 239 ? 12.477 3.469 -8.852 1 85.19 239 GLN A N 1
ATOM 1872 C CA . GLN A 1 239 ? 12.352 4.914 -8.711 1 85.19 239 GLN A CA 1
ATOM 1873 C C . GLN A 1 239 ? 13.656 5.617 -9.078 1 85.19 239 GLN A C 1
ATOM 1875 O O . GLN A 1 239 ? 13.641 6.719 -9.633 1 85.19 239 GLN A O 1
ATOM 1880 N N . GLU A 1 240 ? 14.703 5.012 -8.789 1 86 240 GLU A N 1
ATOM 1881 C CA . GLU A 1 240 ? 16.016 5.598 -9 1 86 240 GLU A CA 1
ATOM 1882 C C . GLU A 1 240 ? 16.422 5.52 -10.469 1 86 240 GLU A C 1
ATOM 1884 O O . GLU A 1 240 ? 17.031 6.453 -11 1 86 240 GLU A O 1
ATOM 1889 N N . ASP A 1 241 ? 16.156 4.418 -11.102 1 93.62 241 ASP A N 1
ATOM 1890 C CA . ASP A 1 241 ? 16.578 4.16 -12.477 1 93.62 241 ASP A CA 1
ATOM 1891 C C . ASP A 1 241 ? 15.445 3.535 -13.289 1 93.62 241 ASP A C 1
ATOM 1893 O O . ASP A 1 241 ? 15.539 2.375 -13.695 1 93.62 241 ASP A O 1
ATOM 1897 N N . SER A 1 242 ? 14.523 4.344 -13.633 1 93.38 242 SER A N 1
ATOM 1898 C CA . SER A 1 242 ? 13.312 3.896 -14.305 1 93.38 242 SER A CA 1
ATOM 1899 C C . SER A 1 242 ? 13.625 3.34 -15.695 1 93.38 242 SER A C 1
ATOM 1901 O O . SER A 1 242 ? 12.953 2.42 -16.172 1 93.38 242 SER A O 1
ATOM 1903 N N . LYS A 1 243 ? 14.648 3.879 -16.281 1 96 243 LYS A N 1
ATOM 1904 C CA . LYS A 1 243 ? 15 3.443 -17.625 1 96 243 LYS A CA 1
ATOM 1905 C C . LYS A 1 243 ? 15.477 1.993 -17.625 1 96 243 LYS A C 1
ATOM 1907 O O . LYS A 1 243 ? 14.977 1.171 -18.406 1 96 243 LYS A O 1
ATOM 1912 N N . ASN A 1 244 ? 16.406 1.678 -16.766 1 96.88 244 ASN A N 1
ATOM 1913 C CA . ASN A 1 244 ? 16.922 0.313 -16.688 1 96.88 244 ASN A CA 1
ATOM 1914 C C . ASN A 1 244 ? 15.852 -0.661 -16.203 1 96.88 244 ASN A C 1
ATOM 1916 O O . ASN A 1 244 ? 15.812 -1.812 -16.641 1 96.88 244 ASN A O 1
ATOM 1920 N N . TYR A 1 245 ? 15.055 -0.204 -15.391 1 97.69 245 TYR A N 1
ATOM 1921 C CA . TYR A 1 245 ? 13.969 -1.056 -14.922 1 97.69 245 TYR A CA 1
ATOM 1922 C C . TYR A 1 245 ? 13 -1.373 -16.062 1 97.69 245 TYR A C 1
ATOM 1924 O O . TYR A 1 245 ? 12.547 -2.514 -16.188 1 97.69 245 TYR A O 1
ATOM 1932 N N . GLN A 1 246 ? 12.703 -0.366 -16.859 1 97.62 246 GLN A N 1
ATOM 1933 C CA . GLN A 1 246 ? 11.828 -0.584 -18.016 1 97.62 246 GLN A CA 1
ATOM 1934 C C . GLN A 1 246 ? 12.453 -1.566 -19 1 97.62 246 GLN A C 1
ATOM 1936 O O . GLN A 1 246 ? 11.75 -2.361 -19.625 1 97.62 246 GLN A O 1
ATOM 1941 N N . HIS A 1 247 ? 13.742 -1.474 -19.156 1 98.06 247 HIS A N 1
ATOM 1942 C CA . HIS A 1 247 ? 14.453 -2.43 -20 1 98.06 247 HIS A CA 1
ATOM 1943 C C . HIS A 1 247 ? 14.289 -3.852 -19.484 1 98.06 247 HIS A C 1
ATOM 1945 O O . HIS A 1 247 ? 14.023 -4.777 -20.25 1 98.06 247 HIS A O 1
ATOM 1951 N N . PHE A 1 248 ? 14.438 -4.016 -18.234 1 98.5 248 PHE A N 1
ATOM 1952 C CA . PHE A 1 248 ? 14.219 -5.305 -17.578 1 98.5 248 PHE A CA 1
ATOM 1953 C C . PHE A 1 248 ? 12.82 -5.828 -17.875 1 98.5 248 PHE A C 1
ATOM 1955 O O . PHE A 1 248 ? 12.648 -6.992 -18.25 1 98.5 248 PHE A O 1
ATOM 1962 N N . LEU A 1 249 ? 11.805 -4.969 -17.719 1 98.69 249 LEU A N 1
ATOM 1963 C CA . LEU A 1 249 ? 10.414 -5.363 -17.938 1 98.69 249 LEU A CA 1
ATOM 1964 C C . LEU A 1 249 ? 10.188 -5.805 -19.375 1 98.69 249 LEU A C 1
ATOM 1966 O O . LEU A 1 249 ? 9.516 -6.809 -19.625 1 98.69 249 LEU A O 1
ATOM 1970 N N . THR A 1 250 ? 10.75 -5.098 -20.297 1 98.38 250 THR A N 1
ATOM 1971 C CA . THR A 1 250 ? 10.602 -5.398 -21.719 1 98.38 250 THR A CA 1
ATOM 1972 C C . THR A 1 250 ? 11.219 -6.754 -22.047 1 98.38 250 THR A C 1
ATOM 1974 O O . THR A 1 250 ? 10.594 -7.578 -22.719 1 98.38 250 THR A O 1
ATOM 1977 N N . ARG A 1 251 ? 12.398 -6.957 -21.578 1 98.38 251 ARG A N 1
ATOM 1978 C CA . ARG A 1 251 ? 13.078 -8.227 -21.812 1 98.38 251 ARG A CA 1
ATOM 1979 C C . ARG A 1 251 ? 12.32 -9.383 -21.156 1 98.38 251 ARG A C 1
ATOM 1981 O O . ARG A 1 251 ? 12.172 -10.445 -21.766 1 98.38 251 ARG A O 1
ATOM 1988 N N . ASN A 1 252 ? 11.867 -9.141 -19.984 1 98.44 252 ASN A N 1
ATOM 1989 C CA . ASN A 1 252 ? 11.109 -10.172 -19.281 1 98.44 252 ASN A CA 1
ATOM 1990 C C . ASN A 1 252 ? 9.867 -10.586 -20.078 1 98.44 252 ASN A C 1
ATOM 1992 O O . ASN A 1 252 ? 9.562 -11.773 -20.188 1 98.44 252 ASN A O 1
ATOM 1996 N N . ASN A 1 253 ? 9.211 -9.625 -20.656 1 98.19 253 ASN A N 1
ATOM 1997 C CA . ASN A 1 253 ? 8.023 -9.906 -21.453 1 98.19 253 ASN A CA 1
ATOM 1998 C C . ASN A 1 253 ? 8.344 -10.82 -22.625 1 98.19 253 ASN A C 1
ATOM 2000 O O . ASN A 1 253 ? 7.602 -11.758 -22.906 1 98.19 253 ASN A O 1
ATOM 2004 N N . GLU A 1 254 ? 9.406 -10.523 -23.234 1 98.62 254 GLU A N 1
ATOM 2005 C CA . GLU A 1 254 ? 9.836 -11.344 -24.375 1 98.62 254 GLU A CA 1
ATOM 2006 C C . GLU A 1 254 ? 10.164 -12.766 -23.938 1 98.62 254 GLU A C 1
ATOM 2008 O O . GLU A 1 254 ? 9.797 -13.727 -24.609 1 98.62 254 GLU A O 1
ATOM 2013 N N . ILE A 1 255 ? 10.82 -12.891 -22.891 1 98.81 255 ILE A N 1
ATOM 2014 C CA . ILE A 1 255 ? 11.234 -14.188 -22.359 1 98.81 255 ILE A CA 1
ATOM 2015 C C . ILE A 1 255 ? 10 -14.984 -21.953 1 98.81 255 ILE A C 1
ATOM 2017 O O . ILE A 1 255 ? 9.922 -16.188 -22.203 1 98.81 255 ILE A O 1
ATOM 2021 N N . MET A 1 256 ? 9.023 -14.336 -21.297 1 98.75 256 MET A N 1
ATOM 2022 C CA . MET A 1 256 ? 7.805 -15.023 -20.875 1 98.75 256 MET A CA 1
ATOM 2023 C C . MET A 1 256 ? 7.051 -15.586 -22.078 1 98.75 256 MET A C 1
ATOM 2025 O O . MET A 1 256 ? 6.516 -16.688 -22.016 1 98.75 256 MET A O 1
ATOM 2029 N N . LYS A 1 257 ? 7.027 -14.812 -23.156 1 98.62 257 LYS A N 1
ATOM 2030 C CA . LYS A 1 257 ? 6.406 -15.32 -24.375 1 98.62 257 LYS A CA 1
ATOM 2031 C C . LYS A 1 257 ? 7.086 -16.609 -24.844 1 98.62 257 LYS A C 1
ATOM 2033 O O . LYS A 1 257 ? 6.418 -17.547 -25.266 1 98.62 257 LYS A O 1
ATOM 2038 N N . GLN A 1 258 ? 8.359 -16.641 -24.781 1 98.81 258 GLN A N 1
ATOM 2039 C CA . GLN A 1 258 ? 9.125 -17.797 -25.188 1 98.81 258 GLN A CA 1
ATOM 2040 C C . GLN A 1 258 ? 8.852 -19 -24.281 1 98.81 258 GLN A C 1
ATOM 2042 O O . GLN A 1 258 ? 8.688 -20.125 -24.75 1 98.81 258 GLN A O 1
ATOM 2047 N N . ILE A 1 259 ? 8.812 -18.766 -23.016 1 98.81 259 ILE A N 1
ATOM 2048 C CA . ILE A 1 259 ? 8.578 -19.844 -22.062 1 98.81 259 ILE A CA 1
ATOM 2049 C C . ILE A 1 259 ? 7.176 -20.422 -22.266 1 98.81 259 ILE A C 1
ATOM 2051 O O . ILE A 1 259 ? 7 -21.641 -22.312 1 98.81 259 ILE A O 1
ATOM 2055 N N . ILE A 1 260 ? 6.207 -19.578 -22.422 1 98.75 260 ILE A N 1
ATOM 2056 C CA . ILE A 1 260 ? 4.84 -20.016 -22.641 1 98.75 260 ILE A CA 1
ATOM 2057 C C . ILE A 1 260 ? 4.77 -20.828 -23.938 1 98.75 260 ILE A C 1
ATOM 2059 O O . ILE A 1 260 ? 4.125 -21.875 -24 1 98.75 260 ILE A O 1
ATOM 2063 N N . GLN A 1 261 ? 5.43 -20.297 -24.969 1 98.62 261 GLN A N 1
ATOM 2064 C CA . GLN A 1 261 ? 5.496 -21.031 -26.219 1 98.62 261 GLN A CA 1
ATOM 2065 C C . GLN A 1 261 ? 6.117 -22.422 -26.031 1 98.62 261 GLN A C 1
ATOM 2067 O O . GLN A 1 261 ? 5.645 -23.406 -26.594 1 98.62 261 GLN A O 1
ATOM 2072 N N . ALA A 1 262 ? 7.188 -22.484 -25.297 1 98.69 262 ALA A N 1
ATOM 2073 C CA . ALA A 1 262 ? 7.848 -23.75 -25.031 1 98.69 262 ALA A CA 1
ATOM 2074 C C . ALA A 1 262 ? 6.895 -24.734 -24.344 1 98.69 262 ALA A C 1
ATOM 2076 O O . ALA A 1 262 ? 6.895 -25.922 -24.656 1 98.69 262 ALA A O 1
ATOM 2077 N N . PHE A 1 263 ? 6.121 -24.234 -23.406 1 98.44 263 PHE A N 1
ATOM 2078 C CA . PHE A 1 263 ? 5.129 -25.078 -22.75 1 98.44 263 PHE A CA 1
ATOM 2079 C C . PHE A 1 263 ? 4.09 -25.578 -23.75 1 98.44 263 PHE A C 1
ATOM 2081 O O . PHE A 1 263 ? 3.768 -26.766 -23.766 1 98.44 263 PHE A O 1
ATOM 2088 N N . HIS A 1 264 ? 3.609 -24.719 -24.609 1 98.19 264 HIS A N 1
ATOM 2089 C CA . HIS A 1 264 ? 2.551 -25.062 -25.547 1 98.19 264 HIS A CA 1
ATOM 2090 C C . HIS A 1 264 ? 3.041 -26.062 -26.594 1 98.19 264 HIS A C 1
ATOM 2092 O O . HIS A 1 264 ? 2.301 -26.969 -26.984 1 98.19 264 HIS A O 1
ATOM 2098 N N . THR A 1 265 ? 4.238 -25.922 -26.984 1 97.94 265 THR A N 1
ATOM 2099 C CA . THR A 1 265 ? 4.762 -26.734 -28.078 1 97.94 265 THR A CA 1
ATOM 2100 C C . THR A 1 265 ? 5.617 -27.891 -27.547 1 97.94 265 THR A C 1
ATOM 2102 O O . THR A 1 265 ? 6.184 -28.656 -28.328 1 97.94 265 THR A O 1
ATOM 2105 N N . LYS A 1 266 ? 5.797 -27.969 -26.266 1 97.56 266 LYS A N 1
ATOM 2106 C CA . LYS A 1 266 ? 6.645 -28.984 -25.625 1 97.56 266 LYS A CA 1
ATOM 2107 C C . LYS A 1 266 ? 8.07 -28.922 -26.188 1 97.56 266 LYS A C 1
ATOM 2109 O O . LYS A 1 266 ? 8.672 -29.969 -26.453 1 97.56 266 LYS A O 1
ATOM 2114 N N . ASP A 1 267 ? 8.469 -27.719 -26.453 1 97.94 267 ASP A N 1
ATOM 2115 C CA . ASP A 1 267 ? 9.82 -27.469 -26.953 1 97.94 267 ASP A CA 1
ATOM 2116 C C . ASP A 1 267 ? 10.812 -27.344 -25.797 1 97.94 267 ASP A C 1
ATOM 2118 O O . ASP A 1 267 ? 10.992 -26.266 -25.234 1 97.94 267 ASP A O 1
ATOM 2122 N N . GLU A 1 268 ? 11.523 -28.406 -25.469 1 98.12 268 GLU A N 1
ATOM 2123 C CA . GLU A 1 268 ? 12.406 -28.469 -24.312 1 98.12 268 GLU A CA 1
ATOM 2124 C C . GLU A 1 268 ? 13.594 -27.531 -24.469 1 98.12 268 GLU A C 1
ATOM 2126 O O . GLU A 1 268 ? 14 -26.859 -23.516 1 98.12 268 GLU A O 1
ATOM 2131 N N . GLU A 1 269 ? 14.172 -27.484 -25.625 1 98.12 269 GLU A N 1
ATOM 2132 C CA . GLU A 1 269 ? 15.336 -26.641 -25.844 1 98.12 269 GLU A CA 1
ATOM 2133 C C . GLU A 1 269 ? 14.992 -25.156 -25.688 1 98.12 269 GLU A C 1
ATOM 2135 O O . GLU A 1 269 ? 15.773 -24.391 -25.125 1 98.12 269 GLU A O 1
ATOM 2140 N N . LEU A 1 270 ? 13.836 -24.812 -26.219 1 98.5 270 LEU A N 1
ATOM 2141 C CA . LEU A 1 270 ? 13.367 -23.438 -26.047 1 98.5 270 LEU A CA 1
ATOM 2142 C C . LEU A 1 270 ? 13.156 -23.125 -24.562 1 98.5 270 LEU A C 1
ATOM 2144 O O . LEU A 1 270 ? 13.477 -22.031 -24.109 1 98.5 270 LEU A O 1
ATOM 2148 N N . LEU A 1 271 ? 12.633 -24.062 -23.844 1 98.75 271 LEU A N 1
ATOM 2149 C CA . LEU A 1 271 ? 12.414 -23.875 -22.406 1 98.75 271 LEU A CA 1
ATOM 2150 C C . LEU A 1 271 ? 13.734 -23.625 -21.688 1 98.75 271 LEU A C 1
ATOM 2152 O O . LEU A 1 271 ? 13.852 -22.672 -20.922 1 98.75 271 LEU A O 1
ATOM 2156 N N . TYR A 1 272 ? 14.75 -24.484 -21.969 1 98.69 272 TYR A N 1
ATOM 2157 C CA . TYR A 1 272 ? 16.047 -24.328 -21.328 1 98.69 272 TYR A CA 1
ATOM 2158 C C . TYR A 1 272 ? 16.641 -22.953 -21.609 1 98.69 272 TYR A C 1
ATOM 2160 O O . TYR A 1 272 ? 17.094 -22.25 -20.703 1 98.69 272 TYR A O 1
ATOM 2168 N N . SER A 1 273 ? 16.594 -22.562 -22.875 1 98.69 273 SER A N 1
ATOM 2169 C CA . SER A 1 273 ? 17.203 -21.297 -23.281 1 98.69 273 SER A CA 1
ATOM 2170 C C . SER A 1 273 ? 16.5 -20.109 -22.641 1 98.69 273 SER A C 1
ATOM 2172 O O . SER A 1 273 ? 17.141 -19.156 -22.203 1 98.69 273 SER A O 1
ATOM 2174 N N . ALA A 1 274 ? 15.188 -20.188 -22.625 1 98.81 274 ALA A N 1
ATOM 2175 C CA . ALA A 1 274 ? 14.398 -19.078 -22.078 1 98.81 274 ALA A CA 1
ATOM 2176 C C . ALA A 1 274 ? 14.594 -18.969 -20.562 1 98.81 274 ALA A C 1
ATOM 2178 O O . ALA A 1 274 ? 14.664 -17.875 -20.016 1 98.81 274 ALA A O 1
ATOM 2179 N N . ILE A 1 275 ? 14.703 -20.094 -19.828 1 98.88 275 ILE A N 1
ATOM 2180 C CA . ILE A 1 275 ? 14.945 -20.078 -18.391 1 98.88 275 ILE A CA 1
ATOM 2181 C C . ILE A 1 275 ? 16.328 -19.484 -18.109 1 98.88 275 ILE A C 1
ATOM 2183 O O . ILE A 1 275 ? 16.484 -18.703 -17.172 1 98.88 275 ILE A O 1
ATOM 2187 N N . LYS A 1 276 ? 17.297 -19.844 -18.906 1 98.81 276 LYS A N 1
ATOM 2188 C CA . LYS A 1 276 ? 18.641 -19.297 -18.766 1 98.81 276 LYS A CA 1
ATOM 2189 C C . LYS A 1 276 ? 18.641 -17.781 -18.969 1 98.81 276 LYS A C 1
ATOM 2191 O O . LYS A 1 276 ? 19.312 -17.047 -18.25 1 98.81 276 LYS A O 1
ATOM 2196 N N . GLU A 1 277 ? 17.906 -17.344 -19.969 1 98.75 277 GLU A N 1
ATOM 2197 C CA . GLU A 1 277 ? 17.812 -15.914 -20.219 1 98.75 277 GLU A CA 1
ATOM 2198 C C . GLU A 1 277 ? 17.125 -15.195 -19.062 1 98.75 277 GLU A C 1
ATOM 2200 O O . GLU A 1 277 ? 17.516 -14.094 -18.688 1 98.75 277 GLU A O 1
ATOM 2205 N N . ASN A 1 278 ? 16.062 -15.844 -18.594 1 98.81 278 ASN A N 1
ATOM 2206 C CA . ASN A 1 278 ? 15.375 -15.273 -17.438 1 98.81 278 ASN A CA 1
ATOM 2207 C C . ASN A 1 278 ? 16.312 -15.125 -16.234 1 98.81 278 ASN A C 1
ATOM 2209 O O . ASN A 1 278 ? 16.297 -14.102 -15.555 1 98.81 278 ASN A O 1
ATOM 2213 N N . ARG A 1 279 ? 17.125 -16.109 -15.984 1 98.81 279 ARG A N 1
ATOM 2214 C CA . ARG A 1 279 ? 18.141 -16.031 -14.93 1 98.81 279 ARG A CA 1
ATOM 2215 C C . ARG A 1 279 ? 19.078 -14.859 -15.148 1 98.81 279 ARG A C 1
ATOM 2217 O O . ARG A 1 279 ? 19.359 -14.102 -14.219 1 98.81 279 ARG A O 1
ATOM 2224 N N . ARG A 1 280 ? 19.516 -14.633 -16.359 1 98.56 280 ARG A N 1
ATOM 2225 C CA . ARG A 1 280 ? 20.484 -13.586 -16.688 1 98.56 280 ARG A CA 1
ATOM 2226 C C . ARG A 1 280 ? 19.906 -12.203 -16.406 1 98.56 280 ARG A C 1
ATOM 2228 O O . ARG A 1 280 ? 20.578 -11.336 -15.852 1 98.56 280 ARG A O 1
ATOM 2235 N N . ILE A 1 281 ? 18.688 -12.008 -16.797 1 98.56 281 ILE A N 1
ATOM 2236 C CA . ILE A 1 281 ? 18.125 -10.68 -16.609 1 98.56 281 ILE A CA 1
ATOM 2237 C C . ILE A 1 281 ? 17.891 -10.422 -15.125 1 98.56 281 ILE A C 1
ATOM 2239 O O . ILE A 1 281 ? 17.969 -9.281 -14.664 1 98.56 281 ILE A O 1
ATOM 2243 N N . LEU A 1 282 ? 17.609 -11.445 -14.352 1 98.62 282 LEU A N 1
ATOM 2244 C CA . LEU A 1 282 ? 17.484 -11.289 -12.906 1 98.62 282 LEU A CA 1
ATOM 2245 C C . LEU A 1 282 ? 18.828 -10.977 -12.266 1 98.62 282 LEU A C 1
ATOM 2247 O O . LEU A 1 282 ? 18.906 -10.172 -11.328 1 98.62 282 LEU A O 1
ATOM 2251 N N . GLN A 1 283 ? 19.875 -11.633 -12.758 1 98.38 283 GLN A N 1
ATOM 2252 C CA . GLN A 1 283 ? 21.219 -11.312 -12.305 1 98.38 283 GLN A CA 1
ATOM 2253 C C . GLN A 1 283 ? 21.562 -9.852 -12.562 1 98.38 283 GLN A C 1
ATOM 2255 O O . GLN A 1 283 ? 22.094 -9.164 -11.695 1 98.38 283 GLN A O 1
ATOM 2260 N N . GLU A 1 284 ? 21.25 -9.43 -13.758 1 98.19 284 GLU A N 1
ATOM 2261 C CA . GLU A 1 284 ? 21.516 -8.047 -14.133 1 98.19 284 GLU A CA 1
ATOM 2262 C C . GLU A 1 284 ? 20.719 -7.078 -13.258 1 98.19 284 GLU A C 1
ATOM 2264 O O . GLU A 1 284 ? 21.266 -6.066 -12.805 1 98.19 284 GLU A O 1
ATOM 2269 N N . LEU A 1 285 ? 19.469 -7.41 -13.039 1 98.12 285 LEU A N 1
ATOM 2270 C CA . LEU A 1 285 ? 18.625 -6.59 -12.164 1 98.12 285 LEU A CA 1
ATOM 2271 C C . LEU A 1 285 ? 19.234 -6.48 -10.773 1 98.12 285 LEU A C 1
ATOM 2273 O O . LEU A 1 285 ? 19.344 -5.383 -10.227 1 98.12 285 LEU A O 1
ATOM 2277 N N . GLY A 1 286 ? 19.578 -7.645 -10.227 1 97.62 286 GLY A N 1
ATOM 2278 C CA . GLY A 1 286 ? 20.203 -7.66 -8.906 1 97.62 286 GLY A CA 1
ATOM 2279 C C . GLY A 1 286 ? 21.453 -6.816 -8.82 1 97.62 286 GLY A C 1
ATOM 2280 O O . GLY A 1 286 ? 21.641 -6.062 -7.859 1 97.62 286 GLY A O 1
ATOM 2281 N N . THR A 1 287 ? 22.281 -6.895 -9.812 1 97.38 287 THR A N 1
ATOM 2282 C CA . THR A 1 287 ? 23.547 -6.156 -9.859 1 97.38 287 THR A CA 1
ATOM 2283 C C . THR A 1 287 ? 23.281 -4.652 -9.93 1 97.38 287 THR A C 1
ATOM 2285 O O . THR A 1 287 ? 23.859 -3.881 -9.164 1 97.38 287 THR A O 1
ATOM 2288 N N . LYS A 1 288 ? 22.453 -4.262 -10.812 1 96.56 288 LYS A N 1
ATOM 2289 C CA . LYS A 1 288 ? 22.172 -2.842 -11.008 1 96.56 288 LYS A CA 1
ATOM 2290 C C . LYS A 1 288 ? 21.484 -2.244 -9.781 1 96.56 288 LYS A C 1
ATOM 2292 O O . LYS A 1 288 ? 21.734 -1.093 -9.422 1 96.56 288 LYS A O 1
ATOM 2297 N N . ALA A 1 289 ? 20.641 -3.039 -9.156 1 93.75 289 ALA A N 1
ATOM 2298 C CA . ALA A 1 289 ? 19.875 -2.555 -8.016 1 93.75 289 ALA A CA 1
ATOM 2299 C C . ALA A 1 289 ? 20.656 -2.725 -6.715 1 93.75 289 ALA A C 1
ATOM 2301 O O . ALA A 1 289 ? 20.234 -2.234 -5.664 1 93.75 289 ALA A O 1
ATOM 2302 N N . GLY A 1 290 ? 21.75 -3.451 -6.738 1 93.81 290 GLY A N 1
ATOM 2303 C CA . GLY A 1 290 ? 22.5 -3.754 -5.535 1 93.81 290 GLY A CA 1
ATOM 2304 C C . GLY A 1 290 ? 21.797 -4.742 -4.621 1 93.81 290 GLY A C 1
ATOM 2305 O O . GLY A 1 290 ? 21.859 -4.617 -3.398 1 93.81 290 GLY A O 1
ATOM 2306 N N . VAL A 1 291 ? 21.078 -5.625 -5.176 1 93.31 291 VAL A N 1
ATOM 2307 C CA . VAL A 1 291 ? 20.312 -6.637 -4.441 1 93.31 291 VAL A CA 1
ATOM 2308 C C . VAL A 1 291 ? 20.859 -8.023 -4.773 1 93.31 291 VAL A C 1
ATOM 2310 O O . VAL A 1 291 ? 21 -8.383 -5.945 1 93.31 291 VAL A O 1
ATOM 2313 N N . ASN A 1 292 ? 21.141 -8.805 -3.795 1 94.88 292 ASN A N 1
ATOM 2314 C CA . ASN A 1 292 ? 21.703 -10.141 -3.994 1 94.88 292 ASN A CA 1
ATOM 2315 C C . ASN A 1 292 ? 20.609 -11.164 -4.285 1 94.88 292 ASN A C 1
ATOM 2317 O O . ASN A 1 292 ? 20.375 -12.062 -3.479 1 94.88 292 ASN A O 1
ATOM 2321 N N . ILE A 1 293 ? 20.047 -11.117 -5.438 1 97.19 293 ILE A N 1
ATOM 2322 C CA . ILE A 1 293 ? 18.953 -12 -5.84 1 97.19 293 ILE A CA 1
ATOM 2323 C C . ILE A 1 293 ? 19.469 -13.438 -5.957 1 97.19 293 ILE A C 1
ATOM 2325 O O . ILE A 1 293 ? 18.859 -14.359 -5.43 1 97.19 293 ILE A O 1
ATOM 2329 N N . GLU A 1 294 ? 20.531 -13.594 -6.637 1 98.06 294 GLU A N 1
ATOM 2330 C CA . GLU A 1 294 ? 21.156 -14.906 -6.758 1 98.06 294 GLU A CA 1
ATOM 2331 C C . GLU A 1 294 ? 22.344 -15.039 -5.812 1 98.06 294 GLU A C 1
ATOM 2333 O O . GLU A 1 294 ? 23.469 -14.695 -6.176 1 98.06 294 GLU A O 1
ATOM 2338 N N . THR A 1 295 ? 22.141 -15.562 -4.66 1 97.06 295 THR A N 1
ATOM 2339 C CA . THR A 1 295 ? 23.203 -15.797 -3.695 1 97.06 295 THR A CA 1
ATOM 2340 C C . THR A 1 295 ? 24.203 -16.828 -4.23 1 97.06 295 THR A C 1
ATOM 2342 O O . THR A 1 295 ? 23.953 -17.469 -5.258 1 97.06 295 THR A O 1
ATOM 2345 N N . SER A 1 296 ? 25.281 -17.016 -3.529 1 96.81 296 SER A N 1
ATOM 2346 C CA . SER A 1 296 ? 26.312 -17.938 -3.955 1 96.81 296 SER A CA 1
ATOM 2347 C C . SER A 1 296 ? 25.766 -19.359 -4.102 1 96.81 296 SER A C 1
ATOM 2349 O O . SER A 1 296 ? 26.078 -20.062 -5.07 1 96.81 296 SER A O 1
ATOM 2351 N N . LEU A 1 297 ? 24.953 -19.797 -3.172 1 97 297 LEU A N 1
ATOM 2352 C CA . LEU A 1 297 ? 24.422 -21.141 -3.217 1 97 297 LEU A CA 1
ATOM 2353 C C . LEU A 1 297 ? 23.406 -21.297 -4.348 1 97 297 LEU A C 1
ATOM 2355 O O . LEU A 1 297 ? 23.359 -22.328 -5.008 1 97 297 LEU A O 1
ATOM 2359 N N . LEU A 1 298 ? 22.609 -20.266 -4.562 1 98.12 298 LEU A N 1
ATOM 2360 C CA . LEU A 1 298 ? 21.672 -20.297 -5.672 1 98.12 298 LEU A CA 1
ATOM 2361 C C . LEU A 1 298 ? 22.391 -20.344 -7.008 1 98.12 298 LEU A C 1
ATOM 2363 O O . LEU A 1 298 ? 21.938 -20.984 -7.953 1 98.12 298 LEU A O 1
ATOM 2367 N N . LYS A 1 299 ? 23.5 -19.609 -7.035 1 98.38 299 LYS A N 1
ATOM 2368 C CA . LYS A 1 299 ? 24.328 -19.641 -8.242 1 98.38 299 LYS A CA 1
ATOM 2369 C C . LYS A 1 299 ? 24.844 -21.062 -8.516 1 98.38 299 LYS A C 1
ATOM 2371 O O . LYS A 1 299 ? 24.797 -21.531 -9.648 1 98.38 299 LYS A O 1
ATOM 2376 N N . GLU A 1 300 ? 25.344 -21.641 -7.488 1 98.25 300 GLU A N 1
ATOM 2377 C CA . GLU A 1 300 ? 25.859 -23 -7.637 1 98.25 300 GLU A CA 1
ATOM 2378 C C . GLU A 1 300 ? 24.75 -23.969 -8.07 1 98.25 300 GLU A C 1
ATOM 2380 O O . GLU A 1 300 ? 24.969 -24.844 -8.898 1 98.25 300 GLU A O 1
ATOM 2385 N N . LEU A 1 301 ? 23.656 -23.828 -7.492 1 98.5 301 LEU A N 1
ATOM 2386 C CA . LEU A 1 301 ? 22.484 -24.641 -7.848 1 98.5 301 LEU A CA 1
ATOM 2387 C C . LEU A 1 301 ? 22.172 -24.5 -9.336 1 98.5 301 LEU A C 1
ATOM 2389 O O . LEU A 1 301 ? 22.016 -25.516 -10.031 1 98.5 301 LEU A O 1
ATOM 2393 N N . ALA A 1 302 ? 22.094 -23.328 -9.805 1 98.62 302 ALA A N 1
ATOM 2394 C CA . ALA A 1 302 ? 21.75 -23.062 -11.195 1 98.62 302 ALA A CA 1
ATOM 2395 C C . ALA A 1 302 ? 22.859 -23.516 -12.141 1 98.62 302 ALA A C 1
ATOM 2397 O O . ALA A 1 302 ? 22.594 -24.125 -13.18 1 98.62 302 ALA A O 1
ATOM 2398 N N . ASP A 1 303 ? 24.094 -23.188 -11.75 1 98.56 303 ASP A N 1
ATOM 2399 C CA . ASP A 1 303 ? 25.234 -23.578 -12.562 1 98.56 303 ASP A CA 1
ATOM 2400 C C . ASP A 1 303 ? 25.297 -25.094 -12.742 1 98.56 303 ASP A C 1
ATOM 2402 O O . ASP A 1 303 ? 25.625 -25.578 -13.828 1 98.56 303 ASP A O 1
ATOM 2406 N N . SER A 1 304 ? 25.078 -25.797 -11.688 1 98.31 304 SER A N 1
ATOM 2407 C CA . SER A 1 304 ? 25.109 -27.25 -11.758 1 98.31 304 SER A CA 1
ATOM 2408 C C . SER A 1 304 ? 24.109 -27.781 -12.773 1 98.31 304 SER A C 1
ATOM 2410 O O . SER A 1 304 ? 24.391 -28.734 -13.5 1 98.31 304 SER A O 1
ATOM 2412 N N . ALA A 1 305 ? 22.938 -27.234 -12.828 1 98.44 305 ALA A N 1
ATOM 2413 C CA . ALA A 1 305 ? 21.906 -27.641 -13.789 1 98.44 305 ALA A CA 1
ATOM 2414 C C . ALA A 1 305 ? 22.344 -27.328 -15.219 1 98.44 305 ALA A C 1
ATOM 2416 O O . ALA A 1 305 ? 22.203 -28.156 -16.109 1 98.44 305 ALA A O 1
ATOM 2417 N N . GLU A 1 306 ? 22.891 -26.141 -15.391 1 98.19 306 GLU A N 1
ATOM 2418 C CA . GLU A 1 306 ? 23.328 -25.734 -16.719 1 98.19 306 GLU A CA 1
ATOM 2419 C C . GLU A 1 306 ? 24.469 -26.609 -17.219 1 98.19 306 GLU A C 1
ATOM 2421 O O . GLU A 1 306 ? 24.531 -26.953 -18.391 1 98.19 306 GLU A O 1
ATOM 2426 N N . ASN A 1 307 ? 25.344 -26.906 -16.328 1 97.69 307 ASN A N 1
ATOM 2427 C CA . ASN A 1 307 ? 26.5 -27.734 -16.672 1 97.69 307 ASN A CA 1
ATOM 2428 C C . ASN A 1 307 ? 26.078 -29.125 -17.125 1 97.69 307 ASN A C 1
ATOM 2430 O O . ASN A 1 307 ? 26.812 -29.812 -17.844 1 97.69 307 ASN A O 1
ATOM 2434 N N . MET A 1 308 ? 24.953 -29.531 -16.75 1 97.38 308 MET A N 1
ATOM 2435 C CA . MET A 1 308 ? 24.453 -30.859 -17.109 1 97.38 308 MET A CA 1
ATOM 2436 C C . MET A 1 308 ? 23.5 -30.766 -18.297 1 97.38 308 MET A C 1
ATOM 2438 O O . MET A 1 308 ? 22.797 -31.734 -18.609 1 97.38 308 MET A O 1
ATOM 2442 N N . GLY A 1 309 ? 23.438 -29.641 -18.906 1 97.06 309 GLY A N 1
ATOM 2443 C CA . GLY A 1 309 ? 22.688 -29.453 -20.141 1 97.06 309 GLY A CA 1
ATOM 2444 C C . GLY A 1 309 ? 21.266 -28.953 -19.906 1 97.06 309 GLY A C 1
ATOM 2445 O O . GLY A 1 309 ? 20.531 -28.703 -20.859 1 97.06 309 GLY A O 1
ATOM 2446 N N . GLY A 1 310 ? 20.859 -28.828 -18.641 1 98.38 310 GLY A N 1
ATOM 2447 C CA . GLY A 1 310 ? 19.562 -28.281 -18.297 1 98.38 310 GLY A CA 1
ATOM 2448 C C . GLY A 1 310 ? 19.578 -26.797 -18 1 98.38 310 GLY A C 1
ATOM 2449 O O . GLY A 1 310 ? 20.344 -26.047 -18.625 1 98.38 310 GLY A O 1
ATOM 2450 N N . ALA A 1 311 ? 18.703 -26.328 -17.203 1 98.75 311 ALA A N 1
ATOM 2451 C CA . ALA A 1 311 ? 18.609 -24.922 -16.781 1 98.75 311 ALA A CA 1
ATOM 2452 C C . ALA A 1 311 ? 18.109 -24.812 -15.344 1 98.75 311 ALA A C 1
ATOM 2454 O O . ALA A 1 311 ? 17.281 -25.625 -14.906 1 98.75 311 ALA A O 1
ATOM 2455 N N . GLY A 1 312 ? 18.641 -23.859 -14.594 1 98.62 312 GLY A N 1
ATOM 2456 C CA . GLY A 1 312 ? 18.219 -23.594 -13.227 1 98.62 312 GLY A CA 1
ATOM 2457 C C . GLY A 1 312 ? 18.266 -22.125 -12.859 1 98.62 312 GLY A C 1
ATOM 2458 O O . GLY A 1 312 ? 18.891 -21.328 -13.555 1 98.62 312 GLY A O 1
ATOM 2459 N N . LYS A 1 313 ? 17.625 -21.766 -11.875 1 98.69 313 LYS A N 1
ATOM 2460 C CA . LYS A 1 313 ? 17.625 -20.391 -11.359 1 98.69 313 LYS A CA 1
ATOM 2461 C C . LYS A 1 313 ? 16.969 -20.328 -9.984 1 98.69 313 LYS A C 1
ATOM 2463 O O . LYS A 1 313 ? 16.516 -21.344 -9.461 1 98.69 313 LYS A O 1
ATOM 2468 N N . SER A 1 314 ? 17.047 -19.172 -9.398 1 98 314 SER A N 1
ATOM 2469 C CA . SER A 1 314 ? 16.328 -18.922 -8.156 1 98 314 SER A CA 1
ATOM 2470 C C . SER A 1 314 ? 14.828 -18.953 -8.375 1 98 314 SER A C 1
ATOM 2472 O O . SER A 1 314 ? 14.344 -18.719 -9.484 1 98 314 SER A O 1
ATOM 2474 N N . SER A 1 315 ? 14.062 -19.297 -7.43 1 97.44 315 SER A N 1
ATOM 2475 C CA . SER A 1 315 ? 12.609 -19.203 -7.414 1 97.44 315 SER A CA 1
ATOM 2476 C C . SER A 1 315 ? 12.125 -18.125 -6.441 1 97.44 315 SER A C 1
ATOM 2478 O O . SER A 1 315 ? 12.586 -18.062 -5.301 1 97.44 315 SER A O 1
ATOM 2480 N N . GLY A 1 316 ? 11.164 -17.312 -6.902 1 94.38 316 GLY A N 1
ATOM 2481 C CA . GLY A 1 316 ? 10.656 -16.25 -6.051 1 94.38 316 GLY A CA 1
ATOM 2482 C C . GLY A 1 316 ? 11.555 -15.031 -6.035 1 94.38 316 GLY A C 1
ATOM 2483 O O . GLY A 1 316 ? 12.07 -14.617 -7.074 1 94.38 316 GLY A O 1
ATOM 2484 N N . SER A 1 317 ? 11.664 -14.438 -4.859 1 92.25 317 SER A N 1
ATOM 2485 C CA . SER A 1 317 ? 12.406 -13.188 -4.746 1 92.25 317 SER A CA 1
ATOM 2486 C C . SER A 1 317 ? 13.914 -13.43 -4.809 1 92.25 317 SER A C 1
ATOM 2488 O O . SER A 1 317 ? 14.688 -12.484 -4.992 1 92.25 317 SER A O 1
ATOM 2490 N N . GLY A 1 318 ? 14.328 -14.688 -4.664 1 95.06 318 GLY A N 1
ATOM 2491 C CA . GLY A 1 318 ? 15.75 -14.945 -4.5 1 95.06 318 GLY A CA 1
ATOM 2492 C C . GLY A 1 318 ? 16.266 -14.555 -3.129 1 95.06 318 GLY A C 1
ATOM 2493 O O . GLY A 1 318 ? 15.516 -14.508 -2.158 1 95.06 318 GLY A O 1
ATOM 2494 N N . GLY A 1 319 ? 17.625 -14.453 -3.053 1 94.5 319 GLY A N 1
ATOM 2495 C CA . GLY A 1 319 ? 18.234 -14.102 -1.781 1 94.5 319 GLY A CA 1
ATOM 2496 C C . GLY A 1 319 ? 18.375 -15.281 -0.838 1 94.5 319 GLY A C 1
ATOM 2497 O O . GLY A 1 319 ? 18.891 -15.141 0.27 1 94.5 319 GLY A O 1
ATOM 2498 N N . GLY A 1 320 ? 17.953 -16.422 -1.292 1 93.56 320 GLY A N 1
ATOM 2499 C CA . GLY A 1 320 ? 17.906 -17.656 -0.538 1 93.56 320 GLY A CA 1
ATOM 2500 C C . GLY A 1 320 ? 16.75 -18.562 -0.925 1 93.56 320 GLY A C 1
ATOM 2501 O O . GLY A 1 320 ? 16.453 -18.719 -2.111 1 93.56 320 GLY A O 1
ATOM 2502 N N . ASP A 1 321 ? 16.219 -19.188 0.017 1 92.88 321 ASP A N 1
ATOM 2503 C CA . ASP A 1 321 ? 15.07 -20.078 -0.164 1 92.88 321 ASP A CA 1
ATOM 2504 C C . ASP A 1 321 ? 15.328 -21.078 -1.283 1 92.88 321 ASP A C 1
ATOM 2506 O O . ASP A 1 321 ? 16.359 -21.766 -1.292 1 92.88 321 ASP A O 1
ATOM 2510 N N . CYS A 1 322 ? 14.438 -21.172 -2.182 1 96.06 322 CYS A N 1
ATOM 2511 C CA . CYS A 1 322 ? 14.461 -22.281 -3.123 1 96.06 322 CYS A CA 1
ATOM 2512 C C . CYS A 1 322 ? 15.055 -21.859 -4.461 1 96.06 322 CYS A C 1
ATOM 2514 O O . CYS A 1 322 ? 14.898 -20.703 -4.871 1 96.06 322 CYS A O 1
ATOM 2516 N N . GLY A 1 323 ? 15.75 -22.734 -5.047 1 97.88 323 GLY A N 1
ATOM 2517 C CA . GLY A 1 323 ? 16.016 -22.734 -6.477 1 97.88 323 GLY A CA 1
ATOM 2518 C C . GLY A 1 323 ? 15.336 -23.891 -7.203 1 97.88 323 GLY A C 1
ATOM 2519 O O . GLY A 1 323 ? 14.875 -24.844 -6.574 1 97.88 323 GLY A O 1
ATOM 2520 N N . ILE A 1 324 ? 15.25 -23.766 -8.523 1 98.69 324 ILE A N 1
ATOM 2521 C CA . ILE A 1 324 ? 14.586 -24.766 -9.336 1 98.69 324 ILE A CA 1
ATOM 2522 C C . ILE A 1 324 ? 15.461 -25.141 -10.531 1 98.69 324 ILE A C 1
ATOM 2524 O O . ILE A 1 324 ? 16.344 -24.375 -10.914 1 98.69 324 ILE A O 1
ATOM 2528 N N . ALA A 1 325 ? 15.211 -26.297 -11.055 1 98.75 325 ALA A N 1
ATOM 2529 C CA . ALA A 1 325 ? 15.969 -26.734 -12.227 1 98.75 325 ALA A CA 1
ATOM 2530 C C . ALA A 1 325 ? 15.133 -27.656 -13.109 1 98.75 325 ALA A C 1
ATOM 2532 O O . ALA A 1 325 ? 14.25 -28.375 -12.617 1 98.75 325 ALA A O 1
ATOM 2533 N N . PHE A 1 326 ? 15.414 -27.578 -14.375 1 98.75 326 PHE A N 1
ATOM 2534 C CA . PHE A 1 326 ? 14.906 -28.484 -15.391 1 98.75 326 PHE A CA 1
ATOM 2535 C C . PHE A 1 326 ? 16.031 -29.359 -15.953 1 98.75 326 PHE A C 1
ATOM 2537 O O . PHE A 1 326 ? 17.016 -28.828 -16.484 1 98.75 326 PHE A O 1
ATOM 2544 N N . SER A 1 327 ? 15.867 -30.672 -15.82 1 98.62 327 SER A N 1
ATOM 2545 C CA . SER A 1 327 ? 16.859 -31.609 -16.344 1 98.62 327 SER A CA 1
ATOM 2546 C C . SER A 1 327 ? 16.328 -32.344 -17.547 1 98.62 327 SER A C 1
ATOM 2548 O O . SER A 1 327 ? 15.141 -32.625 -17.641 1 98.62 327 SER A O 1
ATOM 2550 N N . LYS A 1 328 ? 17.203 -32.781 -18.375 1 97.5 328 LYS A N 1
ATOM 2551 C CA . LYS A 1 328 ? 16.844 -33.438 -19.625 1 97.5 328 LYS A CA 1
ATOM 2552 C C . LYS A 1 328 ? 16.266 -34.812 -19.391 1 97.5 328 LYS A C 1
ATOM 2554 O O . LYS A 1 328 ? 15.406 -35.281 -20.141 1 97.5 328 LYS A O 1
ATOM 2559 N N . THR A 1 329 ? 16.828 -35.469 -18.344 1 97.19 329 THR A N 1
ATOM 2560 C CA . THR A 1 329 ? 16.359 -36.812 -18 1 97.19 329 THR A CA 1
ATOM 2561 C C . THR A 1 329 ? 16.266 -37 -16.5 1 97.19 329 THR A C 1
ATOM 2563 O O . THR A 1 329 ? 16.828 -36.188 -15.734 1 97.19 329 THR A O 1
ATOM 2566 N N . LYS A 1 330 ? 15.594 -38.062 -16.125 1 97.31 330 LYS A N 1
ATOM 2567 C CA . LYS A 1 330 ? 15.484 -38.375 -14.711 1 97.31 330 LYS A CA 1
ATOM 2568 C C . LYS A 1 330 ? 16.844 -38.719 -14.117 1 97.31 330 LYS A C 1
ATOM 2570 O O . LYS A 1 330 ? 17.125 -38.375 -12.961 1 97.31 330 LYS A O 1
ATOM 2575 N N . GLU A 1 331 ? 17.641 -39.344 -14.859 1 97.75 331 GLU A N 1
ATOM 2576 C CA . GLU A 1 331 ? 18.984 -39.688 -14.414 1 97.75 331 GLU A CA 1
ATOM 2577 C C . GLU A 1 331 ? 19.828 -38.438 -14.141 1 97.75 331 GLU A C 1
ATOM 2579 O O . GLU A 1 331 ? 20.531 -38.375 -13.141 1 97.75 331 GLU A O 1
ATOM 2584 N N . LEU A 1 332 ? 19.766 -37.5 -15.016 1 98 332 LEU A N 1
ATOM 2585 C CA . LEU A 1 332 ? 20.5 -36.281 -14.836 1 98 332 LEU A CA 1
ATOM 2586 C C . LEU A 1 332 ? 19.969 -35.469 -13.648 1 98 332 LEU A C 1
ATOM 2588 O O . LEU A 1 332 ? 20.734 -34.812 -12.945 1 98 332 LEU A O 1
ATOM 2592 N N . ALA A 1 333 ? 18.672 -35.562 -13.461 1 98.31 333 ALA A N 1
ATOM 2593 C CA . ALA A 1 333 ? 18.078 -34.906 -12.297 1 98.31 333 ALA A CA 1
ATOM 2594 C C . ALA A 1 333 ? 18.609 -35.531 -11 1 98.31 333 ALA A C 1
ATOM 2596 O O . ALA A 1 333 ? 18.875 -34.781 -10.039 1 98.31 333 ALA A O 1
ATOM 2597 N N . GLU A 1 334 ? 18.719 -36.781 -10.961 1 98.12 334 GLU A N 1
ATOM 2598 C CA . GLU A 1 334 ? 19.266 -37.469 -9.789 1 98.12 334 GLU A CA 1
ATOM 2599 C C . GLU A 1 334 ? 20.703 -37.062 -9.523 1 98.12 334 GLU A C 1
ATOM 2601 O O . GLU A 1 334 ? 21.094 -36.844 -8.375 1 98.12 334 GLU A O 1
ATOM 2606 N N . LYS A 1 335 ? 21.469 -37 -10.578 1 98.25 335 LYS A N 1
ATOM 2607 C CA . LYS A 1 335 ? 22.844 -36.562 -10.445 1 98.25 335 LYS A CA 1
ATOM 2608 C C . LYS A 1 335 ? 22.906 -35.125 -9.922 1 98.25 335 LYS A C 1
ATOM 2610 O O . LYS A 1 335 ? 23.75 -34.781 -9.086 1 98.25 335 LYS A O 1
ATOM 2615 N N . LEU A 1 336 ? 22.062 -34.344 -10.469 1 98.38 336 LEU A N 1
ATOM 2616 C CA . LEU A 1 336 ? 21.984 -32.938 -10.062 1 98.38 336 LEU A CA 1
ATOM 2617 C C . LEU A 1 336 ? 21.688 -32.812 -8.57 1 98.38 336 LEU A C 1
ATOM 2619 O O . LEU A 1 336 ? 22.359 -32.062 -7.859 1 98.38 336 LEU A O 1
ATOM 2623 N N . VAL A 1 337 ? 20.719 -33.5 -8.078 1 98 337 VAL A N 1
ATOM 2624 C CA . VAL A 1 337 ? 20.297 -33.469 -6.684 1 98 337 VAL A CA 1
ATOM 2625 C C . VAL A 1 337 ? 21.438 -33.938 -5.785 1 98 337 VAL A C 1
ATOM 2627 O O . VAL A 1 337 ? 21.656 -33.375 -4.703 1 98 337 VAL A O 1
ATOM 2630 N N . ASN A 1 338 ? 22.125 -34.875 -6.25 1 97.81 338 ASN A N 1
ATOM 2631 C CA . ASN A 1 338 ? 23.297 -35.344 -5.504 1 97.81 338 ASN A CA 1
ATOM 2632 C C . ASN A 1 338 ? 24.359 -34.25 -5.395 1 97.81 338 ASN A C 1
ATOM 2634 O O . ASN A 1 338 ? 24.984 -34.094 -4.352 1 97.81 338 ASN A O 1
ATOM 2638 N N . GLU A 1 339 ? 24.578 -33.562 -6.465 1 97.62 339 GLU A N 1
ATOM 2639 C CA . GLU A 1 339 ? 25.516 -32.438 -6.445 1 97.62 339 GLU A CA 1
ATOM 2640 C C . GLU A 1 339 ? 25.047 -31.344 -5.473 1 97.62 339 GLU A C 1
ATOM 2642 O O . GLU A 1 339 ? 25.859 -30.766 -4.75 1 97.62 339 GLU A O 1
ATOM 2647 N N . TRP A 1 340 ? 23.75 -31.047 -5.492 1 98 340 TRP A N 1
ATOM 2648 C CA . TRP A 1 340 ? 23.172 -30.062 -4.57 1 98 340 TRP A CA 1
ATOM 2649 C C . TRP A 1 340 ? 23.438 -30.469 -3.123 1 98 340 TRP A C 1
ATOM 2651 O O . TRP A 1 340 ? 23.844 -29.641 -2.307 1 98 340 TRP A O 1
ATOM 2661 N N . GLU A 1 341 ? 23.25 -31.672 -2.812 1 97.19 341 GLU A N 1
ATOM 2662 C CA . GLU A 1 341 ? 23.406 -32.156 -1.445 1 97.19 341 GLU A CA 1
ATOM 2663 C C . GLU A 1 341 ? 24.844 -32.031 -0.97 1 97.19 341 GLU A C 1
ATOM 2665 O O . GLU A 1 341 ? 25.094 -31.734 0.201 1 97.19 341 GLU A O 1
ATOM 2670 N N . LYS A 1 342 ? 25.75 -32.219 -1.86 1 97.25 342 LYS A N 1
ATOM 2671 C CA . LYS A 1 342 ? 27.156 -32.031 -1.532 1 97.25 342 LYS A CA 1
ATOM 2672 C C . LYS A 1 342 ? 27.469 -30.594 -1.171 1 97.25 342 LYS A C 1
ATOM 2674 O O . LYS A 1 342 ? 28.391 -30.328 -0.408 1 97.25 342 LYS A O 1
ATOM 2679 N N . LEU A 1 343 ? 26.719 -29.719 -1.724 1 96.06 343 LEU A N 1
ATOM 2680 C CA . LEU A 1 343 ? 26.938 -28.297 -1.508 1 96.06 343 LEU A CA 1
ATOM 2681 C C . LEU A 1 343 ? 26.141 -27.797 -0.299 1 96.06 343 LEU A C 1
ATOM 2683 O O . LEU A 1 343 ? 26.203 -26.625 0.056 1 96.06 343 LEU A O 1
ATOM 2687 N N . GLY A 1 344 ? 25.328 -28.734 0.266 1 95.44 344 GLY A N 1
ATOM 2688 C CA . GLY A 1 344 ? 24.516 -28.359 1.411 1 95.44 344 GLY A CA 1
ATOM 2689 C C . GLY A 1 344 ? 23.125 -27.875 1.027 1 95.44 344 GLY A C 1
ATOM 2690 O O . GLY A 1 344 ? 22.406 -27.344 1.864 1 95.44 344 GLY A O 1
ATOM 2691 N N . ILE A 1 345 ? 22.766 -28.031 -0.248 1 96.94 345 ILE A N 1
ATOM 2692 C CA . ILE A 1 345 ? 21.438 -27.703 -0.724 1 96.94 345 ILE A CA 1
ATOM 2693 C C . ILE A 1 345 ? 20.516 -28.906 -0.538 1 96.94 345 ILE A C 1
ATOM 2695 O O . ILE A 1 345 ? 20.812 -30 -1.006 1 96.94 345 ILE A O 1
ATOM 2699 N N . LYS A 1 346 ? 19.422 -28.703 0.14 1 95.88 346 LYS A N 1
ATOM 2700 C CA . LYS A 1 346 ? 18.484 -29.797 0.405 1 95.88 346 LYS A CA 1
ATOM 2701 C C . LYS A 1 346 ? 17.531 -30 -0.771 1 95.88 346 LYS A C 1
ATOM 2703 O O . LYS A 1 346 ? 16.812 -29.078 -1.162 1 95.88 346 LYS A O 1
ATOM 2708 N N . HIS A 1 347 ? 17.531 -31.156 -1.275 1 97.12 347 HIS A N 1
ATOM 2709 C CA . HIS A 1 347 ? 16.562 -31.516 -2.301 1 97.12 347 HIS A CA 1
ATOM 2710 C C . HIS A 1 347 ? 15.156 -31.625 -1.712 1 97.12 347 HIS A C 1
ATOM 2712 O O . HIS A 1 347 ? 14.953 -32.281 -0.687 1 97.12 347 HIS A O 1
ATOM 2718 N N . LEU A 1 348 ? 14.18 -30.969 -2.316 1 95.88 348 LEU A N 1
ATOM 2719 C CA . LEU A 1 348 ? 12.773 -31.094 -1.956 1 95.88 348 LEU A CA 1
ATOM 2720 C C . LEU A 1 348 ? 12 -31.875 -3.016 1 95.88 348 LEU A C 1
ATOM 2722 O O . LEU A 1 348 ? 11.648 -31.312 -4.062 1 95.88 348 LEU A O 1
ATOM 2726 N N . PRO A 1 349 ? 11.758 -33.094 -2.752 1 95 349 PRO A N 1
ATOM 2727 C CA . PRO A 1 349 ? 11.141 -33.938 -3.77 1 95 349 PRO A CA 1
ATOM 2728 C C . PRO A 1 349 ? 9.664 -33.594 -4 1 95 349 PRO A C 1
ATOM 2730 O O . PRO A 1 349 ? 8.797 -34.469 -3.797 1 95 349 PRO A O 1
ATOM 2733 N N . PHE A 1 350 ? 9.43 -32.469 -4.531 1 93.69 350 PHE A N 1
ATOM 2734 C CA . PHE A 1 350 ? 8.07 -31.969 -4.754 1 93.69 350 PHE A CA 1
ATOM 2735 C C . PHE A 1 350 ? 7.562 -32.406 -6.125 1 93.69 350 PHE A C 1
ATOM 2737 O O . PHE A 1 350 ? 8.336 -32.5 -7.078 1 93.69 350 PHE A O 1
ATOM 2744 N N . HIS A 1 351 ? 6.301 -32.719 -6.164 1 94.81 351 HIS A N 1
ATOM 2745 C CA . HIS A 1 351 ? 5.555 -32.938 -7.398 1 94.81 351 HIS A CA 1
ATOM 2746 C C . HIS A 1 351 ? 4.473 -31.875 -7.59 1 94.81 351 HIS A C 1
ATOM 2748 O O . HIS A 1 351 ? 4.215 -31.078 -6.688 1 94.81 351 HIS A O 1
ATOM 2754 N N . THR A 1 352 ? 3.939 -31.938 -8.797 1 97.06 352 THR A N 1
ATOM 2755 C CA . THR A 1 352 ? 2.879 -30.984 -9.086 1 97.06 352 THR A CA 1
ATOM 2756 C C . THR A 1 352 ? 1.709 -31.156 -8.125 1 97.06 352 THR A C 1
ATOM 2758 O O . THR A 1 352 ? 1.25 -32.281 -7.898 1 97.06 352 THR A O 1
ATOM 2761 N N . GLY A 1 353 ? 1.329 -30.094 -7.477 1 97.69 353 GLY A N 1
ATOM 2762 C CA . GLY A 1 353 ? 0.219 -30.125 -6.539 1 97.69 353 GLY A CA 1
ATOM 2763 C C . GLY A 1 353 ? -1.107 -29.75 -7.172 1 97.69 353 GLY A C 1
ATOM 2764 O O . GLY A 1 353 ? -1.149 -28.953 -8.125 1 97.69 353 GLY A O 1
ATOM 2765 N N . ARG A 1 354 ? -2.199 -30.312 -6.695 1 97.81 354 ARG A N 1
ATOM 2766 C CA . ARG A 1 354 ? -3.562 -30 -7.109 1 97.81 354 ARG A CA 1
ATOM 2767 C C . ARG A 1 354 ? -4.445 -29.703 -5.902 1 97.81 354 ARG A C 1
ATOM 2769 O O . ARG A 1 354 ? -4.223 -30.25 -4.816 1 97.81 354 ARG A O 1
ATOM 2776 N N . VAL A 1 355 ? -5.422 -28.812 -6.141 1 98 355 VAL A N 1
ATOM 2777 C CA . VAL A 1 355 ? -6.41 -28.547 -5.102 1 98 355 VAL A CA 1
ATOM 2778 C C . VAL A 1 355 ? -7.27 -29.781 -4.871 1 98 355 VAL A C 1
ATOM 2780 O O . VAL A 1 355 ? -7.676 -30.453 -5.824 1 98 355 VAL A O 1
ATOM 2783 N N . GLN A 1 356 ? -7.469 -30.141 -3.592 1 98 356 GLN A N 1
ATOM 2784 C CA . GLN A 1 356 ? -8.32 -31.266 -3.236 1 98 356 GLN A CA 1
ATOM 2785 C C . GLN A 1 356 ? -9.445 -30.844 -2.303 1 98 356 GLN A C 1
ATOM 2787 O O . GLN A 1 356 ? -9.203 -30.203 -1.275 1 98 356 GLN A O 1
ATOM 2792 N N . ILE A 1 357 ? -10.633 -31.078 -2.672 1 97 357 ILE A N 1
ATOM 2793 C CA . ILE A 1 357 ? -11.805 -30.812 -1.844 1 97 357 ILE A CA 1
ATOM 2794 C C . ILE A 1 357 ? -12.594 -32.094 -1.649 1 97 357 ILE A C 1
ATOM 2796 O O . ILE A 1 357 ? -13 -32.75 -2.623 1 97 357 ILE A O 1
ATOM 2800 N N . THR A 1 358 ? -12.758 -32.5 -0.433 1 94.62 358 THR A N 1
ATOM 2801 C CA . THR A 1 358 ? -13.469 -33.75 -0.124 1 94.62 358 THR A CA 1
ATOM 2802 C C . THR A 1 358 ? -14.57 -33.5 0.901 1 94.62 358 THR A C 1
ATOM 2804 O O . THR A 1 358 ? -14.359 -32.781 1.887 1 94.62 358 THR A O 1
ATOM 2807 N N . GLU A 1 359 ? -15.734 -34.031 0.684 1 90.5 359 GLU A N 1
ATOM 2808 C CA . GLU A 1 359 ? -16.859 -33.938 1.6 1 90.5 359 GLU A CA 1
ATOM 2809 C C . GLU A 1 359 ? -17.188 -35.281 2.215 1 90.5 359 GLU A C 1
ATOM 2811 O O . GLU A 1 359 ? -17.047 -36.312 1.556 1 90.5 359 GLU A O 1
ATOM 2816 N N . MET B 1 1 ? -31.109 37.719 -19.625 1 26.73 1 MET B N 1
ATOM 2817 C CA . MET B 1 1 ? -30.859 37.688 -18.188 1 26.73 1 MET B CA 1
ATOM 2818 C C . MET B 1 1 ? -29.703 36.781 -17.844 1 26.73 1 MET B C 1
ATOM 2820 O O . MET B 1 1 ? -29.75 35.562 -18.156 1 26.73 1 MET B O 1
ATOM 2824 N N . TYR B 1 2 ? -28.531 37.219 -18.031 1 34.5 2 TYR B N 1
ATOM 2825 C CA . TYR B 1 2 ? -27.266 36.562 -17.766 1 34.5 2 TYR B CA 1
ATOM 2826 C C . TYR B 1 2 ? -27.297 35.844 -16.422 1 34.5 2 TYR B C 1
ATOM 2828 O O . TYR B 1 2 ? -27.453 36.469 -15.375 1 34.5 2 TYR B O 1
ATOM 2836 N N . GLN B 1 3 ? -28.078 34.844 -16.328 1 36.78 3 GLN B N 1
ATOM 2837 C CA . GLN B 1 3 ? -28.141 34.062 -15.086 1 36.78 3 GLN B CA 1
ATOM 2838 C C . GLN B 1 3 ? -26.766 33.969 -14.43 1 36.78 3 GLN B C 1
ATOM 2840 O O . GLN B 1 3 ? -25.781 33.625 -15.086 1 36.78 3 GLN B O 1
ATOM 2845 N N . MET B 1 4 ? -26.359 34.938 -13.531 1 40 4 MET B N 1
ATOM 2846 C CA . MET B 1 4 ? -25.141 35.062 -12.742 1 40 4 MET B CA 1
ATOM 2847 C C . MET B 1 4 ? -24.594 33.688 -12.398 1 40 4 MET B C 1
ATOM 2849 O O . MET B 1 4 ? -25.234 32.906 -11.688 1 40 4 MET B O 1
ATOM 2853 N N . LYS B 1 5 ? -24 33.031 -13.367 1 53.25 5 LYS B N 1
ATOM 2854 C CA . LYS B 1 5 ? -23.344 31.75 -13.164 1 53.25 5 LYS B CA 1
ATOM 2855 C C . LYS B 1 5 ? -22.688 31.688 -11.789 1 53.25 5 LYS B C 1
ATOM 2857 O O . LYS B 1 5 ? -21.828 32.5 -11.461 1 53.25 5 LYS B O 1
ATOM 2862 N N . ASN B 1 6 ? -23.375 31.25 -10.633 1 76.56 6 ASN B N 1
ATOM 2863 C CA . ASN B 1 6 ? -22.906 31.031 -9.266 1 76.56 6 ASN B CA 1
ATOM 2864 C C . ASN B 1 6 ? -21.531 30.359 -9.242 1 76.56 6 ASN B C 1
ATOM 2866 O O . ASN B 1 6 ? -21.359 29.266 -9.781 1 76.56 6 ASN B O 1
ATOM 2870 N N . LYS B 1 7 ? -20.453 31.203 -9.086 1 92 7 LYS B N 1
ATOM 2871 C CA . LYS B 1 7 ? -19.031 30.828 -9.023 1 92 7 LYS B CA 1
ATOM 2872 C C . LYS B 1 7 ? -18.609 30.547 -7.586 1 92 7 LYS B C 1
ATOM 2874 O O . LYS B 1 7 ? -18.906 31.344 -6.684 1 92 7 LYS B O 1
ATOM 2879 N N . LEU B 1 8 ? -18.188 29.359 -7.414 1 97.25 8 LEU B N 1
ATOM 2880 C CA . LEU B 1 8 ? -17.625 28.938 -6.133 1 97.25 8 LEU B CA 1
ATOM 2881 C C . LEU B 1 8 ? -16.109 28.859 -6.203 1 97.25 8 LEU B C 1
ATOM 2883 O O . LEU B 1 8 ? -15.547 28.297 -7.148 1 97.25 8 LEU B O 1
ATOM 2887 N N . GLN B 1 9 ? -15.414 29.562 -5.324 1 98.38 9 GLN B N 1
ATOM 2888 C CA . GLN B 1 9 ? -13.961 29.469 -5.262 1 98.38 9 GLN B CA 1
ATOM 2889 C C . GLN B 1 9 ? -13.5 28.906 -3.92 1 98.38 9 GLN B C 1
ATOM 2891 O O . GLN B 1 9 ? -13.945 29.359 -2.865 1 98.38 9 GLN B O 1
ATOM 2896 N N . VAL B 1 10 ? -12.688 27.922 -4.016 1 98.38 10 VAL B N 1
ATOM 2897 C CA . VAL B 1 10 ? -12.094 27.312 -2.838 1 98.38 10 VAL B CA 1
ATOM 2898 C C . VAL B 1 10 ? -10.578 27.484 -2.877 1 98.38 10 VAL B C 1
ATOM 2900 O O . VAL B 1 10 ? -9.93 27.125 -3.861 1 98.38 10 VAL B O 1
ATOM 2903 N N . LYS B 1 11 ? -9.977 28.078 -1.839 1 98.56 11 LYS B N 1
ATOM 2904 C CA . LYS B 1 11 ? -8.531 28.203 -1.67 1 98.56 11 LYS B CA 1
ATOM 2905 C C . LYS B 1 11 ? -8.031 27.328 -0.526 1 98.56 11 LYS B C 1
ATOM 2907 O O . LYS B 1 11 ? -8.414 27.531 0.629 1 98.56 11 LYS B O 1
ATOM 2912 N N . ILE B 1 12 ? -7.246 26.359 -0.907 1 98.75 12 ILE B N 1
ATOM 2913 C CA . ILE B 1 12 ? -6.715 25.391 0.059 1 98.75 12 ILE B CA 1
ATOM 2914 C C . ILE B 1 12 ? -5.227 25.656 0.278 1 98.75 12 ILE B C 1
ATOM 2916 O O . ILE B 1 12 ? -4.445 25.688 -0.678 1 98.75 12 ILE B O 1
ATOM 2920 N N . PRO B 1 13 ? -4.801 25.906 1.511 1 98.56 13 PRO B N 1
ATOM 2921 C CA . PRO B 1 13 ? -3.393 26.203 1.786 1 98.56 13 PRO B CA 1
ATOM 2922 C C . PRO B 1 13 ? -2.492 24.969 1.673 1 98.56 13 PRO B C 1
ATOM 2924 O O . PRO B 1 13 ? -2.955 23.844 1.855 1 98.56 13 PRO B O 1
ATOM 2927 N N . GLY B 1 14 ? -1.214 25.188 1.308 1 97.81 14 GLY B N 1
ATOM 2928 C CA . GLY B 1 14 ? -0.201 24.156 1.478 1 97.81 14 GLY B CA 1
ATOM 2929 C C . GLY B 1 14 ? 0.131 23.891 2.932 1 97.81 14 GLY B C 1
ATOM 2930 O O . GLY B 1 14 ? -0.433 24.516 3.832 1 97.81 14 GLY B O 1
ATOM 2931 N N . LYS B 1 15 ? 0.967 22.906 3.137 1 97.94 15 LYS B N 1
ATOM 2932 C CA . LYS B 1 15 ? 1.227 22.516 4.52 1 97.94 15 LYS B CA 1
ATOM 2933 C C . LYS B 1 15 ? 2.711 22.234 4.746 1 97.94 15 LYS B C 1
ATOM 2935 O O . LYS B 1 15 ? 3.457 22 3.793 1 97.94 15 LYS B O 1
ATOM 2940 N N . LEU B 1 16 ? 3.135 22.328 6.008 1 98.12 16 LEU B N 1
ATOM 2941 C CA . LEU B 1 16 ? 4.449 21.906 6.48 1 98.12 16 LEU B CA 1
ATOM 2942 C C . LEU B 1 16 ? 4.328 21.016 7.711 1 98.12 16 LEU B C 1
ATOM 2944 O O . LEU B 1 16 ? 3.486 21.25 8.578 1 98.12 16 LEU B O 1
ATOM 2948 N N . TYR B 1 17 ? 5.141 20.031 7.793 1 98.19 17 TYR B N 1
ATOM 2949 C CA . TYR B 1 17 ? 5.32 19.297 9.039 1 98.19 17 TYR B CA 1
ATOM 2950 C C . TYR B 1 17 ? 6.254 20.047 9.984 1 98.19 17 TYR B C 1
ATOM 2952 O O . TYR B 1 17 ? 7.32 20.516 9.578 1 98.19 17 TYR B O 1
ATOM 2960 N N . VAL B 1 18 ? 5.895 20.141 11.188 1 98.62 18 VAL B N 1
ATOM 2961 C CA . VAL B 1 18 ? 6.688 20.828 12.195 1 98.62 18 VAL B CA 1
ATOM 2962 C C . VAL B 1 18 ? 7.414 19.812 13.078 1 98.62 18 VAL B C 1
ATOM 2964 O O . VAL B 1 18 ? 8.57 20.016 13.445 1 98.62 18 VAL B O 1
ATOM 2967 N N . ALA B 1 19 ? 6.711 18.766 13.422 1 98.81 19 ALA B N 1
ATOM 2968 C CA . ALA B 1 19 ? 7.289 17.703 14.25 1 98.81 19 ALA B CA 1
ATOM 2969 C C . ALA B 1 19 ? 6.5 16.406 14.109 1 98.81 19 ALA B C 1
ATOM 2971 O O . ALA B 1 19 ? 5.336 16.422 13.711 1 98.81 19 ALA B O 1
ATOM 2972 N N . GLY B 1 20 ? 7.137 15.344 14.461 1 98.62 20 GLY B N 1
ATOM 2973 C CA . GLY B 1 20 ? 6.48 14.047 14.461 1 98.62 20 GLY B CA 1
ATOM 2974 C C . GLY B 1 20 ? 6.656 13.281 13.164 1 98.62 20 GLY B C 1
ATOM 2975 O O . GLY B 1 20 ? 6.051 12.227 12.969 1 98.62 20 GLY B O 1
ATOM 2976 N N . GLU B 1 21 ? 7.516 13.758 12.266 1 97.88 21 GLU B N 1
ATOM 2977 C CA . GLU B 1 21 ? 7.754 13.125 10.969 1 97.88 21 GLU B CA 1
ATOM 2978 C C . GLU B 1 21 ? 8.234 11.688 11.141 1 97.88 21 GLU B C 1
ATOM 2980 O O . GLU B 1 21 ? 8.883 11.359 12.133 1 97.88 21 GLU B O 1
ATOM 2985 N N . TYR B 1 22 ? 7.922 10.836 10.211 1 96.94 22 TYR B N 1
ATOM 2986 C CA . TYR B 1 22 ? 8.219 9.406 10.156 1 96.94 22 TYR B CA 1
ATOM 2987 C C . TYR B 1 22 ? 7.41 8.641 11.195 1 96.94 22 TYR B C 1
ATOM 2989 O O . TYR B 1 22 ? 6.809 7.605 10.883 1 96.94 22 TYR B O 1
ATOM 2997 N N . ALA B 1 23 ? 7.352 9.094 12.445 1 98.06 23 ALA B N 1
ATOM 2998 C CA . ALA B 1 23 ? 6.527 8.422 13.445 1 98.06 23 ALA B CA 1
ATOM 2999 C C . ALA B 1 23 ? 5.051 8.484 13.078 1 98.06 23 ALA B C 1
ATOM 3001 O O . ALA B 1 23 ? 4.305 7.523 13.297 1 98.06 23 ALA B O 1
ATOM 3002 N N . VAL B 1 24 ? 4.648 9.57 12.508 1 97.94 24 VAL B N 1
ATOM 3003 C CA . VAL B 1 24 ? 3.24 9.836 12.227 1 97.94 24 VAL B CA 1
ATOM 3004 C C . VAL B 1 24 ? 2.736 8.875 11.156 1 97.94 24 VAL B C 1
ATOM 3006 O O . VAL B 1 24 ? 1.526 8.711 10.977 1 97.94 24 VAL B O 1
ATOM 3009 N N . VAL B 1 25 ? 3.611 8.234 10.383 1 95.62 25 VAL B N 1
ATOM 3010 C CA . VAL B 1 25 ? 3.195 7.258 9.383 1 95.62 25 VAL B CA 1
ATOM 3011 C C . VAL B 1 25 ? 2.682 5.996 10.07 1 95.62 25 VAL B C 1
ATOM 3013 O O . VAL B 1 25 ? 2.018 5.168 9.445 1 95.62 25 VAL B O 1
ATOM 3016 N N . GLU B 1 26 ? 3.053 5.867 11.375 1 96.56 26 GLU B N 1
ATOM 3017 C CA . GLU B 1 26 ? 2.57 4.742 12.172 1 96.56 26 GLU B CA 1
ATOM 3018 C C . GLU B 1 26 ? 1.231 5.066 12.828 1 96.56 26 GLU B C 1
ATOM 3020 O O . GLU B 1 26 ? 1.022 6.184 13.305 1 96.56 26 GLU B O 1
ATOM 3025 N N . SER B 1 27 ? 0.388 4.102 12.906 1 96.94 27 SER B N 1
ATOM 3026 C CA . SER B 1 27 ? -0.917 4.27 13.539 1 96.94 27 SER B CA 1
ATOM 3027 C C . SER B 1 27 ? -0.778 4.789 14.961 1 96.94 27 SER B C 1
ATOM 3029 O O . SER B 1 27 ? 0.081 4.324 15.719 1 96.94 27 SER B O 1
ATOM 3031 N N . GLY B 1 28 ? -1.588 5.762 15.234 1 98.12 28 GLY B N 1
ATOM 3032 C CA . GLY B 1 28 ? -1.691 6.238 16.609 1 98.12 28 GLY B CA 1
ATOM 3033 C C . GLY B 1 28 ? -0.608 7.234 16.969 1 98.12 28 GLY B C 1
ATOM 3034 O O . GLY B 1 28 ? -0.551 7.703 18.109 1 98.12 28 GLY B O 1
ATOM 3035 N N . HIS B 1 29 ? 0.248 7.578 16.094 1 98.62 29 HIS B N 1
ATOM 3036 C CA . HIS B 1 29 ? 1.305 8.539 16.375 1 98.62 29 HIS B CA 1
ATOM 3037 C C . HIS B 1 29 ? 0.924 9.938 15.883 1 98.62 29 HIS B C 1
ATOM 3039 O O . HIS B 1 29 ? 0.203 10.07 14.891 1 98.62 29 HIS B O 1
ATOM 3045 N N . THR B 1 30 ? 1.468 10.898 16.562 1 98.75 30 THR B N 1
ATOM 3046 C CA . THR B 1 30 ? 1.019 12.281 16.391 1 98.75 30 THR B CA 1
ATOM 3047 C C . THR B 1 30 ? 2.094 13.117 15.703 1 98.75 30 THR B C 1
ATOM 3049 O O . THR B 1 30 ? 3.287 12.898 15.922 1 98.75 30 THR B O 1
ATOM 3052 N N . ALA B 1 31 ? 1.671 14.023 14.906 1 98.81 31 ALA B N 1
ATOM 3053 C CA . ALA B 1 31 ? 2.525 15.062 14.336 1 98.81 31 ALA B CA 1
ATOM 3054 C C . ALA B 1 31 ? 1.896 16.438 14.5 1 98.81 31 ALA B C 1
ATOM 3056 O O . ALA B 1 31 ? 0.679 16.562 14.664 1 98.81 31 ALA B O 1
ATOM 3057 N N . ILE B 1 32 ? 2.729 17.453 14.57 1 98.88 32 ILE B N 1
ATOM 3058 C CA . ILE B 1 32 ? 2.316 18.844 14.508 1 98.88 32 ILE B CA 1
ATOM 3059 C C . ILE B 1 32 ? 2.506 19.375 13.086 1 98.88 32 ILE B C 1
ATOM 3061 O O . ILE B 1 32 ? 3.584 19.234 12.508 1 98.88 32 ILE B O 1
ATOM 3065 N N . LEU B 1 33 ? 1.445 19.875 12.516 1 98.81 33 LEU B N 1
ATOM 3066 C CA . LEU B 1 33 ? 1.511 20.469 11.188 1 98.81 33 LEU B CA 1
ATOM 3067 C C . LEU B 1 33 ? 0.991 21.906 11.203 1 98.81 33 LEU B C 1
ATOM 3069 O O . LEU B 1 33 ? 0.214 22.281 12.086 1 98.81 33 LEU B O 1
ATOM 3073 N N . THR B 1 34 ? 1.427 22.688 10.227 1 98.75 34 THR B N 1
ATOM 3074 C CA . THR B 1 34 ? 0.852 24 10 1 98.75 34 THR B CA 1
ATOM 3075 C C . THR B 1 34 ? 0.546 24.203 8.516 1 98.75 34 THR B C 1
ATOM 3077 O O . THR B 1 34 ? 1.302 23.766 7.652 1 98.75 34 THR B O 1
ATOM 3080 N N . ALA B 1 35 ? -0.556 24.781 8.281 1 98.56 35 ALA B N 1
ATOM 3081 C CA . ALA B 1 35 ? -0.861 25.266 6.934 1 98.56 35 ALA B CA 1
ATOM 3082 C C . ALA B 1 35 ? -0.175 26.594 6.656 1 98.56 35 ALA B C 1
ATOM 3084 O O . ALA B 1 35 ? -0.002 27.422 7.562 1 98.56 35 ALA B O 1
ATOM 3085 N N . VAL B 1 36 ? 0.214 26.844 5.441 1 97.81 36 VAL B N 1
ATOM 3086 C CA . VAL B 1 36 ? 0.892 28.078 5.082 1 97.81 36 VAL B CA 1
ATOM 3087 C C . VAL B 1 36 ? 0.097 28.812 4 1 97.81 36 VAL B C 1
ATOM 3089 O O . VAL B 1 36 ? -0.653 28.188 3.246 1 97.81 36 VAL B O 1
ATOM 3092 N N . ASN B 1 37 ? 0.304 30.109 3.885 1 97.12 37 ASN B N 1
ATOM 3093 C CA . ASN B 1 37 ? -0.542 30.922 3.025 1 97.12 37 ASN B CA 1
ATOM 3094 C C . ASN B 1 37 ? -0.076 30.875 1.573 1 97.12 37 ASN B C 1
ATOM 3096 O O . ASN B 1 37 ? 0.088 31.922 0.938 1 97.12 37 ASN B O 1
ATOM 3100 N N . ARG B 1 38 ? 0.164 29.781 1.028 1 96.56 38 ARG B N 1
ATOM 3101 C CA . ARG B 1 38 ? 0.275 29.406 -0.378 1 96.56 38 ARG B CA 1
ATOM 3102 C C . ARG B 1 38 ? -0.837 28.438 -0.78 1 96.56 38 ARG B C 1
ATOM 3104 O O . ARG B 1 38 ? -1.097 27.453 -0.083 1 96.56 38 ARG B O 1
ATOM 3111 N N . TYR B 1 39 ? -1.469 28.812 -1.893 1 97.62 39 TYR B N 1
ATOM 3112 C CA . TYR B 1 39 ? -2.773 28.172 -2.045 1 97.62 39 TYR B CA 1
ATOM 3113 C C . TYR B 1 39 ? -2.861 27.422 -3.367 1 97.62 39 TYR B C 1
ATOM 3115 O O . TYR B 1 39 ? -2.254 27.828 -4.359 1 97.62 39 TYR B O 1
ATOM 3123 N N . ILE B 1 40 ? -3.578 26.328 -3.342 1 97.12 40 ILE B N 1
ATOM 3124 C CA . ILE B 1 40 ? -4.297 25.812 -4.504 1 97.12 40 ILE B CA 1
ATOM 3125 C C . ILE B 1 40 ? -5.676 26.469 -4.586 1 97.12 40 ILE B C 1
ATOM 3127 O O . ILE B 1 40 ? -6.406 26.516 -3.592 1 97.12 40 ILE B O 1
ATOM 3131 N N . THR B 1 41 ? -5.969 26.984 -5.719 1 97.88 41 THR B N 1
ATOM 3132 C CA . THR B 1 41 ? -7.273 27.609 -5.922 1 97.88 41 THR B CA 1
ATOM 3133 C C . THR B 1 41 ? -8.102 26.812 -6.926 1 97.88 41 THR B C 1
ATOM 3135 O O . THR B 1 41 ? -7.664 26.562 -8.047 1 97.88 41 THR B O 1
ATOM 3138 N N . LEU B 1 42 ? -9.227 26.344 -6.496 1 98.5 42 LEU B N 1
ATOM 3139 C CA . LEU B 1 42 ? -10.18 25.688 -7.383 1 98.5 42 LEU B CA 1
ATOM 3140 C C . LEU B 1 42 ? -11.43 26.531 -7.582 1 98.5 42 LEU B C 1
ATOM 3142 O O . LEU B 1 42 ? -12.047 26.969 -6.609 1 98.5 42 LEU B O 1
ATOM 3146 N N . THR B 1 43 ? -11.742 26.828 -8.812 1 98.31 43 THR B N 1
ATOM 3147 C CA . THR B 1 43 ? -12.969 27.516 -9.188 1 98.31 43 THR B CA 1
ATOM 3148 C C . THR B 1 43 ? -13.977 26.547 -9.789 1 98.31 43 THR B C 1
ATOM 3150 O O . THR B 1 43 ? -13.648 25.781 -10.703 1 98.31 43 THR B O 1
ATOM 3153 N N . LEU B 1 44 ? -15.133 26.531 -9.219 1 98.44 44 LEU B N 1
ATOM 3154 C CA . LEU B 1 44 ? -16.203 25.672 -9.688 1 98.44 44 LEU B CA 1
ATOM 3155 C C . LEU B 1 44 ? -17.391 26.5 -10.195 1 98.44 44 LEU B C 1
ATOM 3157 O O . LEU B 1 44 ? -17.828 27.438 -9.516 1 98.44 44 LEU B O 1
ATOM 3161 N N . GLU B 1 45 ? -17.891 26.203 -11.398 1 97.75 45 GLU B N 1
ATOM 3162 C CA . GLU B 1 45 ? -19.062 26.844 -11.984 1 97.75 45 GLU B CA 1
ATOM 3163 C C . GLU B 1 45 ? -20 25.828 -12.609 1 97.75 45 GLU B C 1
ATOM 3165 O O . GLU B 1 45 ? -19.578 24.719 -12.977 1 97.75 45 GLU B O 1
ATOM 3170 N N . ASP B 1 46 ? -21.266 26.188 -12.656 1 97 46 ASP B N 1
ATOM 3171 C CA . ASP B 1 46 ? -22.188 25.359 -13.438 1 97 46 ASP B CA 1
ATOM 3172 C C . ASP B 1 46 ? -21.766 25.297 -14.898 1 97 46 ASP B C 1
ATOM 3174 O O . ASP B 1 46 ? -21.203 26.266 -15.438 1 97 46 ASP B O 1
ATOM 3178 N N . SER B 1 47 ? -22 24.156 -15.453 1 96.88 47 SER B N 1
ATOM 3179 C CA . SER B 1 47 ? -21.609 23.953 -16.844 1 96.88 47 SER B CA 1
ATOM 3180 C C . SER B 1 47 ? -22.547 22.984 -17.547 1 96.88 47 SER B C 1
ATOM 3182 O O . SER B 1 47 ? -23.453 22.422 -16.922 1 96.88 47 SER B O 1
ATOM 3184 N N . GLU B 1 48 ? -22.438 22.906 -18.859 1 96.38 48 GLU B N 1
ATOM 3185 C CA . GLU B 1 48 ? -23.266 21.984 -19.641 1 96.38 48 GLU B CA 1
ATOM 3186 C C . GLU B 1 48 ? -22.766 20.547 -19.516 1 96.38 48 GLU B C 1
ATOM 3188 O O . GLU B 1 48 ? -23.531 19.594 -19.688 1 96.38 48 GLU B O 1
ATOM 3193 N N . ARG B 1 49 ? -21.531 20.453 -19.281 1 97.25 49 ARG B N 1
ATOM 3194 C CA . ARG B 1 49 ? -20.906 19.156 -19.062 1 97.25 49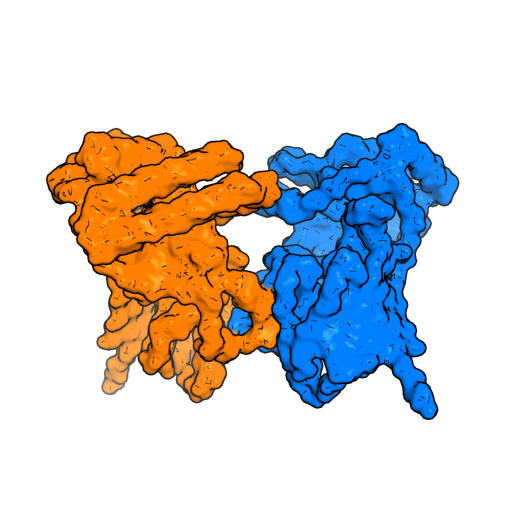 ARG B CA 1
ATOM 3195 C C . ARG B 1 49 ? -19.844 19.234 -17.969 1 97.25 49 ARG B C 1
ATOM 3197 O O . ARG B 1 49 ? -19.344 20.312 -17.672 1 97.25 49 ARG B O 1
ATOM 3204 N N . ASN B 1 50 ? -19.531 18.062 -17.344 1 98.06 50 ASN B N 1
ATOM 3205 C CA . ASN B 1 50 ? -18.438 18.031 -16.375 1 98.06 50 ASN B CA 1
ATOM 3206 C C . ASN B 1 50 ? -17.078 18.281 -17.047 1 98.06 50 ASN B C 1
ATOM 3208 O O . ASN B 1 50 ? -16.766 17.672 -18.062 1 98.06 50 ASN B O 1
ATOM 3212 N N . GLU B 1 51 ? -16.375 19.125 -16.484 1 96.94 51 GLU B N 1
ATOM 3213 C CA . GLU B 1 51 ? -15.047 19.422 -17 1 96.94 51 GLU B CA 1
ATOM 3214 C C . GLU B 1 51 ? -14.086 19.781 -15.867 1 96.94 51 GLU B C 1
ATOM 3216 O O . GLU B 1 51 ? -14.461 20.484 -14.922 1 96.94 51 GLU B O 1
ATOM 3221 N N . LEU B 1 52 ? -12.898 19.266 -15.922 1 97 52 LEU B N 1
ATOM 3222 C CA . LEU B 1 52 ? -11.781 19.625 -15.047 1 97 52 LEU B CA 1
ATOM 3223 C C . LEU B 1 52 ? -10.594 20.109 -15.859 1 97 52 LEU B C 1
ATOM 3225 O O . LEU B 1 52 ? -10.164 19.453 -16.812 1 97 52 LEU B O 1
ATOM 3229 N N . TRP B 1 53 ? -10.133 21.234 -15.523 1 95.12 53 TRP B N 1
ATOM 3230 C CA . TRP B 1 53 ? -8.977 21.797 -16.203 1 95.12 53 TRP B CA 1
ATOM 3231 C C . TRP B 1 53 ? -7.906 22.219 -15.203 1 95.12 53 TRP B C 1
ATOM 3233 O O . TRP B 1 53 ? -8.211 22.859 -14.195 1 95.12 53 TRP B O 1
ATOM 3243 N N . ILE B 1 54 ? -6.707 21.781 -15.398 1 91.56 54 ILE B N 1
ATOM 3244 C CA . ILE B 1 54 ? -5.504 22.266 -14.727 1 91.56 54 ILE B CA 1
ATOM 3245 C C . ILE B 1 54 ? -4.594 22.953 -15.734 1 91.56 54 ILE B C 1
ATOM 3247 O O . ILE B 1 54 ? -3.91 22.297 -16.531 1 91.56 54 ILE B O 1
ATOM 3251 N N . PRO B 1 55 ? -4.598 24.234 -15.727 1 85.12 55 PRO B N 1
ATOM 3252 C CA . PRO B 1 55 ? -3.986 25.031 -16.797 1 85.12 55 PRO B CA 1
ATOM 3253 C C . PRO B 1 55 ? -2.551 24.609 -17.094 1 85.12 55 PRO B C 1
ATOM 3255 O O . PRO B 1 55 ? -2.076 24.766 -18.219 1 85.12 55 PRO B O 1
ATOM 3258 N N . HIS B 1 56 ? -1.856 24.094 -16.141 1 77.12 56 HIS B N 1
ATOM 3259 C CA . HIS B 1 56 ? -0.5 23.609 -16.391 1 77.12 56 HIS B CA 1
ATOM 3260 C C . HIS B 1 56 ? -0.495 22.438 -17.359 1 77.12 56 HIS B C 1
ATOM 3262 O O . HIS B 1 56 ? 0.54 22.109 -17.938 1 77.12 56 HIS B O 1
ATOM 3268 N N . TYR B 1 57 ? -1.661 21.938 -17.547 1 77.88 57 TYR B N 1
ATOM 3269 C CA . TYR B 1 57 ? -1.798 20.812 -18.453 1 77.88 57 TYR B CA 1
ATOM 3270 C C . TYR B 1 57 ? -2.6 21.203 -19.688 1 77.88 57 TYR B C 1
ATOM 3272 O O . TYR B 1 57 ? -3.354 22.172 -19.656 1 77.88 57 TYR B O 1
ATOM 3280 N N . GLU B 1 58 ? -2.486 20.625 -20.828 1 71.12 58 GLU B N 1
ATOM 3281 C CA . GLU B 1 58 ? -2.979 21.078 -22.125 1 71.12 58 GLU B CA 1
ATOM 3282 C C . GLU B 1 58 ? -4.5 20.984 -22.203 1 71.12 58 GLU B C 1
ATOM 3284 O O . GLU B 1 58 ? -5.176 21.969 -22.531 1 71.12 58 GLU B O 1
ATOM 3289 N N . ASN B 1 59 ? -5.082 19.906 -22.078 1 87 59 ASN B N 1
ATOM 3290 C CA . ASN B 1 59 ? -6.504 19.797 -22.375 1 87 59 ASN B CA 1
ATOM 3291 C C . ASN B 1 59 ? -7.312 19.391 -21.156 1 87 59 ASN B C 1
ATOM 3293 O O . ASN B 1 59 ? -6.82 18.641 -20.312 1 87 59 ASN B O 1
ATOM 3297 N N . PRO B 1 60 ? -8.492 20.109 -21.047 1 92.88 60 PRO B N 1
ATOM 3298 C CA . PRO B 1 60 ? -9.398 19.672 -20 1 92.88 60 PRO B CA 1
ATOM 3299 C C . PRO B 1 60 ? -9.883 18.234 -20.188 1 92.88 60 PRO B C 1
ATOM 3301 O O . PRO B 1 60 ? -9.828 17.703 -21.312 1 92.88 60 PRO B O 1
ATOM 3304 N N . VAL B 1 61 ? -10.25 17.625 -19.125 1 95 61 VAL B N 1
ATOM 3305 C CA . VAL B 1 61 ? -10.828 16.297 -19.172 1 95 61 VAL B CA 1
ATOM 3306 C C . VAL B 1 61 ? -12.305 16.344 -18.766 1 95 61 VAL B C 1
ATOM 3308 O O . VAL B 1 61 ? -12.719 17.266 -18.047 1 95 61 VAL B O 1
ATOM 3311 N N . SER B 1 62 ? -13.125 15.445 -19.297 1 95.88 62 SER B N 1
ATOM 3312 C CA . SER B 1 62 ? -14.562 15.391 -19.031 1 95.88 62 SER B CA 1
ATOM 3313 C C . SER B 1 62 ? -14.977 14.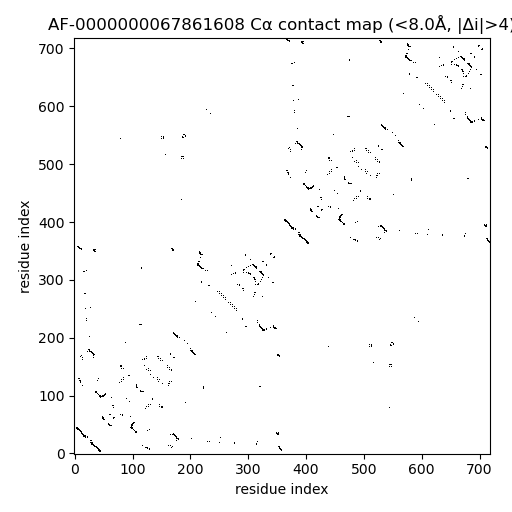008 -18.562 1 95.88 62 SER B C 1
ATOM 3315 O O . SER B 1 62 ? -14.227 13.039 -18.719 1 95.88 62 SER B O 1
ATOM 3317 N N . TRP B 1 63 ? -16.109 13.859 -17.906 1 96.69 63 TRP B N 1
ATOM 3318 C CA . TRP B 1 63 ? -16.703 12.602 -17.453 1 96.69 63 TRP B CA 1
ATOM 3319 C C . TRP B 1 63 ? -18.219 12.711 -17.344 1 96.69 63 TRP B C 1
ATOM 3321 O O . TRP B 1 63 ? -18.75 13.82 -17.25 1 96.69 63 TRP B O 1
ATOM 3331 N N . PRO B 1 64 ? -18.953 11.695 -17.484 1 97.31 64 PRO B N 1
ATOM 3332 C CA . PRO B 1 64 ? -20.422 11.742 -17.391 1 97.31 64 PRO B CA 1
ATOM 3333 C C . PRO B 1 64 ? -20.906 12.156 -16 1 97.31 64 PRO B C 1
ATOM 3335 O O . PRO B 1 64 ? -20.281 11.82 -15 1 97.31 64 PRO B O 1
ATOM 3338 N N . VAL B 1 65 ? -22.031 12.898 -15.977 1 97.44 65 VAL B N 1
ATOM 3339 C CA . VAL B 1 65 ? -22.641 13.242 -14.703 1 97.44 65 VAL B CA 1
ATOM 3340 C C . VAL B 1 65 ? -22.953 11.969 -13.914 1 97.44 65 VAL B C 1
ATOM 3342 O O . VAL B 1 65 ? -23.594 11.055 -14.438 1 97.44 65 VAL B O 1
ATOM 3345 N N . GLY B 1 66 ? -22.422 11.898 -12.727 1 96.19 66 GLY B N 1
ATOM 3346 C CA . GLY B 1 66 ? -22.641 10.727 -11.891 1 96.19 66 GLY B CA 1
ATOM 3347 C C . GLY B 1 66 ? -21.703 9.578 -12.219 1 96.19 66 GLY B C 1
ATOM 3348 O O . GLY B 1 66 ? -21.75 8.531 -11.57 1 96.19 66 GLY B O 1
ATOM 3349 N N . GLY B 1 67 ? -20.875 9.766 -13.203 1 95.69 67 GLY B N 1
ATOM 3350 C CA . GLY B 1 67 ? -19.953 8.727 -13.625 1 95.69 67 GLY B CA 1
ATOM 3351 C C . GLY B 1 67 ? -18.531 8.945 -13.148 1 95.69 67 GLY B C 1
ATOM 3352 O O . GLY B 1 67 ? -18.281 9.883 -12.391 1 95.69 67 GLY B O 1
ATOM 3353 N N . GLU B 1 68 ? -17.625 8.062 -13.531 1 95.56 68 GLU B N 1
ATOM 3354 C CA . GLU B 1 68 ? -16.234 8.109 -13.109 1 95.56 68 GLU B CA 1
ATOM 3355 C C . GLU B 1 68 ? -15.398 8.953 -14.062 1 95.56 68 GLU B C 1
ATOM 3357 O O . GLU B 1 68 ? -15.602 8.914 -15.273 1 95.56 68 GLU B O 1
ATOM 3362 N N . LEU B 1 69 ? -14.602 9.742 -13.492 1 95.31 69 LEU B N 1
ATOM 3363 C CA . LEU B 1 69 ? -13.523 10.359 -14.258 1 95.31 69 LEU B CA 1
ATOM 3364 C C . LEU B 1 69 ? -12.32 9.43 -14.359 1 95.31 69 LEU B C 1
ATOM 3366 O O . LEU B 1 69 ? -11.758 9.023 -13.344 1 95.31 69 LEU B O 1
ATOM 3370 N N . LYS B 1 70 ? -11.969 9.039 -15.547 1 88.44 70 LYS B N 1
ATOM 3371 C CA . LYS B 1 70 ? -10.836 8.164 -15.836 1 88.44 70 LYS B CA 1
ATOM 3372 C C . LYS B 1 70 ? -9.891 8.797 -16.859 1 88.44 70 LYS B C 1
ATOM 3374 O O . LYS B 1 70 ? -9.805 8.344 -18 1 88.44 70 LYS B O 1
ATOM 3379 N N . PRO B 1 71 ? -9.234 9.75 -16.406 1 80 71 PRO B N 1
ATOM 3380 C CA . PRO B 1 71 ? -8.359 10.398 -17.391 1 80 71 PRO B CA 1
ATOM 3381 C C . PRO B 1 71 ? -7.039 9.656 -17.578 1 80 71 PRO B C 1
ATOM 3383 O O . PRO B 1 71 ? -6.641 8.859 -16.734 1 80 71 PRO B O 1
ATOM 3386 N N . ASP B 1 72 ? -6.461 9.875 -18.703 1 82.12 72 ASP B N 1
ATOM 3387 C CA . ASP B 1 72 ? -5.109 9.383 -18.953 1 82.12 72 ASP B CA 1
ATOM 3388 C C . ASP B 1 72 ? -4.062 10.312 -18.344 1 82.12 72 ASP B C 1
ATOM 3390 O O . ASP B 1 72 ? -4.246 11.531 -18.312 1 82.12 72 ASP B O 1
ATOM 3394 N N . GLY B 1 73 ? -3.141 9.719 -17.781 1 84.19 73 GLY B N 1
ATOM 3395 C CA . GLY B 1 73 ? -2.041 10.5 -17.25 1 84.19 73 GLY B CA 1
ATOM 3396 C C . GLY B 1 73 ? -1.978 10.477 -15.734 1 84.19 73 GLY B C 1
ATOM 3397 O O . GLY B 1 73 ? -2.996 10.641 -15.062 1 84.19 73 GLY B O 1
ATOM 3398 N N . GLU B 1 74 ? -0.827 10.445 -15.195 1 82.31 74 GLU B N 1
ATOM 3399 C CA . GLU B 1 74 ? -0.591 10.297 -13.758 1 82.31 74 GLU B CA 1
ATOM 3400 C C . GLU B 1 74 ? -0.896 11.594 -13.016 1 82.31 74 GLU B C 1
ATOM 3402 O O . GLU B 1 74 ? -1.267 11.57 -11.844 1 82.31 74 GLU B O 1
ATOM 3407 N N . HIS B 1 75 ? -0.864 12.727 -13.727 1 85.44 75 HIS B N 1
ATOM 3408 C CA . HIS B 1 75 ? -1.027 14.031 -13.094 1 85.44 75 HIS B CA 1
ATOM 3409 C C . HIS B 1 75 ? -2.477 14.266 -12.68 1 85.44 75 HIS B C 1
ATOM 3411 O O . HIS B 1 75 ? -2.764 15.164 -11.891 1 85.44 75 HIS B O 1
ATOM 3417 N N . TRP B 1 76 ? -3.396 13.375 -13.148 1 90.5 76 TRP B N 1
ATOM 3418 C CA . TRP B 1 76 ? -4.816 13.539 -12.859 1 90.5 76 TRP B CA 1
ATOM 3419 C C . TRP B 1 76 ? -5.238 12.656 -11.688 1 90.5 76 TRP B C 1
ATOM 3421 O O . TRP B 1 76 ? -6.34 12.812 -11.148 1 90.5 76 TRP B O 1
ATOM 3431 N N . THR B 1 77 ? -4.402 11.805 -11.289 1 93.25 77 THR B N 1
ATOM 3432 C CA . THR B 1 77 ? -4.832 10.664 -10.484 1 93.25 77 THR B CA 1
ATOM 3433 C C . THR B 1 77 ? -5.457 11.133 -9.172 1 93.25 77 THR B C 1
ATOM 3435 O O . THR B 1 77 ? -6.562 10.719 -8.82 1 93.25 77 THR B O 1
ATOM 3438 N N . PHE B 1 78 ? -4.832 12.07 -8.477 1 95.38 78 PHE B N 1
ATOM 3439 C CA . PHE B 1 78 ? -5.32 12.508 -7.176 1 95.38 78 PHE B CA 1
ATOM 3440 C C . PHE B 1 78 ? -6.648 13.25 -7.32 1 95.38 78 PHE B C 1
ATOM 3442 O O . PHE B 1 78 ? -7.594 12.984 -6.57 1 95.38 78 PHE B O 1
ATOM 3449 N N . THR B 1 79 ? -6.789 14.156 -8.305 1 96.5 79 THR B N 1
ATOM 3450 C CA . THR B 1 79 ? -8.016 14.914 -8.5 1 96.5 79 THR B CA 1
ATOM 3451 C C . THR B 1 79 ? -9.133 14.008 -9.023 1 96.5 79 THR B C 1
ATOM 3453 O O . THR B 1 79 ? -10.289 14.141 -8.602 1 96.5 79 THR B O 1
ATOM 3456 N N . ALA B 1 80 ? -8.758 13.07 -9.906 1 96.69 80 ALA B N 1
ATOM 3457 C CA . ALA B 1 80 ? -9.75 12.148 -10.445 1 96.69 80 ALA B CA 1
ATOM 3458 C C . ALA B 1 80 ? -10.352 11.289 -9.336 1 96.69 80 ALA B C 1
ATOM 3460 O O . ALA B 1 80 ? -11.57 11.133 -9.258 1 96.69 80 ALA B O 1
ATOM 3461 N N . GLU B 1 81 ? -9.508 10.766 -8.477 1 97.06 81 GLU B N 1
ATOM 3462 C CA . GLU B 1 81 ? -10 9.898 -7.41 1 97.06 81 GLU B CA 1
ATOM 3463 C C . GLU B 1 81 ? -10.805 10.688 -6.383 1 97.06 81 GLU B C 1
ATOM 3465 O O . GLU B 1 81 ? -11.766 10.172 -5.809 1 97.06 81 GLU B O 1
ATOM 3470 N N . ALA B 1 82 ? -10.406 11.961 -6.148 1 98.31 82 ALA B N 1
ATOM 3471 C CA . ALA B 1 82 ? -11.211 12.828 -5.293 1 98.31 82 ALA B CA 1
ATOM 3472 C C . ALA B 1 82 ? -12.602 13.047 -5.879 1 98.31 82 ALA B C 1
ATOM 3474 O O . ALA B 1 82 ? -13.602 12.992 -5.156 1 98.31 82 ALA B O 1
ATOM 3475 N N . ILE B 1 83 ? -12.688 13.25 -7.184 1 98.5 83 ILE B N 1
ATOM 3476 C CA . ILE B 1 83 ? -13.969 13.43 -7.867 1 98.5 83 ILE B CA 1
ATOM 3477 C C . ILE B 1 83 ? -14.789 12.148 -7.773 1 98.5 83 ILE B C 1
ATOM 3479 O O . ILE B 1 83 ? -15.984 12.195 -7.465 1 98.5 83 ILE B O 1
ATOM 3483 N N . ASN B 1 84 ? -14.156 11.031 -8.055 1 98.31 84 ASN B N 1
ATOM 3484 C CA . ASN B 1 84 ? -14.859 9.75 -8.094 1 98.31 84 ASN B CA 1
ATOM 3485 C C . ASN B 1 84 ? -15.43 9.383 -6.73 1 98.31 84 ASN B C 1
ATOM 3487 O O . ASN B 1 84 ? -16.578 8.945 -6.633 1 98.31 84 ASN B O 1
ATOM 3491 N N . ILE B 1 85 ? -14.672 9.578 -5.668 1 98.44 85 ILE B N 1
ATOM 3492 C CA . ILE B 1 85 ? -15.156 9.227 -4.336 1 98.44 85 ILE B CA 1
ATOM 3493 C C . ILE B 1 85 ? -16.25 10.195 -3.91 1 98.44 85 ILE B C 1
ATOM 3495 O O . ILE B 1 85 ? -17.25 9.789 -3.301 1 98.44 85 ILE B O 1
ATOM 3499 N N . ALA B 1 86 ? -16.094 11.516 -4.207 1 98.69 86 ALA B N 1
ATOM 3500 C CA . ALA B 1 86 ? -17.125 12.5 -3.898 1 98.69 86 ALA B CA 1
ATOM 3501 C C . ALA B 1 86 ? -18.422 12.18 -4.629 1 98.69 86 ALA B C 1
ATOM 3503 O O . ALA B 1 86 ? -19.5 12.211 -4.031 1 98.69 86 ALA B O 1
ATOM 3504 N N . THR B 1 87 ? -18.281 11.859 -5.906 1 98.44 87 THR B N 1
ATOM 3505 C CA . THR B 1 87 ? -19.438 11.523 -6.73 1 98.44 87 THR B CA 1
ATOM 3506 C C . THR B 1 87 ? -20.172 10.312 -6.168 1 98.44 87 THR B C 1
ATOM 3508 O O . THR B 1 87 ? -21.406 10.336 -6.027 1 98.44 87 THR B O 1
ATOM 3511 N N . THR B 1 88 ? -19.422 9.289 -5.836 1 98.06 88 THR B N 1
ATOM 3512 C CA . THR B 1 88 ? -20 8.07 -5.285 1 98.06 88 THR B CA 1
ATOM 3513 C C . THR B 1 88 ? -20.719 8.359 -3.969 1 98.06 88 THR B C 1
ATOM 3515 O O . THR B 1 88 ? -21.828 7.898 -3.746 1 98.06 88 THR B O 1
ATOM 3518 N N . PHE B 1 89 ? -20.094 9.156 -3.086 1 98.38 89 PHE B N 1
ATOM 3519 C CA . PHE B 1 89 ? -20.672 9.492 -1.792 1 98.38 89 PHE B CA 1
ATOM 3520 C C . PHE B 1 89 ? -21.969 10.281 -1.966 1 98.38 89 PHE B C 1
ATOM 3522 O O . PHE B 1 89 ? -22.984 9.961 -1.351 1 98.38 89 PHE B O 1
ATOM 3529 N N . LEU B 1 90 ? -21.922 11.297 -2.859 1 98.62 90 LEU B N 1
ATOM 3530 C CA . LEU B 1 90 ? -23.094 12.133 -3.098 1 98.62 90 LEU B CA 1
ATOM 3531 C C . LEU B 1 90 ? -24.25 11.312 -3.65 1 98.62 90 LEU B C 1
ATOM 3533 O O . LEU B 1 90 ? -25.406 11.492 -3.23 1 98.62 90 LEU B O 1
ATOM 3537 N N . LYS B 1 91 ? -23.938 10.391 -4.539 1 97.62 91 LYS B N 1
ATOM 3538 C CA . LYS B 1 91 ? -24.984 9.508 -5.074 1 97.62 91 LYS B CA 1
ATOM 3539 C C . LYS B 1 91 ? -25.562 8.617 -3.98 1 97.62 91 LYS B C 1
ATOM 3541 O O . LYS B 1 91 ? -26.766 8.391 -3.934 1 97.62 91 LYS B O 1
ATOM 3546 N N . SER B 1 92 ? -24.688 8.141 -3.156 1 96.25 92 SER B N 1
ATOM 3547 C CA . SER B 1 92 ? -25.141 7.27 -2.076 1 96.25 92 SER B CA 1
ATOM 3548 C C . SER B 1 92 ? -26.047 8.023 -1.104 1 96.25 92 SER B C 1
ATOM 3550 O O . SER B 1 92 ? -26.891 7.426 -0.446 1 96.25 92 SER B O 1
ATOM 3552 N N . GLU B 1 93 ? -25.875 9.344 -1.045 1 97.06 93 GLU B N 1
ATOM 3553 C CA . GLU B 1 93 ? -26.688 10.195 -0.187 1 97.06 93 GLU B CA 1
ATOM 3554 C C . GLU B 1 93 ? -27.984 10.617 -0.891 1 97.06 93 GLU B C 1
ATOM 3556 O O . GLU B 1 93 ? -28.781 11.367 -0.33 1 97.06 93 GLU B O 1
ATOM 3561 N N . GLY B 1 94 ? -28.172 10.156 -2.125 1 97.38 94 GLY B N 1
ATOM 3562 C CA . GLY B 1 94 ? -29.359 10.484 -2.891 1 97.38 94 GLY B CA 1
ATOM 3563 C C . GLY B 1 94 ? -29.359 11.898 -3.43 1 97.38 94 GLY B C 1
ATOM 3564 O O . GLY B 1 94 ? -30.422 12.469 -3.701 1 97.38 94 GLY B O 1
ATOM 3565 N N . ILE B 1 95 ? -28.234 12.516 -3.521 1 97.94 95 ILE B N 1
ATOM 3566 C CA . ILE B 1 95 ? -28.125 13.898 -3.975 1 97.94 95 ILE B CA 1
ATOM 3567 C C . ILE B 1 95 ? -28.016 13.938 -5.496 1 97.94 95 ILE B C 1
ATOM 3569 O O . ILE B 1 95 ? -27.203 13.234 -6.086 1 97.94 95 ILE B O 1
ATOM 3573 N N . GLU B 1 96 ? -28.812 14.695 -6.129 1 97.38 96 GLU B N 1
ATOM 3574 C CA . GLU B 1 96 ? -28.781 14.867 -7.578 1 97.38 96 GLU B CA 1
ATOM 3575 C C . GLU B 1 96 ? -27.609 15.75 -8 1 97.38 96 GLU B C 1
ATOM 3577 O O . GLU B 1 96 ? -27.391 16.828 -7.438 1 97.38 96 GLU B O 1
ATOM 3582 N N . LEU B 1 97 ? -26.906 15.32 -8.945 1 98.25 97 LEU B N 1
ATOM 3583 C CA . LEU B 1 97 ? -25.734 16.047 -9.43 1 98.25 97 LEU B CA 1
ATOM 3584 C C . LEU B 1 97 ? -26.047 16.75 -10.742 1 98.25 97 LEU B C 1
ATOM 3586 O O . LEU B 1 97 ? -26.766 16.219 -11.594 1 98.25 97 LEU B O 1
ATOM 3590 N N . THR B 1 98 ? -25.578 17.938 -10.898 1 97.88 98 THR B N 1
ATOM 3591 C CA . THR B 1 98 ? -25.578 18.688 -12.156 1 97.88 98 THR B CA 1
ATOM 3592 C C . THR B 1 98 ? -24.156 18.891 -12.656 1 97.88 98 THR B C 1
ATOM 3594 O O . THR B 1 98 ? -23.203 18.859 -11.875 1 97.88 98 THR B O 1
ATOM 3597 N N . PRO B 1 99 ? -23.938 19.031 -13.906 1 97.88 99 PRO B N 1
ATOM 3598 C CA . PRO B 1 99 ? -22.578 19.156 -14.43 1 97.88 99 PRO B CA 1
ATOM 3599 C C . PRO B 1 99 ? -21.891 20.438 -13.969 1 97.88 99 PRO B C 1
ATOM 3601 O O . PRO B 1 99 ? -22.531 21.469 -13.812 1 97.88 99 PRO B O 1
ATOM 3604 N N . VAL B 1 100 ? -20.625 20.312 -13.797 1 98.12 100 VAL B N 1
ATOM 3605 C CA . VAL B 1 100 ? -19.828 21.438 -13.312 1 98.12 100 VAL B CA 1
ATOM 3606 C C . VAL B 1 100 ? -18.531 21.516 -14.117 1 98.12 100 VAL B C 1
ATOM 3608 O O . VAL B 1 100 ? -18.078 20.531 -14.703 1 98.12 100 VAL B O 1
ATOM 3611 N N . LYS B 1 101 ? -18 22.672 -14.133 1 97.81 101 LY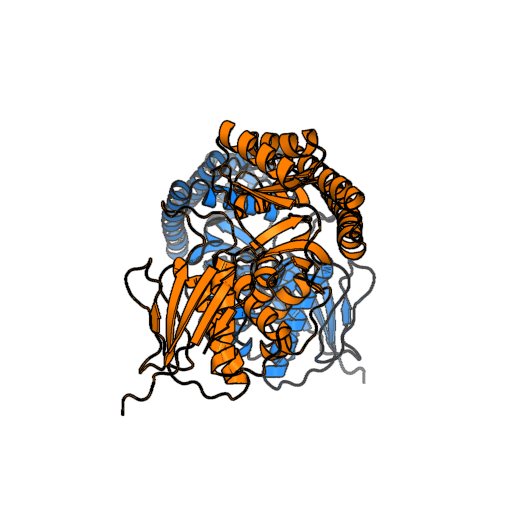S B N 1
ATOM 3612 C CA . LYS B 1 101 ? -16.641 22.938 -14.617 1 97.81 101 LYS B CA 1
ATOM 3613 C C . LYS B 1 101 ? -15.727 23.359 -13.477 1 97.81 101 LYS B C 1
ATOM 3615 O O . LYS B 1 101 ? -16.078 24.25 -12.695 1 97.81 101 LYS B O 1
ATOM 3620 N N . MET B 1 102 ? -14.602 22.719 -13.344 1 97.94 102 MET B N 1
ATOM 3621 C CA . MET B 1 102 ? -13.617 23.016 -12.312 1 97.94 102 MET B CA 1
ATOM 3622 C C . MET B 1 102 ? -12.273 23.406 -12.93 1 97.94 102 MET B C 1
ATOM 3624 O O . MET B 1 102 ? -11.844 22.781 -13.906 1 97.94 102 MET B O 1
ATOM 3628 N N . ILE B 1 103 ? -11.695 24.422 -12.43 1 97.44 103 ILE B N 1
ATOM 3629 C CA . ILE B 1 103 ? -10.352 24.859 -12.82 1 97.44 103 ILE B CA 1
ATOM 3630 C C . ILE B 1 103 ? -9.461 24.922 -11.586 1 97.44 103 ILE B C 1
ATOM 3632 O O . ILE B 1 103 ? -9.82 25.531 -10.578 1 97.44 103 ILE B O 1
ATOM 3636 N N . ILE B 1 104 ? -8.297 24.281 -11.641 1 96.75 104 ILE B N 1
ATOM 3637 C CA . ILE B 1 104 ? -7.367 24.266 -10.516 1 96.75 104 ILE B CA 1
ATOM 3638 C C . ILE B 1 104 ? -6.105 25.047 -10.875 1 96.75 104 ILE B C 1
ATOM 3640 O O . ILE B 1 104 ? -5.484 24.797 -11.914 1 96.75 104 ILE B O 1
ATOM 3644 N N . GLU B 1 105 ? -5.75 25.969 -10.047 1 94.81 105 GLU B N 1
ATOM 3645 C CA . GLU B 1 105 ? -4.52 26.75 -10.148 1 94.81 105 GLU B CA 1
ATOM 3646 C C . GLU B 1 105 ? -3.666 26.594 -8.891 1 94.81 105 GLU B C 1
ATOM 3648 O O . GLU B 1 105 ? -4.195 26.438 -7.793 1 94.81 105 GLU B O 1
ATOM 3653 N N . THR B 1 106 ? -2.359 26.609 -9.086 1 92.12 106 THR B N 1
ATOM 3654 C CA . THR B 1 106 ? -1.507 26.312 -7.941 1 92.12 106 THR B CA 1
ATOM 3655 C C . THR B 1 106 ? -0.488 27.422 -7.715 1 92.12 106 THR B C 1
ATOM 3657 O O . THR B 1 106 ? 0.03 28 -8.672 1 92.12 106 THR B O 1
ATOM 3660 N N . GLU B 1 107 ? -0.252 27.766 -6.438 1 88.94 107 GLU B N 1
ATOM 3661 C CA . GLU B 1 107 ? 0.835 28.625 -5.961 1 88.94 107 GLU B CA 1
ATOM 3662 C C . GLU B 1 107 ? 1.912 27.797 -5.258 1 88.94 107 GLU B C 1
ATOM 3664 O O . GLU B 1 107 ? 2.859 28.359 -4.699 1 88.94 107 GLU B O 1
ATOM 3669 N N . LEU B 1 108 ? 1.822 26.5 -5.301 1 88.25 108 LEU B N 1
ATOM 3670 C CA . LEU B 1 108 ? 2.666 25.656 -4.465 1 88.25 108 LEU B CA 1
ATOM 3671 C C . LEU B 1 108 ? 3.951 25.281 -5.195 1 88.25 108 LEU B C 1
ATOM 3673 O O . LEU B 1 108 ? 4.719 24.438 -4.719 1 88.25 108 LEU B O 1
ATOM 3677 N N . ILE B 1 109 ? 4.207 25.859 -6.348 1 81.75 109 ILE B N 1
ATOM 3678 C CA . ILE B 1 109 ? 5.422 25.641 -7.125 1 81.75 109 ILE B CA 1
ATOM 3679 C C . ILE B 1 109 ? 6.168 26.969 -7.281 1 81.75 109 ILE B C 1
ATOM 3681 O O . ILE B 1 109 ? 5.578 28.047 -7.145 1 81.75 109 ILE B O 1
ATOM 3685 N N . ASP B 1 110 ? 7.391 26.859 -7.473 1 79.75 110 ASP B N 1
ATOM 3686 C CA . ASP B 1 110 ? 8.141 28.094 -7.711 1 79.75 110 ASP B CA 1
ATOM 3687 C C . ASP B 1 110 ? 8.023 28.531 -9.164 1 79.75 110 ASP B C 1
ATOM 3689 O O . ASP B 1 110 ? 7.273 27.938 -9.945 1 79.75 110 ASP B O 1
ATOM 3693 N N . GLN B 1 111 ? 8.773 29.578 -9.445 1 79.44 111 GLN B N 1
ATOM 3694 C CA . GLN B 1 111 ? 8.68 30.156 -10.773 1 79.44 111 GLN B CA 1
ATOM 3695 C C . GLN B 1 111 ? 9.211 29.203 -11.836 1 79.44 111 GLN B C 1
ATOM 3697 O O . GLN B 1 111 ? 8.773 29.234 -12.992 1 79.44 111 GLN B O 1
ATOM 3702 N N . SER B 1 112 ? 10.094 28.312 -11.43 1 80.75 112 SER B N 1
ATOM 3703 C CA . SER B 1 112 ? 10.68 27.359 -12.367 1 80.75 112 SER B CA 1
ATOM 3704 C C . SER B 1 112 ? 9.812 26.109 -12.492 1 80.75 112 SER B C 1
ATOM 3706 O O . SER B 1 112 ? 10.07 25.266 -13.352 1 80.75 112 SER B O 1
ATOM 3708 N N . GLY B 1 113 ? 8.812 26.078 -11.602 1 79.56 113 GLY B N 1
ATOM 3709 C CA . GLY B 1 113 ? 7.961 24.906 -11.602 1 79.56 113 GLY B CA 1
ATOM 3710 C C . GLY B 1 113 ? 8.352 23.891 -10.547 1 79.56 113 GLY B C 1
ATOM 3711 O O . GLY B 1 113 ? 7.664 22.875 -10.367 1 79.56 113 GLY B O 1
ATOM 3712 N N . ALA B 1 114 ? 9.398 24.219 -9.812 1 80.44 114 ALA B N 1
ATOM 3713 C CA . ALA B 1 114 ? 9.852 23.297 -8.766 1 80.44 114 ALA B CA 1
ATOM 3714 C C . ALA B 1 114 ? 8.906 23.328 -7.566 1 80.44 114 ALA B C 1
ATOM 3716 O O . ALA B 1 114 ? 8.438 24.391 -7.16 1 80.44 114 ALA B O 1
ATOM 3717 N N . LYS B 1 115 ? 8.656 22.219 -6.996 1 83.88 115 LYS B N 1
ATOM 3718 C CA . LYS B 1 115 ? 7.762 22.109 -5.848 1 83.88 115 LYS B CA 1
ATOM 3719 C C . LYS B 1 115 ? 8.477 22.5 -4.559 1 83.88 115 LYS B C 1
ATOM 3721 O O . LYS B 1 115 ? 9.617 22.094 -4.32 1 83.88 115 LYS B O 1
ATOM 3726 N N . TYR B 1 116 ? 7.867 23.234 -3.713 1 84.5 116 TYR B N 1
ATOM 3727 C CA . TYR B 1 116 ? 8.398 23.609 -2.41 1 84.5 116 TYR B CA 1
ATOM 3728 C C . TYR B 1 116 ? 8.258 22.469 -1.405 1 84.5 116 TYR B C 1
ATOM 3730 O O . TYR B 1 116 ? 8.836 22.531 -0.317 1 84.5 116 TYR B O 1
ATOM 3738 N N . GLY B 1 117 ? 7.531 21.484 -1.732 1 88.88 117 GLY B N 1
ATOM 3739 C CA . GLY B 1 117 ? 7.246 20.406 -0.794 1 88.88 117 GLY B CA 1
ATOM 3740 C C . GLY B 1 117 ? 6.109 20.734 0.159 1 88.88 117 GLY B C 1
ATOM 3741 O O . GLY B 1 117 ? 6.141 20.344 1.327 1 88.88 117 GLY B O 1
ATOM 3742 N N . LEU B 1 118 ? 5.098 21.469 -0.334 1 93.62 118 LEU B N 1
ATOM 3743 C CA . LEU B 1 118 ? 4.035 21.969 0.526 1 93.62 118 LEU B CA 1
ATOM 3744 C C . LEU B 1 118 ? 2.789 21.094 0.427 1 93.62 118 LEU B C 1
ATOM 3746 O O . LEU B 1 118 ? 1.715 21.469 0.893 1 93.62 118 LEU B O 1
ATOM 3750 N N . GLY B 1 119 ? 2.838 19.938 -0.203 1 93.12 119 GLY B N 1
ATOM 3751 C CA . GLY B 1 119 ? 1.715 19.016 -0.236 1 93.12 119 GLY B CA 1
ATOM 3752 C C . GLY B 1 119 ? 0.701 19.359 -1.313 1 93.12 119 GLY B C 1
ATOM 3753 O O . GLY B 1 119 ? -0.499 19.438 -1.041 1 93.12 119 GLY B O 1
ATOM 3754 N N . SER B 1 120 ? 1.112 19.5 -2.551 1 93.06 120 SER B N 1
ATOM 3755 C CA . SER B 1 120 ? 0.256 19.906 -3.66 1 93.06 120 SER B CA 1
ATOM 3756 C C . SER B 1 120 ? -0.847 18.875 -3.912 1 93.06 120 SER B C 1
ATOM 3758 O O . SER B 1 120 ? -2.002 19.25 -4.137 1 93.06 120 SER B O 1
ATOM 3760 N N . SER B 1 121 ? -0.51 17.562 -3.939 1 93.69 121 SER B N 1
ATOM 3761 C CA . SER B 1 121 ? -1.506 16.531 -4.199 1 93.69 121 SER B CA 1
ATOM 3762 C C . SER B 1 121 ? -2.596 16.531 -3.131 1 93.69 121 SER B C 1
ATOM 3764 O O . SER B 1 121 ? -3.779 16.406 -3.445 1 93.69 121 SER B O 1
ATOM 3766 N N . ALA B 1 122 ? -2.15 16.688 -1.873 1 96.62 122 ALA B N 1
ATOM 3767 C CA . ALA B 1 122 ? -3.109 16.75 -0.771 1 96.62 122 ALA B CA 1
ATOM 3768 C C . ALA B 1 122 ? -4.008 17.969 -0.891 1 96.62 122 ALA B C 1
ATOM 3770 O O . ALA B 1 122 ? -5.23 17.875 -0.742 1 96.62 122 ALA B O 1
ATOM 3771 N N . ALA B 1 123 ? -3.393 19.125 -1.169 1 97.94 123 ALA B N 1
ATOM 3772 C CA . ALA B 1 123 ? -4.156 20.375 -1.31 1 97.94 123 ALA B CA 1
ATOM 3773 C C . ALA B 1 123 ? -5.152 20.266 -2.459 1 97.94 123 ALA B C 1
ATOM 3775 O O . ALA B 1 123 ? -6.297 20.719 -2.334 1 97.94 123 ALA B O 1
ATOM 3776 N N . ALA B 1 124 ? -4.75 19.703 -3.588 1 97.06 124 ALA B N 1
ATOM 3777 C CA . ALA B 1 124 ? -5.637 19.531 -4.734 1 97.06 124 ALA B CA 1
ATOM 3778 C C . ALA B 1 124 ? -6.801 18.609 -4.391 1 97.06 124 ALA B C 1
ATOM 3780 O O . ALA B 1 124 ? -7.949 18.891 -4.75 1 97.06 124 ALA B O 1
ATOM 3781 N N . THR B 1 125 ? -6.52 17.5 -3.734 1 98.31 125 THR B N 1
ATOM 3782 C CA . THR B 1 125 ? -7.543 16.562 -3.295 1 98.31 125 THR B CA 1
ATOM 3783 C C . THR B 1 125 ? -8.578 17.25 -2.412 1 98.31 125 THR B C 1
ATOM 3785 O O . THR B 1 125 ? -9.781 17.141 -2.646 1 98.31 125 THR B O 1
ATOM 3788 N N . VAL B 1 126 ? -8.086 18 -1.441 1 98.81 126 VAL B N 1
ATOM 3789 C CA . VAL B 1 126 ? -8.953 18.703 -0.496 1 98.81 126 VAL B CA 1
ATOM 3790 C C . VAL B 1 126 ? -9.758 19.766 -1.227 1 98.81 126 VAL B C 1
ATOM 3792 O O . VAL B 1 126 ? -10.93 20 -0.914 1 98.81 126 VAL B O 1
ATOM 3795 N N . ALA B 1 127 ? -9.141 20.438 -2.229 1 98.75 127 ALA B N 1
ATOM 3796 C CA . ALA B 1 127 ? -9.844 21.453 -3.01 1 98.75 127 ALA B CA 1
ATOM 3797 C C . ALA B 1 127 ? -11.047 20.844 -3.734 1 98.75 127 ALA B C 1
ATOM 3799 O O . ALA B 1 127 ? -12.141 21.422 -3.715 1 98.75 127 ALA B O 1
ATOM 3800 N N . VAL B 1 128 ? -10.852 19.734 -4.344 1 98.69 128 VAL B N 1
ATOM 3801 C CA . VAL B 1 128 ? -11.914 19.062 -5.082 1 98.69 128 VAL B CA 1
ATOM 3802 C C . VAL B 1 128 ? -13.039 18.672 -4.129 1 98.69 128 VAL B C 1
ATOM 3804 O O . VAL B 1 128 ? -14.211 18.969 -4.383 1 98.69 128 VAL B O 1
ATOM 3807 N N . ILE B 1 129 ? -12.727 18.016 -3.014 1 98.88 129 ILE B N 1
ATOM 3808 C CA . ILE B 1 129 ? -13.719 17.547 -2.043 1 98.88 129 ILE B CA 1
ATOM 3809 C C . ILE B 1 129 ? -14.5 18.75 -1.507 1 98.88 129 ILE B C 1
ATOM 3811 O O . ILE B 1 129 ? -15.734 18.719 -1.468 1 98.88 129 ILE B O 1
ATOM 3815 N N . ASN B 1 130 ? -13.773 19.812 -1.092 1 98.81 130 ASN B N 1
ATOM 3816 C CA . ASN B 1 130 ? -14.445 21 -0.551 1 98.81 130 ASN B CA 1
ATOM 3817 C C . ASN B 1 130 ? -15.367 21.641 -1.582 1 98.81 130 ASN B C 1
ATOM 3819 O O . ASN B 1 130 ? -16.484 22.031 -1.258 1 98.81 130 ASN B O 1
ATOM 3823 N N . ALA B 1 131 ? -14.898 21.766 -2.832 1 98.69 131 ALA B N 1
ATOM 3824 C CA . ALA B 1 131 ? -15.703 22.406 -3.871 1 98.69 131 ALA B CA 1
ATOM 3825 C C . ALA B 1 131 ? -16.984 21.625 -4.137 1 98.69 131 ALA B C 1
ATOM 3827 O O . ALA B 1 131 ? -18.078 22.188 -4.102 1 98.69 131 ALA B O 1
ATOM 3828 N N . LEU B 1 132 ? -16.859 20.359 -4.371 1 98.69 132 LEU B N 1
ATOM 3829 C CA . LEU B 1 132 ? -18.016 19.531 -4.695 1 98.69 132 LEU B CA 1
ATOM 3830 C C . LEU B 1 132 ? -18.984 19.453 -3.514 1 98.69 132 LEU B C 1
ATOM 3832 O O . LEU B 1 132 ? -20.188 19.516 -3.693 1 98.69 132 LEU B O 1
ATOM 3836 N N . MET B 1 133 ? -18.438 19.312 -2.293 1 98.69 133 MET B N 1
ATOM 3837 C CA . MET B 1 133 ? -19.312 19.219 -1.128 1 98.69 133 MET B CA 1
ATOM 3838 C C . MET B 1 133 ? -20.016 20.547 -0.868 1 98.69 133 MET B C 1
ATOM 3840 O O . MET B 1 133 ? -21.188 20.578 -0.507 1 98.69 133 MET B O 1
ATOM 3844 N N . THR B 1 134 ? -19.281 21.688 -0.997 1 98.12 134 THR B N 1
ATOM 3845 C CA . THR B 1 134 ? -19.906 22.984 -0.802 1 98.12 134 THR B CA 1
ATOM 3846 C C . THR B 1 134 ? -21.062 23.188 -1.779 1 98.12 134 THR B C 1
ATOM 3848 O O . THR B 1 134 ? -22.109 23.688 -1.404 1 98.12 134 THR B O 1
ATOM 3851 N N . LYS B 1 135 ? -20.891 22.797 -2.977 1 97.81 135 LYS B N 1
ATOM 3852 C CA . LYS B 1 135 ? -21.922 22.969 -3.994 1 97.81 135 LYS B CA 1
ATOM 3853 C C . LYS B 1 135 ? -23.094 22.031 -3.748 1 97.81 135 LYS B C 1
ATOM 3855 O O . LYS B 1 135 ? -24.25 22.453 -3.803 1 97.81 135 LYS B O 1
ATOM 3860 N N . PHE B 1 136 ? -22.906 20.75 -3.492 1 98.25 136 PHE B N 1
ATOM 3861 C CA . PHE B 1 136 ? -23.969 19.734 -3.596 1 98.25 136 PHE B CA 1
ATOM 3862 C C . PHE B 1 136 ? -24.438 19.312 -2.213 1 98.25 136 PHE B C 1
ATOM 3864 O O . PHE B 1 136 ? -25.578 18.844 -2.057 1 98.25 136 PHE B O 1
ATOM 3871 N N . TYR B 1 137 ? -23.531 19.375 -1.201 1 98.25 137 TYR B N 1
ATOM 3872 C CA . TYR B 1 137 ? -23.859 18.891 0.135 1 98.25 137 TYR B CA 1
ATOM 3873 C C . TYR B 1 137 ? -23.219 19.766 1.204 1 98.25 137 TYR B C 1
ATOM 3875 O O . TYR B 1 137 ? -22.453 19.281 2.037 1 98.25 137 TYR B O 1
ATOM 3883 N N . PRO B 1 138 ? -23.594 21.031 1.284 1 97.25 138 PRO B N 1
ATOM 3884 C CA . PRO B 1 138 ? -22.953 22 2.172 1 97.25 138 PRO B CA 1
ATOM 3885 C C . PRO B 1 138 ? -23.094 21.641 3.648 1 97.25 138 PRO B C 1
ATOM 3887 O O . PRO B 1 138 ? -22.344 22.125 4.484 1 97.25 138 PRO B O 1
ATOM 3890 N N . GLU B 1 139 ? -23.984 20.734 4.047 1 97.56 139 GLU B N 1
ATOM 3891 C CA . GLU B 1 139 ? -24.25 20.406 5.441 1 97.56 139 GLU B CA 1
ATOM 3892 C C . GLU B 1 139 ? -23.266 19.344 5.949 1 97.56 139 GLU B C 1
ATOM 3894 O O . GLU B 1 139 ? -23.234 19.031 7.141 1 97.56 139 GLU B O 1
ATOM 3899 N N . ILE B 1 140 ? -22.453 18.812 5.062 1 98 140 ILE B N 1
ATOM 3900 C CA . ILE B 1 140 ? -21.531 17.766 5.445 1 98 140 ILE B CA 1
ATOM 3901 C C . ILE B 1 140 ? -20.562 18.281 6.508 1 98 140 ILE B C 1
ATOM 3903 O O . ILE B 1 140 ? -20.156 19.453 6.465 1 98 140 ILE B O 1
ATOM 3907 N N . SER B 1 141 ? -20.172 17.391 7.488 1 98.12 141 SER B N 1
ATOM 3908 C CA . SER B 1 141 ? -19.234 17.781 8.539 1 98.12 141 SER B CA 1
ATOM 3909 C C . SER B 1 141 ? -17.812 17.844 8.008 1 98.12 141 SER B C 1
ATOM 3911 O O . SER B 1 141 ? -17.484 17.203 7.016 1 98.12 141 SER B O 1
ATOM 3913 N N . MET B 1 142 ? -16.922 18.578 8.703 1 97.69 142 MET B N 1
ATOM 3914 C CA . MET B 1 142 ? -15.508 18.688 8.383 1 97.69 142 MET B CA 1
ATOM 3915 C C . MET B 1 142 ? -14.828 17.328 8.453 1 97.69 142 MET B C 1
ATOM 3917 O O . MET B 1 142 ? -14 17 7.598 1 97.69 142 MET B O 1
ATOM 3921 N N . LEU B 1 143 ? -15.195 16.562 9.453 1 98.5 143 LEU B N 1
ATOM 3922 C CA . LEU B 1 143 ? -14.594 15.25 9.641 1 98.5 143 LEU B CA 1
ATOM 3923 C C . LEU B 1 143 ? -14.922 14.328 8.461 1 98.5 143 LEU B C 1
ATOM 3925 O O . LEU B 1 143 ? -14.07 13.562 8.016 1 98.5 143 LEU B O 1
ATOM 3929 N N . LYS B 1 144 ? -16.172 14.352 7.984 1 98.69 144 LYS B N 1
ATOM 3930 C CA . LYS B 1 144 ? -16.547 13.539 6.828 1 98.69 144 LYS B CA 1
ATOM 3931 C C . LYS B 1 144 ? -15.797 13.992 5.574 1 98.69 144 LYS B C 1
ATOM 3933 O O . LYS B 1 144 ? -15.383 13.172 4.762 1 98.69 144 LYS B O 1
ATOM 3938 N N . LYS B 1 145 ? -15.664 15.328 5.387 1 98.81 145 LYS B N 1
ATOM 3939 C CA . LYS B 1 145 ? -14.844 15.82 4.281 1 98.81 145 LYS B CA 1
ATOM 3940 C C . LYS B 1 145 ? -13.414 15.297 4.375 1 98.81 145 LYS B C 1
ATOM 3942 O O . LYS B 1 145 ? -12.836 14.875 3.375 1 98.81 145 LYS B O 1
ATOM 3947 N N . PHE B 1 146 ? -12.867 15.289 5.605 1 98.81 146 PHE B N 1
ATOM 3948 C CA . PHE B 1 146 ? -11.531 14.742 5.828 1 98.81 146 PHE B CA 1
ATOM 3949 C C . PHE B 1 146 ? -11.477 13.273 5.418 1 98.81 146 PHE B C 1
ATOM 3951 O O . PHE B 1 146 ? -10.562 12.852 4.707 1 98.81 146 PHE B O 1
ATOM 3958 N N . LYS B 1 147 ? -12.43 12.492 5.848 1 98.81 147 LYS B N 1
ATOM 3959 C CA . LYS B 1 147 ? -12.438 11.055 5.574 1 98.81 147 LYS B CA 1
ATOM 3960 C C . LYS B 1 147 ? -12.5 10.789 4.07 1 98.81 147 LYS B C 1
ATOM 3962 O O . LYS B 1 147 ? -11.797 9.914 3.562 1 98.81 147 LYS B O 1
ATOM 3967 N N . LEU B 1 148 ? -13.375 11.547 3.346 1 98.81 148 LEU B N 1
ATOM 3968 C CA . LEU B 1 148 ? -13.469 11.406 1.897 1 98.81 148 LEU B CA 1
ATOM 3969 C C . LEU B 1 148 ? -12.117 11.688 1.241 1 98.81 148 LEU B C 1
ATOM 3971 O O . LEU B 1 148 ? -11.648 10.906 0.417 1 98.81 148 LEU B O 1
ATOM 3975 N N . ALA B 1 149 ? -11.508 12.789 1.658 1 98.81 149 ALA B N 1
ATOM 3976 C CA . ALA B 1 149 ? -10.219 13.188 1.092 1 98.81 149 ALA B CA 1
ATOM 3977 C C . ALA B 1 149 ? -9.125 12.18 1.458 1 98.81 149 ALA B C 1
ATOM 3979 O O . ALA B 1 149 ? -8.312 11.805 0.612 1 98.81 149 ALA B O 1
ATOM 3980 N N . ALA B 1 150 ? -9.141 11.742 2.695 1 98.56 150 ALA B N 1
ATOM 3981 C CA . ALA B 1 150 ? -8.141 10.805 3.184 1 98.56 150 ALA B CA 1
ATOM 3982 C C . ALA B 1 150 ? -8.219 9.477 2.43 1 98.56 150 ALA B C 1
ATOM 3984 O O . ALA B 1 150 ? -7.195 8.945 1.986 1 98.56 150 ALA B O 1
ATOM 3985 N N . LEU B 1 151 ? -9.43 8.938 2.256 1 98.06 151 LEU B N 1
ATOM 3986 C CA . LEU B 1 151 ? -9.602 7.664 1.562 1 98.06 151 LEU B CA 1
ATOM 3987 C C . LEU B 1 151 ? -9.141 7.773 0.112 1 98.06 151 LEU B C 1
ATOM 3989 O O . LEU B 1 151 ? -8.438 6.895 -0.387 1 98.06 151 LEU B O 1
ATOM 3993 N N . SER B 1 152 ? -9.539 8.883 -0.567 1 97.31 152 SER B N 1
ATOM 3994 C CA . SER B 1 152 ? -9.18 9.047 -1.971 1 97.31 152 SER B CA 1
ATOM 3995 C C . SER B 1 152 ? -7.668 9.18 -2.141 1 97.31 152 SER B C 1
ATOM 3997 O O . SER B 1 152 ? -7.105 8.68 -3.119 1 97.31 152 SER B O 1
ATOM 3999 N N . HIS B 1 153 ? -7.113 9.844 -1.192 1 96.25 153 HIS B N 1
ATOM 4000 C CA . HIS B 1 153 ? -5.672 10.047 -1.244 1 96.25 153 HIS B CA 1
ATOM 4001 C C . HIS B 1 153 ? -4.922 8.766 -0.896 1 96.25 153 HIS B C 1
ATOM 4003 O O . HIS B 1 153 ? -3.914 8.438 -1.527 1 96.25 153 HIS B O 1
ATOM 4009 N N . LEU B 1 154 ? -5.371 8.039 0.053 1 94.19 154 LEU B N 1
ATOM 4010 C CA . LEU B 1 154 ? -4.73 6.836 0.575 1 94.19 154 LEU B CA 1
ATOM 4011 C C . LEU B 1 154 ? -4.641 5.758 -0.499 1 94.19 154 LEU B C 1
ATOM 4013 O O . LEU B 1 154 ? -3.605 5.109 -0.649 1 94.19 154 LEU B O 1
ATOM 4017 N N . VAL B 1 155 ? -5.668 5.574 -1.266 1 93.19 155 VAL B N 1
ATOM 4018 C CA . VAL B 1 155 ? -5.695 4.484 -2.234 1 93.19 155 VAL B CA 1
ATOM 4019 C C . VAL B 1 155 ? -4.773 4.805 -3.406 1 93.19 155 VAL B C 1
ATOM 4021 O O . VAL B 1 155 ? -4.363 3.908 -4.145 1 93.19 155 VAL B O 1
ATOM 4024 N N . VAL B 1 156 ? -4.449 6.062 -3.609 1 91.56 156 VAL B N 1
ATOM 4025 C CA . VAL B 1 156 ? -3.527 6.461 -4.664 1 91.56 156 VAL B CA 1
ATOM 4026 C C . VAL B 1 156 ? -2.088 6.352 -4.164 1 91.56 156 VAL B C 1
ATOM 4028 O O . VAL B 1 156 ? -1.237 5.754 -4.82 1 91.56 156 VAL B O 1
ATOM 4031 N N . GLN B 1 157 ? -1.86 6.867 -2.988 1 86.19 157 GLN B N 1
ATOM 4032 C CA . GLN B 1 157 ? -0.513 6.934 -2.434 1 86.19 157 GLN B CA 1
ATOM 4033 C C . GLN B 1 157 ? -0.071 5.57 -1.903 1 86.19 157 GLN B C 1
ATOM 4035 O O . GLN B 1 157 ? 1.115 5.238 -1.946 1 86.19 157 GLN B O 1
ATOM 4040 N N . GLY B 1 158 ? -1.034 4.832 -1.434 1 81.38 158 GLY B N 1
ATOM 4041 C CA . GLY B 1 158 ? -0.737 3.506 -0.913 1 81.38 158 GLY B CA 1
ATOM 4042 C C . GLY B 1 158 ? -0.28 3.521 0.534 1 81.38 158 GLY B C 1
ATOM 4043 O O . GLY B 1 158 ? -0.383 2.514 1.234 1 81.38 158 GLY B O 1
ATOM 4044 N N . ASN B 1 159 ? 0.335 4.559 0.875 1 77.12 159 ASN B N 1
ATOM 4045 C CA . ASN B 1 159 ? 0.838 4.699 2.238 1 77.12 159 ASN B CA 1
ATOM 4046 C C . ASN B 1 159 ? 0.769 6.145 2.715 1 77.12 159 ASN B C 1
ATOM 4048 O O . ASN B 1 159 ? 0.364 7.031 1.962 1 77.12 159 ASN B O 1
ATOM 4052 N N . GLY B 1 160 ? 0.887 6.281 4.055 1 86.19 160 GLY B N 1
ATOM 4053 C CA . GLY B 1 160 ? 0.912 7.637 4.586 1 86.19 160 GLY B CA 1
ATOM 4054 C C . GLY B 1 160 ? -0.054 7.844 5.738 1 86.19 160 GLY B C 1
ATOM 4055 O O . GLY B 1 160 ? -0.975 7.047 5.934 1 86.19 160 GLY B O 1
ATOM 4056 N N . SER B 1 161 ? 0.164 8.922 6.383 1 95.25 161 SER B N 1
ATOM 4057 C CA . SER B 1 161 ? -0.59 9.227 7.594 1 95.25 161 SER B CA 1
ATOM 4058 C C . SER B 1 161 ? -1.837 10.047 7.277 1 95.25 161 SER B C 1
ATOM 4060 O O . SER B 1 161 ? -2.74 10.156 8.109 1 95.25 161 SER B O 1
ATOM 4062 N N . CYS B 1 162 ? -1.896 10.727 6.098 1 97.69 162 CYS B N 1
ATOM 4063 C CA . CYS B 1 162 ? -2.93 11.672 5.691 1 97.69 162 CYS B CA 1
ATOM 4064 C C . CYS B 1 162 ? -2.871 12.945 6.535 1 97.69 162 CYS B C 1
ATOM 4066 O O . CYS B 1 162 ? -3.854 13.68 6.617 1 97.69 162 CYS B O 1
ATOM 4068 N N . GLY B 1 163 ? -1.762 13.102 7.184 1 98.12 163 GLY B N 1
ATOM 4069 C CA . GLY B 1 163 ? -1.572 14.344 7.918 1 98.12 163 GLY B CA 1
ATOM 4070 C C . GLY B 1 163 ? -1.642 15.578 7.039 1 98.12 163 GLY B C 1
ATOM 4071 O O . GLY B 1 163 ? -2.15 16.625 7.457 1 98.12 163 GLY B O 1
ATOM 4072 N N . ASP B 1 164 ? -1.108 15.453 5.844 1 97.69 164 ASP B N 1
ATOM 4073 C CA . ASP B 1 164 ? -1.188 16.547 4.883 1 97.69 164 ASP B CA 1
ATOM 4074 C C . ASP B 1 164 ? -2.643 16.891 4.57 1 97.69 164 ASP B C 1
ATOM 4076 O O . ASP B 1 164 ? -2.998 18.062 4.48 1 97.69 164 ASP B O 1
ATOM 4080 N N . ILE B 1 165 ? -3.451 15.859 4.418 1 98.56 165 ILE B N 1
ATOM 4081 C CA . ILE B 1 165 ? -4.871 16.062 4.141 1 98.56 165 ILE B CA 1
ATOM 4082 C C . ILE B 1 165 ? -5.52 16.828 5.289 1 98.56 165 ILE B C 1
ATOM 4084 O O . ILE B 1 165 ? -6.27 17.781 5.059 1 98.56 165 ILE B O 1
ATOM 4088 N N . ALA B 1 166 ? -5.188 16.406 6.484 1 98.81 166 ALA B N 1
ATOM 4089 C CA . ALA B 1 166 ? -5.754 17.062 7.664 1 98.81 166 ALA B CA 1
ATOM 4090 C C . ALA B 1 166 ? -5.348 18.531 7.727 1 98.81 166 ALA B C 1
ATOM 4092 O O . ALA B 1 166 ? -6.188 19.406 7.965 1 98.81 166 ALA B O 1
ATOM 4093 N N . SER B 1 167 ? -4.098 18.797 7.5 1 98.81 167 SER B N 1
ATOM 4094 C CA . SER B 1 167 ? -3.602 20.156 7.574 1 98.81 167 SER B CA 1
ATOM 4095 C C . SER B 1 167 ? -4.246 21.047 6.508 1 98.81 167 SER B C 1
ATOM 4097 O O . SER B 1 167 ? -4.672 22.156 6.793 1 98.81 167 SER B O 1
ATOM 4099 N N . CYS B 1 168 ? -4.344 20.531 5.312 1 98.62 168 CYS B N 1
ATOM 4100 C CA . CYS B 1 168 ? -4.973 21.266 4.223 1 98.62 168 CYS B CA 1
ATOM 4101 C C . CYS B 1 168 ? -6.457 21.469 4.492 1 98.62 168 CYS B C 1
ATOM 4103 O O . CYS B 1 168 ? -7.02 22.5 4.129 1 98.62 168 CYS B O 1
ATOM 4105 N N . MET B 1 169 ? -7.121 20.547 5.105 1 98.62 169 MET B N 1
ATOM 4106 C CA . MET B 1 169 ? -8.562 20.562 5.363 1 98.62 169 MET B CA 1
ATOM 4107 C C . MET B 1 169 ? -8.898 21.547 6.477 1 98.62 169 MET B C 1
ATOM 4109 O O . MET B 1 169 ? -9.844 22.328 6.352 1 98.62 169 MET B O 1
ATOM 4113 N N . TYR B 1 170 ? -8.117 21.594 7.5 1 98.5 170 TYR B N 1
ATOM 4114 C CA . TYR B 1 170 ? -8.461 22.328 8.711 1 98.5 170 TYR B CA 1
ATOM 4115 C C . TYR B 1 170 ? -7.773 23.688 8.734 1 98.5 170 TYR B C 1
ATOM 4117 O O . TYR B 1 170 ? -8.258 24.625 9.375 1 98.5 170 TYR B O 1
ATOM 4125 N N . GLY B 1 171 ? -6.652 23.828 8.016 1 98.38 171 GLY B N 1
ATOM 4126 C CA . GLY B 1 171 ? -5.879 25.062 8.086 1 98.38 171 GLY B CA 1
ATOM 4127 C C . GLY B 1 171 ? -5.266 25.312 9.453 1 98.38 171 GLY B C 1
ATOM 4128 O O . GLY B 1 171 ? -5.387 24.469 10.352 1 98.38 171 GLY B O 1
ATOM 4129 N N . GLY B 1 172 ? -4.488 26.344 9.531 1 98.5 172 GLY B N 1
ATOM 4130 C CA . GLY B 1 172 ? -3.898 26.734 10.805 1 98.5 172 GLY B CA 1
ATOM 4131 C C . GLY B 1 172 ? -2.867 25.734 11.305 1 98.5 172 GLY B C 1
ATOM 4132 O O . GLY B 1 172 ? -2.117 25.156 10.508 1 98.5 172 GLY B O 1
ATOM 4133 N N . TRP B 1 173 ? -2.754 25.641 12.648 1 98.75 173 TRP B N 1
ATOM 4134 C CA . TRP B 1 173 ? -1.891 24.688 13.336 1 98.75 173 TRP B CA 1
ATOM 4135 C C . TRP B 1 173 ? -2.701 23.531 13.898 1 98.75 173 TRP B C 1
ATOM 4137 O O . TRP B 1 173 ? -3.756 23.734 14.5 1 98.75 173 TRP B O 1
ATOM 4147 N N . ILE B 1 174 ? -2.248 22.312 13.633 1 98.88 174 ILE B N 1
ATOM 4148 C CA . ILE B 1 174 ? -3.01 21.188 14.156 1 98.88 174 ILE B CA 1
ATOM 4149 C C . ILE B 1 174 ? -2.057 20.172 14.773 1 98.88 174 ILE B C 1
ATOM 4151 O O . ILE B 1 174 ? -0.892 20.078 14.383 1 98.88 174 ILE B O 1
ATOM 4155 N N . ALA B 1 175 ? -2.492 19.5 15.789 1 98.88 175 ALA B N 1
ATOM 4156 C CA . ALA B 1 175 ? -1.965 18.203 16.203 1 98.88 175 ALA B CA 1
ATOM 4157 C C . ALA B 1 175 ? -2.771 17.062 15.602 1 98.88 175 ALA B C 1
ATOM 4159 O O . ALA B 1 175 ? -3.975 16.938 15.852 1 98.88 175 ALA B O 1
ATOM 4160 N N . TYR B 1 176 ? -2.15 16.266 14.82 1 98.81 176 TYR B N 1
ATOM 4161 C CA . TYR B 1 176 ? -2.805 15.195 14.078 1 98.81 176 TYR B CA 1
ATOM 4162 C C . TYR B 1 176 ? -2.279 13.828 14.516 1 98.81 176 TYR B C 1
ATOM 4164 O O . TYR B 1 176 ? -1.066 13.602 14.523 1 98.81 176 TYR B O 1
ATOM 4172 N N . THR B 1 177 ? -3.174 12.961 14.867 1 98.88 177 THR B N 1
ATOM 4173 C CA . THR B 1 177 ? -2.832 11.578 15.164 1 98.88 177 THR B CA 1
ATOM 4174 C C . THR B 1 177 ? -3.373 10.641 14.086 1 98.88 177 THR B C 1
ATOM 4176 O O . THR B 1 177 ? -4.57 10.664 13.781 1 98.88 177 THR B O 1
ATOM 4179 N N . THR B 1 178 ? -2.52 9.852 13.555 1 98.56 178 THR B N 1
ATOM 4180 C CA . THR B 1 178 ? -2.879 8.945 12.469 1 98.56 178 THR B CA 1
ATOM 4181 C C . THR B 1 178 ? -3.861 7.883 12.953 1 98.56 178 THR B C 1
ATOM 4183 O O . THR B 1 178 ? -3.684 7.312 14.031 1 98.56 178 THR B O 1
ATOM 4186 N N . PHE B 1 179 ? -4.887 7.645 12.219 1 98.5 179 PHE B N 1
ATOM 4187 C CA . PHE B 1 179 ? -5.867 6.602 12.492 1 98.5 179 PHE B CA 1
ATOM 4188 C C . PHE B 1 179 ? -5.242 5.219 12.344 1 98.5 179 PHE B C 1
ATOM 4190 O O . PHE B 1 179 ? -4.102 5.09 11.898 1 98.5 179 PHE B O 1
ATOM 4197 N N . ASP B 1 180 ? -5.934 4.211 12.828 1 97 180 ASP B N 1
ATOM 4198 C CA . ASP B 1 180 ? -5.531 2.822 12.625 1 97 180 ASP B CA 1
ATOM 4199 C C . ASP B 1 180 ? -5.539 2.455 11.141 1 97 180 ASP B C 1
ATOM 4201 O O . ASP B 1 180 ? -6.586 2.111 10.594 1 97 180 ASP B O 1
ATOM 4205 N N . GLN B 1 181 ? -4.426 2.475 10.547 1 94.56 181 GLN B N 1
ATOM 4206 C CA . GLN B 1 181 ? -4.293 2.297 9.109 1 94.56 181 GLN B CA 1
ATOM 4207 C C . GLN B 1 181 ? -4.699 0.887 8.688 1 94.56 181 GLN B C 1
ATOM 4209 O O . GLN B 1 181 ? -5.332 0.703 7.645 1 94.56 181 GLN B O 1
ATOM 4214 N N . GLU B 1 182 ? -4.297 -0.101 9.422 1 92.56 182 GLU B N 1
ATOM 4215 C CA . GLU B 1 182 ? -4.664 -1.476 9.102 1 92.56 182 GLU B CA 1
ATOM 4216 C C . GLU B 1 182 ? -6.18 -1.666 9.156 1 92.56 182 GLU B C 1
ATOM 4218 O O . GLU B 1 182 ? -6.754 -2.359 8.312 1 92.56 182 GLU B O 1
ATOM 4223 N N . TRP B 1 183 ? -6.789 -1.033 10.195 1 94.56 183 TRP B N 1
ATOM 4224 C CA . TRP B 1 183 ? -8.242 -1.073 10.32 1 94.56 183 TRP B CA 1
ATOM 4225 C C . TRP B 1 183 ? -8.914 -0.551 9.055 1 94.56 183 TRP B C 1
ATOM 4227 O O . TRP B 1 183 ? -9.875 -1.147 8.562 1 94.56 183 TRP B O 1
ATOM 4237 N N . VAL B 1 184 ? -8.414 0.504 8.523 1 96.25 184 VAL B N 1
ATOM 4238 C CA . VAL B 1 184 ? -8.977 1.11 7.324 1 96.25 184 VAL B CA 1
ATOM 4239 C C . VAL B 1 184 ? -8.648 0.252 6.102 1 96.25 184 VAL B C 1
ATOM 4241 O O . VAL B 1 184 ? -9.547 -0.178 5.379 1 96.25 184 VAL B O 1
ATOM 4244 N N . LYS B 1 185 ? -7.414 -0.081 5.895 1 94.44 185 LYS B N 1
ATOM 4245 C CA . LYS B 1 185 ? -6.941 -0.76 4.688 1 94.44 185 LYS B CA 1
ATOM 4246 C C . LYS B 1 185 ? -7.594 -2.131 4.539 1 94.44 185 LYS B C 1
ATOM 4248 O O . LYS B 1 185 ? -8.039 -2.496 3.447 1 94.44 185 LYS B O 1
ATOM 4253 N N . HIS B 1 186 ? -7.672 -2.861 5.613 1 94 186 HIS B N 1
ATOM 4254 C CA . HIS B 1 186 ? -8.211 -4.215 5.559 1 94 186 HIS B CA 1
ATOM 4255 C C . HIS B 1 186 ? -9.688 -4.207 5.188 1 94 186 HIS B C 1
ATOM 4257 O O . HIS B 1 186 ? -10.172 -5.121 4.52 1 94 186 HIS B O 1
ATOM 4263 N N . ARG B 1 187 ? -10.383 -3.168 5.535 1 96.19 187 ARG B N 1
ATOM 4264 C CA . ARG B 1 187 ? -11.836 -3.135 5.383 1 96.19 187 ARG B CA 1
ATOM 4265 C C . ARG B 1 187 ? -12.234 -2.527 4.039 1 96.19 187 ARG B C 1
ATOM 4267 O O . ARG B 1 187 ? -13.391 -2.613 3.631 1 96.19 187 ARG B O 1
ATOM 4274 N N . LEU B 1 188 ? -11.258 -1.987 3.348 1 95.94 188 LEU B N 1
ATOM 4275 C CA . LEU B 1 188 ? -11.523 -1.396 2.041 1 95.94 188 LEU B CA 1
ATOM 4276 C C . LEU B 1 188 ? -12.102 -2.432 1.084 1 95.94 188 LEU B C 1
ATOM 4278 O O . LEU B 1 188 ? -12.906 -2.096 0.21 1 95.94 188 LEU B O 1
ATOM 4282 N N . ALA B 1 189 ? -11.766 -3.699 1.344 1 94.56 189 ALA B N 1
ATOM 4283 C CA . ALA B 1 189 ? -12.133 -4.746 0.394 1 94.56 189 ALA B CA 1
ATOM 4284 C C . ALA B 1 189 ? -13.602 -5.145 0.556 1 94.56 189 ALA B C 1
ATOM 4286 O O . ALA B 1 189 ? -14.203 -5.711 -0.36 1 94.56 189 ALA B O 1
ATOM 4287 N N . TYR B 1 190 ? -14.195 -4.797 1.786 1 95.31 190 TYR B N 1
ATOM 4288 C CA . TYR B 1 190 ? -15.508 -5.41 1.966 1 95.31 190 TYR B CA 1
ATOM 4289 C C . TYR B 1 190 ? -16.438 -4.477 2.723 1 95.31 190 TYR B C 1
ATOM 4291 O O . TYR B 1 190 ? -17.594 -4.82 2.979 1 95.31 190 TYR B O 1
ATOM 4299 N N . LYS B 1 191 ? -15.984 -3.27 3.107 1 96.38 191 LYS B N 1
ATOM 4300 C CA . LYS B 1 191 ? -16.875 -2.264 3.678 1 96.38 191 LYS B CA 1
ATOM 4301 C C . LYS B 1 191 ? -17.172 -1.157 2.672 1 96.38 191 LYS B C 1
ATOM 4303 O O . LYS B 1 191 ? -16.359 -0.876 1.792 1 96.38 191 LYS B O 1
ATOM 4308 N N . SER B 1 192 ? -18.344 -0.586 2.795 1 95.75 192 SER B N 1
ATOM 4309 C CA . SER B 1 192 ? -18.781 0.439 1.85 1 95.75 192 SER B CA 1
ATOM 4310 C C . SER B 1 192 ? -18.25 1.814 2.25 1 95.75 192 SER B C 1
ATOM 4312 O O . SER B 1 192 ? -17.875 2.031 3.406 1 95.75 192 SER B O 1
ATOM 4314 N N . LEU B 1 193 ? -18.219 2.713 1.275 1 97.5 193 LEU B N 1
ATOM 4315 C CA . LEU B 1 193 ? -17.859 4.105 1.541 1 97.5 193 LEU B CA 1
ATOM 4316 C C . LEU B 1 193 ? -18.766 4.695 2.623 1 97.5 193 LEU B C 1
ATOM 4318 O O . LEU B 1 193 ? -18.281 5.379 3.527 1 97.5 193 LEU B O 1
ATOM 4322 N N . GLU B 1 194 ? -20.078 4.418 2.564 1 96.56 194 GLU B N 1
ATOM 4323 C CA . GLU B 1 194 ? -21.031 4.902 3.559 1 96.56 194 GLU B CA 1
ATOM 4324 C C . GLU B 1 194 ? -20.672 4.43 4.961 1 96.56 194 GLU B C 1
ATOM 4326 O O . GLU B 1 194 ? -20.766 5.188 5.926 1 96.56 194 GLU B O 1
ATOM 4331 N N . TRP B 1 195 ? -20.234 3.174 4.996 1 96.88 195 TRP B N 1
ATOM 4332 C CA . TRP B 1 195 ? -19.828 2.609 6.281 1 96.88 195 TRP B CA 1
ATOM 4333 C C . TRP B 1 195 ? -18.641 3.369 6.863 1 96.88 195 TRP B C 1
ATOM 4335 O O . TRP B 1 195 ? -18.656 3.742 8.039 1 96.88 195 TRP B O 1
ATOM 4345 N N . PHE B 1 196 ? -17.656 3.674 6.043 1 98 196 PHE B N 1
ATOM 4346 C CA . PHE B 1 196 ? -16.453 4.391 6.48 1 98 196 PHE B CA 1
ATOM 4347 C C . PHE B 1 196 ? -16.812 5.793 6.953 1 98 196 PHE B C 1
ATOM 4349 O O . PHE B 1 196 ? -16.188 6.324 7.871 1 98 196 PHE B O 1
ATOM 4356 N N . MET B 1 197 ? -17.812 6.43 6.328 1 97.88 197 MET B N 1
ATOM 4357 C CA . MET B 1 197 ? -18.219 7.785 6.691 1 97.88 197 MET B CA 1
ATOM 4358 C C . MET B 1 197 ? -18.953 7.797 8.031 1 97.88 197 MET B C 1
ATOM 4360 O O . MET B 1 197 ? -18.891 8.789 8.766 1 97.88 197 MET B O 1
ATOM 4364 N N . LYS B 1 198 ? -19.609 6.734 8.336 1 97.38 198 LYS B N 1
ATOM 4365 C CA . LYS B 1 198 ? -20.422 6.676 9.547 1 97.38 198 LYS B CA 1
ATOM 4366 C C . LYS B 1 198 ? -19.609 6.207 10.742 1 97.38 198 LYS B C 1
ATOM 4368 O O . LYS B 1 198 ? -19.781 6.711 11.852 1 97.38 198 LYS B O 1
ATOM 4373 N N . GLU B 1 199 ? -18.656 5.277 10.523 1 97.75 199 GLU B N 1
ATOM 4374 C CA . GLU B 1 199 ? -17.922 4.637 11.602 1 97.75 199 GLU B CA 1
ATOM 4375 C C . GLU B 1 199 ? -16.781 5.531 12.086 1 97.75 199 GLU B C 1
ATOM 4377 O O . GLU B 1 199 ? -16.094 6.172 11.289 1 97.75 199 GLU B O 1
ATOM 4382 N N . PRO B 1 200 ? -16.578 5.652 13.43 1 98.12 200 PRO B N 1
ATOM 4383 C CA . PRO B 1 200 ? -15.359 6.312 13.906 1 98.12 200 PRO B CA 1
ATOM 4384 C C . PRO B 1 200 ? -14.086 5.566 13.508 1 98.12 200 PRO B C 1
ATOM 4386 O O . PRO B 1 200 ? -14.055 4.332 13.539 1 98.12 200 PRO B O 1
ATOM 4389 N N . TRP B 1 201 ? -13.18 6.277 12.992 1 98.44 201 TRP B N 1
ATOM 4390 C CA . TRP B 1 201 ? -11.883 5.672 12.688 1 98.44 201 TRP B CA 1
ATOM 4391 C C . TRP B 1 201 ? -11.023 5.555 13.945 1 98.44 201 TRP B C 1
ATOM 4393 O O . TRP B 1 201 ? -10.68 6.562 14.562 1 98.44 201 TRP B O 1
ATOM 4403 N N . PRO B 1 202 ? -10.625 4.34 14.32 1 98.25 202 PRO B N 1
ATOM 4404 C CA . PRO B 1 202 ? -9.875 4.184 15.57 1 98.25 202 PRO B CA 1
ATOM 4405 C C . PRO B 1 202 ? -8.57 4.973 15.57 1 98.25 202 PRO B C 1
ATOM 4407 O O . PRO B 1 202 ? -7.883 5.043 14.547 1 98.25 202 PRO B O 1
ATOM 4410 N N . MET B 1 203 ? -8.258 5.688 16.688 1 98.5 203 MET B N 1
ATOM 4411 C CA . MET B 1 203 ? -7.004 6.363 17.016 1 98.5 203 MET B CA 1
ATOM 4412 C C . MET B 1 203 ? -6.941 7.73 16.344 1 98.5 203 MET B C 1
ATOM 4414 O O . MET B 1 203 ? -6.105 8.562 16.703 1 98.5 203 MET B O 1
ATOM 4418 N N . LEU B 1 204 ? -7.824 8.008 15.383 1 98.75 204 LEU B N 1
ATOM 4419 C CA . LEU B 1 204 ? -7.805 9.289 14.688 1 98.75 204 LEU B CA 1
ATOM 4420 C C . LEU B 1 204 ? -8.055 10.438 15.656 1 98.75 204 LEU B C 1
ATOM 4422 O O . LEU B 1 204 ? -9.023 10.414 16.422 1 98.75 204 LEU B O 1
ATOM 4426 N N . GLN B 1 205 ? -7.188 11.375 15.672 1 98.69 205 GLN B N 1
ATOM 4427 C CA . GLN B 1 205 ? -7.387 12.625 16.406 1 98.69 205 GLN B CA 1
ATOM 4428 C C . GLN B 1 205 ? -6.875 13.82 15.609 1 98.69 205 GLN B C 1
ATOM 4430 O O . GLN B 1 205 ? -5.797 13.758 15.016 1 98.69 205 GLN B O 1
ATOM 4435 N N . ILE B 1 206 ? -7.66 14.844 15.555 1 98.75 206 ILE B N 1
ATOM 4436 C CA . ILE B 1 206 ? -7.289 16.125 14.961 1 98.75 206 ILE B CA 1
ATOM 4437 C C . ILE B 1 206 ? -7.633 17.266 15.922 1 98.75 206 ILE B C 1
ATOM 4439 O O . ILE B 1 206 ? -8.805 17.484 16.234 1 98.75 206 ILE B O 1
ATOM 4443 N N . GLU B 1 207 ? -6.645 17.922 16.344 1 98.69 207 GLU B N 1
ATOM 4444 C CA . GLU B 1 207 ? -6.832 19.031 17.266 1 98.69 207 GLU B CA 1
ATOM 4445 C C . GLU B 1 207 ? -6.281 20.328 16.688 1 98.69 207 GLU B C 1
ATOM 4447 O O . GLU B 1 207 ? -5.113 20.391 16.297 1 98.69 207 GLU B O 1
ATOM 4452 N N . THR B 1 208 ? -7.102 21.359 16.609 1 98.5 208 THR B N 1
ATOM 4453 C CA . THR B 1 208 ? -6.621 22.688 16.219 1 98.5 208 THR B CA 1
ATOM 4454 C C . THR B 1 208 ? -5.816 23.312 17.359 1 98.5 208 THR B C 1
ATOM 4456 O O . THR B 1 208 ? -6.219 23.25 18.516 1 98.5 208 THR B O 1
ATOM 4459 N N . LEU B 1 209 ? -4.711 23.859 17.047 1 98.56 209 LEU B N 1
ATOM 4460 C CA . LEU B 1 209 ? -3.842 24.516 18 1 98.56 209 LEU B CA 1
ATOM 4461 C C . LEU B 1 209 ? -3.793 26.016 17.75 1 98.56 209 LEU B C 1
ATOM 4463 O O . LEU B 1 209 ? -3.918 26.469 16.609 1 98.56 209 LEU B O 1
ATOM 4467 N N . GLU B 1 210 ? -3.602 26.75 18.812 1 97.69 210 GLU B N 1
ATOM 4468 C CA . GLU B 1 210 ? -3.318 28.172 18.641 1 97.69 210 GLU B CA 1
ATOM 4469 C C . GLU B 1 210 ? -1.906 28.406 18.109 1 97.69 210 GLU B C 1
ATOM 4471 O O . GLU B 1 210 ? -0.99 27.641 18.422 1 97.69 210 GLU B O 1
ATOM 4476 N N . GLU B 1 211 ? -1.755 29.391 17.328 1 96.12 211 GLU B N 1
ATOM 4477 C CA . GLU B 1 211 ? -0.45 29.75 16.797 1 96.12 211 GLU B CA 1
ATOM 4478 C C . GLU B 1 211 ? 0.572 29.969 17.906 1 96.12 211 GLU B C 1
ATOM 4480 O O . GLU B 1 211 ? 0.261 30.562 18.922 1 96.12 211 GLU B O 1
ATOM 4485 N N . PRO B 1 212 ? 1.712 29.422 17.734 1 95.44 212 PRO B N 1
ATOM 4486 C CA . PRO B 1 212 ? 2.729 29.594 18.766 1 95.44 212 PRO B CA 1
ATOM 4487 C C . PRO B 1 212 ? 3.238 31.031 18.859 1 95.44 212 PRO B C 1
ATOM 4489 O O . PRO B 1 212 ? 3.127 31.797 17.906 1 95.44 212 PRO B O 1
ATOM 4492 N N . VAL B 1 213 ? 3.854 31.344 19.953 1 93.88 213 VAL B N 1
ATOM 4493 C CA . VAL B 1 213 ? 4.305 32.688 20.266 1 93.88 213 VAL B CA 1
ATOM 4494 C C . VAL B 1 213 ? 5.59 33 19.5 1 93.88 213 VAL B C 1
ATOM 4496 O O . VAL B 1 213 ? 5.727 34.062 18.906 1 93.88 213 VAL B O 1
ATOM 4499 N N . PRO B 1 214 ? 6.566 32.094 19.516 1 97.38 214 PRO B N 1
ATOM 4500 C CA . PRO B 1 214 ? 7.816 32.375 18.797 1 97.38 214 PRO B CA 1
ATOM 4501 C C . PRO B 1 214 ? 7.602 32.625 17.312 1 97.38 214 PRO B C 1
ATOM 4503 O O . PRO B 1 214 ? 6.656 32.125 16.719 1 97.38 214 PRO B O 1
ATOM 4506 N N . THR B 1 215 ? 8.484 33.438 16.734 1 97.69 215 THR B N 1
ATOM 4507 C CA . THR B 1 215 ? 8.406 33.75 15.305 1 97.69 215 THR B CA 1
ATOM 4508 C C . THR B 1 215 ? 8.812 32.562 14.469 1 97.69 215 THR B C 1
ATOM 4510 O O . THR B 1 215 ? 9.906 32 14.633 1 97.69 215 THR B O 1
ATOM 4513 N N . PHE B 1 216 ? 7.906 32.125 13.672 1 98.25 216 PHE B N 1
ATOM 4514 C CA . PHE B 1 216 ? 8.094 30.953 12.828 1 98.25 216 PHE B CA 1
ATOM 4515 C C . PHE B 1 216 ? 8.688 31.359 11.477 1 98.25 216 PHE B C 1
ATOM 4517 O O . PHE B 1 216 ? 8.203 32.281 10.82 1 98.25 216 PHE B O 1
ATOM 4524 N N . SER B 1 217 ? 9.797 30.719 11.094 1 98.5 217 SER B N 1
ATOM 4525 C CA . SER B 1 217 ? 10.461 30.984 9.828 1 98.5 217 SER B CA 1
ATOM 4526 C C . SER B 1 217 ? 10.641 29.719 9 1 98.5 217 SER B C 1
ATOM 4528 O O . SER B 1 217 ? 10.82 28.625 9.562 1 98.5 217 SER B O 1
ATOM 4530 N N . VAL B 1 218 ? 10.547 29.859 7.695 1 98.19 218 VAL B N 1
ATOM 4531 C CA . VAL B 1 218 ? 10.695 28.75 6.77 1 98.19 218 VAL B CA 1
ATOM 4532 C C . VAL B 1 218 ? 11.82 29.047 5.781 1 98.19 218 VAL B C 1
ATOM 4534 O O . VAL B 1 218 ? 11.891 30.141 5.219 1 98.19 218 VAL B O 1
ATOM 4537 N N . GLY B 1 219 ? 12.711 28.125 5.641 1 97.69 219 GLY B N 1
ATOM 4538 C CA . GLY B 1 219 ? 13.781 28.203 4.664 1 97.69 219 GLY B CA 1
ATOM 4539 C C . GLY B 1 219 ? 13.805 27.031 3.695 1 97.69 219 GLY B C 1
ATOM 4540 O O . GLY B 1 219 ? 13.641 25.875 4.102 1 97.69 219 GLY B O 1
ATOM 4541 N N . TRP B 1 220 ? 13.969 27.25 2.418 1 95.75 220 TRP B N 1
ATOM 4542 C CA . TRP B 1 220 ? 14.047 26.25 1.367 1 95.75 220 TRP B CA 1
ATOM 4543 C C . TRP B 1 220 ? 15.484 26.062 0.894 1 95.75 220 TRP B C 1
ATOM 4545 O O . TRP B 1 220 ? 16.156 27.031 0.549 1 95.75 220 TRP B O 1
ATOM 4555 N N . THR B 1 221 ? 15.961 24.844 0.917 1 94.81 221 THR B N 1
ATOM 4556 C CA . THR B 1 221 ? 17.359 24.578 0.607 1 94.81 221 THR B CA 1
ATOM 4557 C C . THR B 1 221 ? 17.578 24.5 -0.902 1 94.81 221 THR B C 1
ATOM 4559 O O . THR B 1 221 ? 18.719 24.453 -1.37 1 94.81 221 THR B O 1
ATOM 4562 N N . GLY B 1 222 ? 16.438 24.406 -1.687 1 88.69 222 GLY B N 1
ATOM 4563 C CA . GLY B 1 222 ? 16.547 24.422 -3.137 1 88.69 222 GLY B CA 1
ATOM 4564 C C . GLY B 1 222 ? 16.688 23.031 -3.738 1 88.69 222 GLY B C 1
ATOM 4565 O O . GLY B 1 222 ? 16.875 22.891 -4.949 1 88.69 222 GLY B O 1
ATOM 4566 N N . THR B 1 223 ? 16.641 22.016 -3.006 1 85.06 223 THR B N 1
ATOM 4567 C CA . THR B 1 223 ? 16.797 20.641 -3.484 1 85.06 223 THR B CA 1
ATOM 4568 C C . THR B 1 223 ? 15.523 19.828 -3.242 1 85.06 223 THR B C 1
ATOM 4570 O O . THR B 1 223 ? 15.281 19.359 -2.131 1 85.06 223 THR B O 1
ATOM 4573 N N . PRO B 1 224 ? 14.766 19.688 -4.324 1 82.12 224 PRO B N 1
ATOM 4574 C CA . PRO B 1 224 ? 13.547 18.891 -4.152 1 82.12 224 PRO B CA 1
ATOM 4575 C C . PRO B 1 224 ? 13.852 17.438 -3.766 1 82.12 224 PRO B C 1
ATOM 4577 O O . PRO B 1 224 ? 14.875 16.891 -4.168 1 82.12 224 PRO B O 1
ATOM 4580 N N . VAL B 1 225 ? 13.016 16.906 -2.975 1 82.06 225 VAL B N 1
ATOM 4581 C CA . VAL B 1 225 ? 13.25 15.562 -2.447 1 82.06 225 VAL B CA 1
ATOM 4582 C C . VAL B 1 225 ? 12.102 14.641 -2.844 1 82.06 225 VAL B C 1
ATOM 4584 O O . VAL B 1 225 ? 10.961 15.094 -2.979 1 82.06 225 VAL B O 1
ATOM 4587 N N . SER B 1 226 ? 12.477 13.383 -3.037 1 79.69 226 SER B N 1
ATOM 4588 C CA . SER B 1 226 ? 11.469 12.336 -3.17 1 79.69 226 SER B CA 1
ATOM 4589 C C . SER B 1 226 ? 11.086 11.766 -1.81 1 79.69 226 SER B C 1
ATOM 4591 O O . SER B 1 226 ? 11.797 10.906 -1.272 1 79.69 226 SER B O 1
ATOM 4593 N N . THR B 1 227 ? 9.969 12.18 -1.308 1 82.88 227 THR B N 1
ATOM 4594 C CA . THR B 1 227 ? 9.5 11.734 -0.001 1 82.88 227 THR B CA 1
ATOM 4595 C C . THR B 1 227 ? 9.312 10.219 0.025 1 82.88 227 THR B C 1
ATOM 4597 O O . THR B 1 227 ? 9.688 9.562 0.999 1 82.88 227 THR B O 1
ATOM 4600 N N . GLY B 1 228 ? 8.859 9.711 -1.066 1 80.94 228 GLY B N 1
ATOM 4601 C CA . GLY B 1 228 ? 8.609 8.281 -1.154 1 80.94 228 GLY B CA 1
ATOM 4602 C C . GLY B 1 228 ? 9.867 7.441 -0.982 1 80.94 228 GLY B C 1
ATOM 4603 O O . GLY B 1 228 ? 9.844 6.418 -0.3 1 80.94 228 GLY B O 1
ATOM 4604 N N . LYS B 1 229 ? 10.961 7.883 -1.528 1 83.62 229 LYS B N 1
ATOM 4605 C CA . LYS B 1 229 ? 12.234 7.18 -1.428 1 83.62 229 LYS B CA 1
ATOM 4606 C C . LYS B 1 229 ? 12.727 7.129 0.018 1 83.62 229 LYS B C 1
ATOM 4608 O O . LYS B 1 229 ? 13.07 6.062 0.524 1 83.62 229 LYS B O 1
ATOM 4613 N N . LEU B 1 230 ? 12.719 8.234 0.707 1 88.5 230 LEU B N 1
ATOM 4614 C CA . LEU B 1 230 ? 13.219 8.305 2.076 1 88.5 230 LEU B CA 1
ATOM 4615 C C . LEU B 1 230 ? 12.336 7.484 3.014 1 88.5 230 LEU B C 1
ATOM 4617 O O . LEU B 1 230 ? 12.844 6.746 3.861 1 88.5 230 LEU B O 1
ATOM 4621 N N . VAL B 1 231 ? 11.078 7.59 2.803 1 87.25 231 VAL B N 1
ATOM 4622 C CA . VAL B 1 231 ? 10.133 6.852 3.631 1 87.25 231 VAL B CA 1
ATOM 4623 C C . VAL B 1 231 ? 10.32 5.352 3.424 1 87.25 231 VAL B C 1
ATOM 4625 O O . VAL B 1 231 ? 10.273 4.574 4.383 1 87.25 231 VAL B O 1
ATOM 4628 N N . SER B 1 232 ? 10.539 4.945 2.15 1 84.06 232 SER B N 1
ATOM 4629 C CA . SER B 1 232 ? 10.773 3.535 1.854 1 84.06 232 SER B CA 1
ATOM 4630 C C . SER B 1 232 ? 12.047 3.031 2.523 1 84.06 232 SER B C 1
ATOM 4632 O O . SER B 1 232 ? 12.102 1.891 2.984 1 84.06 232 SER B O 1
ATOM 4634 N N . GLN B 1 233 ? 13.055 3.871 2.578 1 87.31 233 GLN B N 1
ATOM 4635 C CA . GLN B 1 233 ? 14.312 3.504 3.223 1 87.31 233 GLN B CA 1
ATOM 4636 C C . GLN B 1 233 ? 14.125 3.332 4.727 1 87.31 233 GLN B C 1
ATOM 4638 O O . GLN B 1 233 ? 14.68 2.406 5.324 1 87.31 233 GLN B O 1
ATOM 4643 N N . ILE B 1 234 ? 13.359 4.184 5.285 1 91.69 234 ILE B N 1
ATOM 4644 C CA . ILE B 1 234 ? 13.094 4.094 6.719 1 91.69 234 ILE B CA 1
ATOM 4645 C C . ILE B 1 234 ? 12.227 2.867 7 1 91.69 234 ILE B C 1
ATOM 4647 O O . ILE B 1 234 ? 12.391 2.209 8.031 1 91.69 234 ILE B O 1
ATOM 4651 N N . HIS B 1 235 ? 11.328 2.605 6.086 1 87.25 235 HIS B N 1
ATOM 4652 C CA . HIS B 1 235 ? 10.539 1.39 6.223 1 87.25 235 HIS B CA 1
ATOM 4653 C C . HIS B 1 235 ? 11.422 0.148 6.203 1 87.25 235 HIS B C 1
ATOM 4655 O O . HIS B 1 235 ? 11.188 -0.799 6.957 1 87.25 235 HIS B O 1
ATOM 4661 N N . ALA B 1 236 ? 12.359 0.104 5.293 1 84.69 236 ALA B N 1
ATOM 4662 C CA . ALA B 1 236 ? 13.32 -0.996 5.258 1 84.69 236 ALA B CA 1
ATOM 4663 C C . ALA B 1 236 ? 14.07 -1.112 6.578 1 84.69 236 ALA B C 1
ATOM 4665 O O . ALA B 1 236 ? 14.297 -2.219 7.078 1 84.69 236 ALA B O 1
ATOM 4666 N N . PHE B 1 237 ? 14.406 -0.004 7.145 1 90.44 237 PHE B N 1
ATOM 4667 C CA . PHE B 1 237 ? 15.102 0.022 8.43 1 90.44 237 PHE B CA 1
ATOM 4668 C C . PHE B 1 237 ? 14.227 -0.565 9.523 1 90.44 237 PHE B C 1
ATOM 4670 O O . PHE B 1 237 ? 14.711 -1.31 10.383 1 90.44 237 PHE B O 1
ATOM 4677 N N . LYS B 1 238 ? 12.938 -0.176 9.531 1 91.75 238 LYS B N 1
ATOM 4678 C CA . LYS B 1 238 ? 11.969 -0.72 10.477 1 91.75 238 LYS B CA 1
ATOM 4679 C C . LYS B 1 238 ? 11.984 -2.246 10.469 1 91.75 238 LYS B C 1
ATOM 4681 O O . LYS B 1 238 ? 11.93 -2.883 11.523 1 91.75 238 LYS B O 1
ATOM 4686 N N . GLN B 1 239 ? 12.094 -2.797 9.273 1 85.12 239 GLN B N 1
ATOM 4687 C CA . GLN B 1 239 ? 12.102 -4.25 9.133 1 85.12 239 GLN B CA 1
ATOM 4688 C C . GLN B 1 239 ? 13.438 -4.836 9.594 1 85.12 239 GLN B C 1
ATOM 4690 O O . GLN B 1 239 ? 13.469 -5.934 10.156 1 85.12 239 GLN B O 1
ATOM 4695 N N . GLU B 1 240 ? 14.445 -4.141 9.375 1 86.06 240 GLU B N 1
ATOM 4696 C CA . GLU B 1 240 ? 15.797 -4.613 9.68 1 86.06 240 GLU B CA 1
ATOM 4697 C C . GLU B 1 240 ? 16.094 -4.508 11.18 1 86.06 240 GLU B C 1
ATOM 4699 O O . GLU B 1 240 ? 16.734 -5.383 11.75 1 86.06 240 GLU B O 1
ATOM 4704 N N . ASP B 1 241 ? 15.68 -3.43 11.781 1 93.62 241 ASP B N 1
ATOM 4705 C CA . ASP B 1 241 ? 15.984 -3.141 13.18 1 93.62 241 ASP B CA 1
ATOM 4706 C C . ASP B 1 241 ? 14.75 -2.617 13.914 1 93.62 241 ASP B C 1
ATOM 4708 O O . ASP B 1 241 ? 14.719 -1.456 14.328 1 93.62 241 ASP B O 1
ATOM 4712 N N . SER B 1 242 ? 13.883 -3.51 14.195 1 93.38 242 SER B N 1
ATOM 4713 C CA . SER B 1 242 ? 12.594 -3.168 14.781 1 93.38 242 SER B CA 1
ATOM 4714 C C . SER B 1 242 ? 12.766 -2.592 16.188 1 93.38 242 SER B C 1
ATOM 4716 O O . SER B 1 242 ? 11.984 -1.733 16.609 1 93.38 242 SER B O 1
ATOM 4718 N N . LYS B 1 243 ? 13.789 -3.041 16.859 1 95.94 243 LYS B N 1
ATOM 4719 C CA . LYS B 1 243 ? 14.016 -2.58 18.219 1 95.94 243 LYS B CA 1
ATOM 4720 C C . LYS B 1 243 ? 14.359 -1.095 18.25 1 95.94 243 LYS B C 1
ATOM 4722 O O . LYS B 1 243 ? 13.742 -0.321 18.984 1 95.94 243 LYS B O 1
ATOM 4727 N N . ASN B 1 244 ? 15.312 -0.695 17.438 1 96.81 244 ASN B N 1
ATOM 4728 C CA . ASN B 1 244 ? 15.703 0.708 17.406 1 96.81 244 ASN B CA 1
ATOM 4729 C C . ASN B 1 244 ? 14.594 1.588 16.828 1 96.81 244 ASN B C 1
ATOM 4731 O O . ASN B 1 244 ? 14.43 2.732 17.25 1 96.81 244 ASN B O 1
ATOM 4735 N N . TYR B 1 245 ? 13.898 1.069 15.977 1 97.69 245 TYR B N 1
ATOM 4736 C CA . TYR B 1 245 ? 12.781 1.825 15.43 1 97.69 245 TYR B CA 1
ATOM 4737 C C . TYR B 1 245 ? 11.703 2.055 16.484 1 97.69 245 TYR B C 1
ATOM 4739 O O . TYR B 1 245 ? 11.156 3.152 16.594 1 97.69 245 TYR B O 1
ATOM 4747 N N . GLN B 1 246 ? 11.445 1.032 17.281 1 97.62 246 GLN B N 1
ATOM 4748 C CA . GLN B 1 246 ? 10.477 1.171 18.359 1 97.62 246 GLN B CA 1
ATOM 4749 C C . GLN B 1 246 ? 10.938 2.197 19.391 1 97.62 246 GLN B C 1
ATOM 4751 O O . GLN B 1 246 ? 10.125 2.924 19.969 1 97.62 246 GLN B O 1
ATOM 4756 N N . HIS B 1 247 ? 12.219 2.211 19.641 1 98.06 247 HIS B N 1
ATOM 4757 C CA . HIS B 1 247 ? 12.781 3.221 20.531 1 98.06 247 HIS B CA 1
ATOM 4758 C C . HIS B 1 247 ? 12.539 4.625 20 1 98.06 247 HIS B C 1
ATOM 4760 O O . HIS B 1 247 ? 12.133 5.52 20.734 1 98.06 247 HIS B O 1
ATOM 4766 N N . PHE B 1 248 ? 12.75 4.801 18.766 1 98.5 248 PHE B N 1
ATOM 4767 C CA . PHE B 1 248 ? 12.469 6.07 18.094 1 98.5 248 PHE B CA 1
ATOM 4768 C C . PHE B 1 248 ? 11.008 6.473 18.281 1 98.5 248 PHE B C 1
ATOM 4770 O O . PHE B 1 248 ? 10.719 7.613 18.641 1 98.5 248 PHE B O 1
ATOM 4777 N N . LEU B 1 249 ? 10.094 5.535 18.078 1 98.69 249 LEU B N 1
ATOM 4778 C CA . LEU B 1 249 ? 8.664 5.809 18.188 1 98.69 249 LEU B CA 1
ATOM 4779 C C . LEU B 1 249 ? 8.297 6.223 19.609 1 98.69 249 LEU B C 1
ATOM 4781 O O . LEU B 1 249 ? 7.527 7.16 19.812 1 98.69 249 LEU B O 1
ATOM 4785 N N . THR B 1 250 ? 8.852 5.562 20.562 1 98.31 250 THR B N 1
ATOM 4786 C CA . THR B 1 250 ? 8.578 5.848 21.969 1 98.31 250 THR B CA 1
ATOM 4787 C C . THR B 1 250 ? 9.055 7.25 22.344 1 98.31 250 THR B C 1
ATOM 4789 O O . THR B 1 250 ? 8.32 8.008 22.969 1 98.31 250 THR B O 1
ATOM 4792 N N . ARG B 1 251 ? 10.25 7.551 21.938 1 98.38 251 ARG B N 1
ATOM 4793 C CA . ARG B 1 251 ? 10.805 8.875 22.219 1 98.38 251 ARG B CA 1
ATOM 4794 C C . ARG B 1 251 ? 9.992 9.961 21.516 1 98.38 251 ARG B C 1
ATOM 4796 O O . ARG B 1 251 ? 9.719 11.008 22.109 1 98.38 251 ARG B O 1
ATOM 4803 N N . ASN B 1 252 ? 9.641 9.688 20.297 1 98.44 252 ASN B N 1
ATOM 4804 C CA . ASN B 1 252 ? 8.844 10.656 19.562 1 98.44 252 ASN B CA 1
ATOM 4805 C C . ASN B 1 252 ? 7.523 10.953 20.266 1 98.44 252 ASN B C 1
ATOM 4807 O O . ASN B 1 252 ? 7.102 12.109 20.328 1 98.44 252 ASN B O 1
ATOM 4811 N N . ASN B 1 253 ? 6.914 9.938 20.781 1 98.12 253 ASN B N 1
ATOM 4812 C CA . ASN B 1 253 ? 5.656 10.109 21.5 1 98.12 253 ASN B CA 1
ATOM 4813 C C . ASN B 1 253 ? 5.816 11.047 22.703 1 98.12 253 ASN B C 1
ATOM 4815 O O . ASN B 1 253 ? 4.969 11.914 22.938 1 98.12 253 ASN B O 1
ATOM 4819 N N . GLU B 1 254 ? 6.852 10.844 23.375 1 98.56 254 GLU B N 1
ATOM 4820 C CA . GLU B 1 254 ? 7.121 11.695 24.531 1 98.56 254 GLU B CA 1
ATOM 4821 C C . GLU B 1 254 ? 7.355 13.141 24.125 1 98.56 254 GLU B C 1
ATOM 4823 O O . GLU B 1 254 ? 6.859 14.07 24.766 1 98.56 254 GLU B O 1
ATOM 4828 N N . ILE B 1 255 ? 8.086 13.32 23.125 1 98.81 255 ILE B N 1
ATOM 4829 C CA . ILE B 1 255 ? 8.414 14.656 22.625 1 98.81 255 ILE B CA 1
ATOM 4830 C C . ILE B 1 255 ? 7.152 15.352 22.125 1 98.81 255 ILE B C 1
ATOM 4832 O O . ILE B 1 255 ? 6.953 16.547 22.359 1 98.81 255 ILE B O 1
ATOM 4836 N N . MET B 1 256 ? 6.281 14.609 21.422 1 98.75 256 MET B N 1
ATOM 4837 C CA . MET B 1 256 ? 5.039 15.195 20.906 1 98.75 256 MET B CA 1
ATOM 4838 C C . MET B 1 256 ? 4.16 15.68 22.047 1 98.75 256 MET B C 1
ATOM 4840 O O . MET B 1 256 ? 3.537 16.734 21.953 1 98.75 256 MET B O 1
ATOM 4844 N N . LYS B 1 257 ? 4.125 14.922 23.125 1 98.62 257 LYS B N 1
ATOM 4845 C CA . LYS B 1 257 ? 3.383 15.367 24.297 1 98.62 257 LYS B CA 1
ATOM 4846 C C . LYS B 1 257 ? 3.92 16.703 24.812 1 98.62 257 LYS B C 1
ATOM 4848 O O . LYS B 1 257 ? 3.145 17.578 25.188 1 98.62 257 LYS B O 1
ATOM 4853 N N . GLN B 1 258 ? 5.184 16.844 24.828 1 98.81 258 GLN B N 1
ATOM 4854 C CA . GLN B 1 258 ? 5.82 18.062 25.281 1 98.81 258 GLN B CA 1
ATOM 4855 C C . GLN B 1 258 ? 5.508 19.234 24.344 1 98.81 258 GLN B C 1
ATOM 4857 O O . GLN B 1 258 ? 5.227 20.344 24.812 1 98.81 258 GLN B O 1
ATOM 4862 N N . ILE B 1 259 ? 5.586 19 23.078 1 98.81 259 ILE B N 1
ATOM 4863 C CA . ILE B 1 259 ? 5.32 20.062 22.109 1 98.81 259 ILE B CA 1
ATOM 4864 C C . ILE B 1 259 ? 3.869 20.516 22.234 1 98.81 259 ILE B C 1
ATOM 4866 O O . ILE B 1 259 ? 3.588 21.703 22.25 1 98.81 259 ILE B O 1
ATOM 4870 N N . ILE B 1 260 ? 2.967 19.578 22.312 1 98.75 260 ILE B N 1
ATOM 4871 C CA . ILE B 1 260 ? 1.553 19.922 22.438 1 98.75 260 ILE B CA 1
ATOM 4872 C C . ILE B 1 260 ? 1.323 20.703 23.734 1 98.75 260 ILE B C 1
ATOM 4874 O O . ILE B 1 260 ? 0.593 21.703 23.734 1 98.75 260 ILE B O 1
ATOM 4878 N N . GLN B 1 261 ? 1.958 20.25 24.781 1 98.62 261 GLN B N 1
ATOM 4879 C CA . GLN B 1 261 ? 1.875 20.969 26.047 1 98.62 261 GLN B CA 1
ATOM 4880 C C . GLN B 1 261 ? 2.389 22.406 25.891 1 98.62 261 GLN B C 1
ATOM 4882 O O . GLN B 1 261 ? 1.798 23.344 26.422 1 98.62 261 GLN B O 1
ATOM 4887 N N . ALA B 1 262 ? 3.492 22.562 25.234 1 98.69 262 ALA B N 1
ATOM 4888 C CA . ALA B 1 262 ? 4.062 23.891 25 1 98.69 262 ALA B CA 1
ATOM 4889 C C . ALA B 1 262 ? 3.078 24.797 24.266 1 98.69 262 ALA B C 1
ATOM 4891 O O . ALA B 1 262 ? 2.953 25.984 24.578 1 98.69 262 ALA B O 1
ATOM 4892 N N . PHE B 1 263 ? 2.416 24.219 23.281 1 98.44 263 PHE B N 1
ATOM 4893 C CA . PHE B 1 263 ? 1.403 24.969 22.547 1 98.44 263 PHE B CA 1
ATOM 4894 C C . PHE B 1 263 ? 0.261 25.391 23.469 1 98.44 263 PHE B C 1
ATOM 4896 O O . PHE B 1 263 ? -0.162 26.547 23.453 1 98.44 263 PHE B O 1
ATOM 4903 N N . HIS B 1 264 ? -0.208 24.484 24.297 1 98.19 264 HIS B N 1
ATOM 4904 C CA . HIS B 1 264 ? -1.355 24.734 25.172 1 98.19 264 HIS B CA 1
ATOM 4905 C C . HIS B 1 264 ? -1.023 25.781 26.234 1 98.19 264 HIS B C 1
ATOM 4907 O O . HIS B 1 264 ? -1.864 26.609 26.578 1 98.19 264 HIS B O 1
ATOM 4913 N N . THR B 1 265 ? 0.156 25.734 26.719 1 97.94 265 THR B N 1
ATOM 4914 C CA . THR B 1 265 ? 0.532 26.594 27.844 1 97.94 265 THR B CA 1
ATOM 4915 C C . THR B 1 265 ? 1.319 27.797 27.375 1 97.94 265 THR B C 1
ATOM 4917 O O . THR B 1 265 ? 1.767 28.609 28.188 1 97.94 265 THR B O 1
ATOM 4920 N N . LYS B 1 266 ? 1.577 27.922 26.094 1 97.56 266 LYS B N 1
ATOM 4921 C CA . LYS B 1 266 ? 2.379 28.984 25.516 1 97.56 266 LYS B CA 1
ATOM 4922 C C . LYS B 1 266 ? 3.758 29.062 26.172 1 97.56 266 LYS B C 1
ATOM 4924 O O . LYS B 1 266 ? 4.246 30.141 26.469 1 97.56 266 LYS B O 1
ATOM 4929 N N . ASP B 1 267 ? 4.246 27.891 26.469 1 97.94 267 ASP B N 1
ATOM 4930 C CA . ASP B 1 267 ? 5.574 27.75 27.062 1 97.94 267 ASP B CA 1
ATOM 4931 C C . ASP B 1 267 ? 6.652 27.719 25.984 1 97.94 267 ASP B C 1
ATOM 4933 O O . ASP B 1 267 ? 6.973 26.656 25.453 1 97.94 267 ASP B O 1
ATOM 4937 N N . GLU B 1 268 ? 7.293 28.828 25.719 1 98.12 268 GLU B N 1
ATOM 4938 C CA . GLU B 1 268 ? 8.25 28.984 24.625 1 98.12 268 GLU B CA 1
ATOM 4939 C C . GLU B 1 268 ? 9.5 28.141 24.875 1 98.12 268 GLU B C 1
ATOM 4941 O O . GLU B 1 268 ? 10.016 27.5 23.938 1 98.12 268 GLU B O 1
ATOM 4946 N N . GLU B 1 269 ? 9.984 28.141 26.047 1 98.12 269 GLU B N 1
ATOM 4947 C CA . GLU B 1 269 ? 11.195 27.391 26.359 1 98.12 269 GLU B CA 1
ATOM 4948 C C . GLU B 1 269 ? 10.984 25.891 26.172 1 98.12 269 GLU B C 1
ATOM 4950 O O . GLU B 1 269 ? 11.867 25.188 25.672 1 98.12 269 GLU B O 1
ATOM 4955 N N . LEU B 1 270 ? 9.828 25.438 26.625 1 98.5 270 LEU B N 1
ATOM 4956 C CA . LEU B 1 270 ? 9.5 24.031 26.422 1 98.5 270 LEU B CA 1
ATOM 4957 C C . LEU B 1 270 ? 9.414 23.703 24.922 1 98.5 270 LEU B C 1
ATOM 4959 O O . LEU B 1 270 ? 9.859 22.641 24.5 1 98.5 270 LEU B O 1
ATOM 4963 N N . LEU B 1 271 ? 8.867 24.594 24.172 1 98.69 271 LEU B N 1
ATOM 4964 C CA . LEU B 1 271 ? 8.773 24.406 22.734 1 98.69 271 LEU B CA 1
ATOM 4965 C C . LEU B 1 271 ? 10.156 24.266 22.109 1 98.69 271 LEU B C 1
ATOM 4967 O O . LEU B 1 271 ? 10.406 23.328 21.344 1 98.69 271 LEU B O 1
ATOM 4971 N N . TYR B 1 272 ? 11.07 25.203 22.453 1 98.69 272 TYR B N 1
ATOM 4972 C CA . TYR B 1 272 ? 12.422 25.156 21.906 1 98.69 272 TYR B CA 1
ATOM 4973 C C . TYR B 1 272 ? 13.109 23.828 22.25 1 98.69 272 TYR B C 1
ATOM 4975 O O . TYR B 1 272 ? 13.68 23.188 21.359 1 98.69 272 TYR B O 1
ATOM 4983 N N . SER B 1 273 ? 13.008 23.453 23.5 1 98.62 273 SER B N 1
ATOM 4984 C CA . SER B 1 273 ? 13.688 22.234 23.953 1 98.62 273 SER B CA 1
ATOM 4985 C C . SER B 1 273 ? 13.125 21 23.266 1 98.62 273 SER B C 1
ATOM 4987 O O . SER B 1 273 ? 13.875 20.109 22.859 1 98.62 273 SER B O 1
ATOM 4989 N N . ALA B 1 274 ? 11.812 20.969 23.141 1 98.81 274 ALA B N 1
ATOM 4990 C CA . ALA B 1 274 ? 11.164 19.812 22.547 1 98.81 274 ALA B CA 1
ATOM 4991 C C . ALA B 1 274 ? 11.469 19.719 21.047 1 98.81 274 ALA B C 1
ATOM 4993 O O . ALA B 1 274 ? 11.672 18.625 20.516 1 98.81 274 ALA B O 1
ATOM 4994 N N . ILE B 1 275 ? 11.539 20.828 20.328 1 98.88 275 ILE B N 1
ATOM 4995 C CA . ILE B 1 275 ? 11.883 20.859 18.906 1 98.88 275 ILE B CA 1
ATOM 4996 C C . ILE B 1 275 ? 13.32 20.375 18.719 1 98.88 275 ILE B C 1
ATOM 4998 O O . ILE B 1 275 ? 13.617 19.609 17.797 1 98.88 275 ILE B O 1
ATOM 5002 N N . LYS B 1 276 ? 14.203 20.812 19.594 1 98.81 276 LYS B N 1
ATOM 5003 C CA . LYS B 1 276 ? 15.594 20.375 19.547 1 98.81 276 LYS B CA 1
ATOM 5004 C C . LYS B 1 276 ? 15.703 18.875 19.766 1 98.81 276 LYS B C 1
ATOM 5006 O O . LYS B 1 276 ? 16.5 18.203 19.094 1 98.81 276 LYS B O 1
ATOM 5011 N N . GLU B 1 277 ? 14.953 18.375 20.703 1 98.75 277 GLU B N 1
ATOM 5012 C CA . GLU B 1 277 ? 14.961 16.938 20.953 1 98.75 277 GLU B CA 1
ATOM 5013 C C . GLU B 1 277 ? 14.422 16.172 19.75 1 98.75 277 GLU B C 1
ATOM 5015 O O . GLU B 1 277 ? 14.93 15.109 19.406 1 98.75 277 GLU B O 1
ATOM 5020 N N . ASN B 1 278 ? 13.336 16.719 19.188 1 98.81 278 ASN B N 1
ATOM 5021 C CA . ASN B 1 278 ? 12.789 16.094 17.984 1 98.81 278 ASN B CA 1
ATOM 5022 C C . ASN B 1 278 ? 13.828 16.031 16.875 1 98.81 278 ASN B C 1
ATOM 5024 O O . ASN B 1 278 ? 13.945 15.016 16.188 1 98.81 278 ASN B O 1
ATOM 5028 N N . ARG B 1 279 ? 14.562 17.078 16.672 1 98.81 279 ARG B N 1
ATOM 5029 C CA . ARG B 1 279 ? 15.648 17.109 15.703 1 98.81 279 ARG B CA 1
ATOM 5030 C C . ARG B 1 279 ? 16.672 16 15.984 1 98.81 279 ARG B C 1
ATOM 5032 O O . ARG B 1 279 ? 17.078 15.281 15.078 1 98.81 279 ARG B O 1
ATOM 5039 N N . ARG B 1 280 ? 17.047 15.82 17.219 1 98.56 280 ARG B N 1
ATOM 5040 C CA . ARG B 1 280 ? 18.062 14.859 17.609 1 98.56 280 ARG B CA 1
ATOM 5041 C C . ARG B 1 280 ? 17.625 13.43 17.297 1 98.56 280 ARG B C 1
ATOM 5043 O O . ARG B 1 280 ? 18.422 12.625 16.797 1 98.56 280 ARG B O 1
ATOM 5050 N N . ILE B 1 281 ? 16.391 13.133 17.609 1 98.56 281 ILE B N 1
ATOM 5051 C CA . ILE B 1 281 ? 15.969 11.758 17.391 1 98.56 281 ILE B CA 1
ATOM 5052 C C . ILE B 1 281 ? 15.859 11.492 15.883 1 98.56 281 ILE B C 1
ATOM 5054 O O . ILE B 1 281 ? 16.062 10.359 15.438 1 98.56 281 ILE B O 1
ATOM 5058 N N . LEU B 1 282 ? 15.555 12.492 15.086 1 98.62 282 LEU B N 1
ATOM 5059 C CA . LEU B 1 282 ? 15.539 12.328 13.633 1 98.62 282 LEU B CA 1
ATOM 5060 C C . LEU B 1 282 ? 16.953 12.133 13.094 1 98.62 282 LEU B C 1
ATOM 5062 O O . LEU B 1 282 ? 17.156 11.344 12.164 1 98.62 282 LEU B O 1
ATOM 5066 N N . GLN B 1 283 ? 17.891 12.875 13.664 1 98.38 283 GLN B N 1
ATOM 5067 C CA . GLN B 1 283 ? 19.297 12.672 13.305 1 98.38 283 GLN B CA 1
ATOM 5068 C C . GLN B 1 283 ? 19.734 11.242 13.594 1 98.38 283 GLN B C 1
ATOM 5070 O O . GLN B 1 283 ? 20.391 10.609 12.766 1 98.38 283 GLN B O 1
ATOM 5075 N N . GLU B 1 284 ? 19.391 10.797 14.758 1 98.12 284 GLU B N 1
ATOM 5076 C CA . GLU B 1 284 ? 19.734 9.438 15.156 1 98.12 284 GLU B CA 1
ATOM 5077 C C . GLU B 1 284 ? 19.094 8.406 14.234 1 98.12 284 GLU B C 1
ATOM 5079 O O . GLU B 1 284 ? 19.734 7.441 13.82 1 98.12 284 GLU B O 1
ATOM 5084 N N . LEU B 1 285 ? 17.828 8.633 13.922 1 98.12 285 LEU B N 1
ATOM 5085 C CA . LEU B 1 285 ? 17.125 7.746 13 1 98.12 285 LEU B CA 1
ATOM 5086 C C . LEU B 1 285 ? 17.844 7.695 11.648 1 98.12 285 LEU B C 1
ATOM 5088 O O . LEU B 1 285 ? 18.078 6.609 11.109 1 98.12 285 LEU B O 1
ATOM 5092 N N . GLY B 1 286 ? 18.125 8.883 11.125 1 97.62 286 GLY B N 1
ATOM 5093 C CA . GLY B 1 286 ? 18.828 8.961 9.852 1 97.62 286 GLY B CA 1
ATOM 5094 C C . GLY B 1 286 ? 20.156 8.227 9.859 1 97.62 286 GLY B C 1
ATOM 5095 O O . GLY B 1 286 ? 20.469 7.496 8.914 1 97.62 286 GLY B O 1
ATOM 5096 N N . THR B 1 287 ? 20.906 8.367 10.898 1 97.31 287 THR B N 1
ATOM 5097 C CA . THR B 1 287 ? 22.203 7.738 11.031 1 97.31 287 THR B CA 1
ATOM 5098 C C . THR B 1 287 ? 22.078 6.219 11.094 1 97.31 287 THR B C 1
ATOM 5100 O O . THR B 1 287 ? 22.766 5.504 10.367 1 97.31 287 THR B O 1
ATOM 5103 N N . LYS B 1 288 ? 21.219 5.746 11.93 1 96.56 288 LYS B N 1
ATOM 5104 C CA . LYS B 1 288 ? 21.047 4.305 12.102 1 96.56 288 LYS B CA 1
ATOM 5105 C C . LYS B 1 288 ? 20.516 3.658 10.828 1 96.56 288 LYS B C 1
ATOM 5107 O O . LYS B 1 288 ? 20.891 2.535 10.492 1 96.56 288 LYS B O 1
ATOM 5112 N N . ALA B 1 289 ? 19.641 4.391 10.148 1 93.81 289 ALA B N 1
ATOM 5113 C CA . ALA B 1 289 ? 19 3.846 8.953 1 93.81 289 ALA B CA 1
ATOM 5114 C C . ALA B 1 289 ? 19.859 4.09 7.715 1 93.81 289 ALA B C 1
ATOM 5116 O O . ALA B 1 289 ? 19.562 3.566 6.637 1 93.81 289 ALA B O 1
ATOM 5117 N N . GLY B 1 290 ? 20.875 4.898 7.816 1 93.81 290 GLY B N 1
ATOM 5118 C CA . GLY B 1 290 ? 21.688 5.27 6.668 1 93.81 290 GLY B CA 1
ATOM 5119 C C . GLY B 1 290 ? 20.969 6.191 5.703 1 93.81 290 GLY B C 1
ATOM 5120 O O . GLY B 1 290 ? 21.125 6.07 4.484 1 93.81 290 GLY B O 1
ATOM 5121 N N . VAL B 1 291 ? 20.141 7.012 6.191 1 93.31 291 VAL B N 1
ATOM 5122 C CA . VAL B 1 291 ? 19.359 7.957 5.406 1 93.31 291 VAL B CA 1
ATOM 5123 C C . VAL B 1 291 ? 19.75 9.391 5.77 1 93.31 291 VAL B C 1
ATOM 5125 O O . VAL B 1 291 ? 19.781 9.75 6.945 1 93.31 291 VAL B O 1
ATOM 5128 N N . ASN B 1 292 ? 20.031 10.188 4.816 1 94.81 292 ASN B N 1
ATOM 5129 C CA . ASN B 1 292 ? 20.469 11.57 5.055 1 94.81 292 ASN B CA 1
ATOM 5130 C C . ASN B 1 292 ? 19.266 12.492 5.262 1 94.81 292 ASN B C 1
ATOM 5132 O O . ASN B 1 292 ? 19.016 13.383 4.449 1 94.81 292 ASN B O 1
ATOM 5136 N N . ILE B 1 293 ? 18.641 12.398 6.379 1 97.12 293 ILE B N 1
ATOM 5137 C CA . ILE B 1 293 ? 17.453 13.18 6.699 1 97.12 293 ILE B CA 1
ATOM 5138 C C . ILE B 1 293 ? 17.828 14.656 6.844 1 97.12 293 ILE B C 1
ATOM 5140 O O . ILE B 1 293 ? 17.172 15.523 6.27 1 97.12 293 ILE B O 1
ATOM 5144 N N . GLU B 1 294 ? 18.812 14.906 7.594 1 98.06 294 GLU B N 1
ATOM 5145 C CA . GLU B 1 294 ? 19.312 16.266 7.754 1 98.06 294 GLU B CA 1
ATOM 5146 C C . GLU B 1 294 ? 20.562 16.5 6.898 1 98.06 294 GLU B C 1
ATOM 5148 O O . GLU B 1 294 ? 21.688 16.25 7.34 1 98.06 294 GLU B O 1
ATOM 5153 N N . THR B 1 295 ? 20.375 17 5.73 1 97 295 THR B N 1
ATOM 5154 C CA . THR B 1 295 ? 21.484 17.344 4.844 1 97 295 THR B CA 1
ATOM 5155 C C . THR B 1 295 ? 22.344 18.453 5.449 1 97 295 THR B C 1
ATOM 5157 O O . THR B 1 295 ? 21.969 19.062 6.453 1 97 2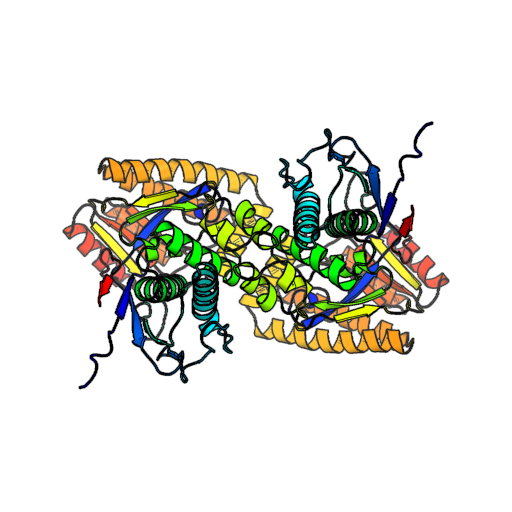95 THR B O 1
ATOM 5160 N N . SER B 1 296 ? 23.453 18.734 4.82 1 96.81 296 SER B N 1
ATOM 5161 C CA . SER B 1 296 ? 24.375 19.75 5.316 1 96.81 296 SER B CA 1
ATOM 5162 C C . SER B 1 296 ? 23.703 21.109 5.422 1 96.81 296 SER B C 1
ATOM 5164 O O . SER B 1 296 ? 23.891 21.828 6.41 1 96.81 296 SER B O 1
ATOM 5166 N N . LEU B 1 297 ? 22.922 21.469 4.441 1 97 297 LEU B N 1
ATOM 5167 C CA . LEU B 1 297 ? 22.266 22.766 4.445 1 97 297 LEU B CA 1
ATOM 5168 C C . LEU B 1 297 ? 21.172 22.828 5.504 1 97 297 LEU B C 1
ATOM 5170 O O . LEU B 1 297 ? 20.984 23.844 6.156 1 97 297 LEU B O 1
ATOM 5174 N N . LEU B 1 298 ? 20.469 21.719 5.66 1 98.12 298 LEU B N 1
ATOM 5175 C CA . LEU B 1 298 ? 19.438 21.672 6.699 1 98.12 298 LEU B CA 1
ATOM 5176 C C . LEU B 1 298 ? 20.062 21.766 8.086 1 98.12 298 LEU B C 1
ATOM 5178 O O . LEU B 1 298 ? 19.484 22.359 8.992 1 98.12 298 LEU B O 1
ATOM 5182 N N . LYS B 1 299 ? 21.234 21.141 8.195 1 98.38 299 LYS B N 1
ATOM 5183 C CA . LYS B 1 299 ? 21.969 21.25 9.453 1 98.38 299 LYS B CA 1
ATOM 5184 C C . LYS B 1 299 ? 22.344 22.688 9.758 1 98.38 299 LYS B C 1
ATOM 5186 O O . LYS B 1 299 ? 22.156 23.156 10.891 1 98.38 299 LYS B O 1
ATOM 5191 N N . GLU B 1 300 ? 22.859 23.328 8.773 1 98.25 300 GLU B N 1
ATOM 5192 C CA . GLU B 1 300 ? 23.234 24.734 8.961 1 98.25 300 GLU B CA 1
ATOM 5193 C C . GLU B 1 300 ? 22.031 25.594 9.305 1 98.25 300 GLU B C 1
ATOM 5195 O O . GLU B 1 300 ? 22.125 26.484 10.148 1 98.25 300 GLU B O 1
ATOM 5200 N N . LEU B 1 301 ? 20.984 25.359 8.648 1 98.5 301 LEU B N 1
ATOM 5201 C CA . LEU B 1 301 ? 19.734 26.062 8.922 1 98.5 301 LEU B CA 1
ATOM 5202 C C . LEU B 1 301 ? 19.328 25.891 10.383 1 98.5 301 LEU B C 1
ATOM 5204 O O . LEU B 1 301 ? 19.047 26.891 11.062 1 98.5 301 LEU B O 1
ATOM 5208 N N . ALA B 1 302 ? 19.328 24.719 10.852 1 98.62 302 ALA B N 1
ATOM 5209 C CA . ALA B 1 302 ? 18.906 24.422 12.211 1 98.62 302 ALA B CA 1
ATOM 5210 C C . ALA B 1 302 ? 19.906 24.953 13.234 1 98.62 302 ALA B C 1
ATOM 5212 O O . ALA B 1 302 ? 19.5 25.531 14.25 1 98.62 302 ALA B O 1
ATOM 5213 N N . ASP B 1 303 ? 21.172 24.75 12.938 1 98.56 303 ASP B N 1
ATOM 5214 C CA . ASP B 1 303 ? 22.219 25.219 13.828 1 98.56 303 ASP B CA 1
ATOM 5215 C C . ASP B 1 303 ? 22.141 26.734 14.008 1 98.56 303 ASP B C 1
ATOM 5217 O O . ASP B 1 303 ? 22.344 27.25 15.117 1 98.56 303 ASP B O 1
ATOM 5221 N N . SER B 1 304 ? 21.938 27.422 12.945 1 98.31 304 SER B N 1
ATOM 5222 C CA . SER B 1 304 ? 21.844 28.875 13.008 1 98.31 304 SER B CA 1
ATOM 5223 C C . SER B 1 304 ? 20.734 29.312 13.945 1 98.31 304 SER B C 1
ATOM 5225 O O . SER B 1 304 ? 20.875 30.281 14.688 1 98.31 304 SER B O 1
ATOM 5227 N N . ALA B 1 305 ? 19.609 28.656 13.914 1 98.44 305 ALA B N 1
ATOM 5228 C CA . ALA B 1 305 ? 18.484 28.969 14.797 1 98.44 305 ALA B CA 1
ATOM 5229 C C . ALA B 1 305 ? 18.844 28.703 16.25 1 98.44 305 ALA B C 1
ATOM 5231 O O . ALA B 1 305 ? 18.562 29.516 17.141 1 98.44 305 ALA B O 1
ATOM 5232 N N . GLU B 1 306 ? 19.469 27.562 16.469 1 98.19 306 GLU B N 1
ATOM 5233 C CA . GLU B 1 306 ? 19.859 27.188 17.828 1 98.19 306 GLU B CA 1
ATOM 5234 C C . GLU B 1 306 ? 20.891 28.156 18.406 1 98.19 306 GLU B C 1
ATOM 5236 O O . GLU B 1 306 ? 20.828 28.516 19.578 1 98.19 306 GLU B O 1
ATOM 5241 N N . ASN B 1 307 ? 21.781 28.531 17.594 1 97.69 307 ASN B N 1
ATOM 5242 C CA . ASN B 1 307 ? 22.844 29.453 18 1 97.69 307 ASN B CA 1
ATOM 5243 C C . ASN B 1 307 ? 22.266 30.812 18.422 1 97.69 307 ASN B C 1
ATOM 5245 O O . ASN B 1 307 ? 22.891 31.547 19.188 1 97.69 307 ASN B O 1
ATOM 5249 N N . MET B 1 308 ? 21.141 31.125 17.969 1 97.38 308 MET B N 1
ATOM 5250 C CA . MET B 1 308 ? 20.5 32.406 18.297 1 97.38 308 MET B CA 1
ATOM 5251 C C . MET B 1 308 ? 19.484 32.219 19.406 1 97.38 308 MET B C 1
ATOM 5253 O O . MET B 1 308 ? 18.672 33.125 19.656 1 97.38 308 MET B O 1
ATOM 5257 N N . GLY B 1 309 ? 19.469 31.094 20 1 97.06 309 GLY B N 1
ATOM 5258 C CA . GLY B 1 309 ? 18.641 30.844 21.188 1 97.06 309 GLY B CA 1
ATOM 5259 C C . GLY B 1 309 ? 17.312 30.219 20.859 1 97.06 309 GLY B C 1
ATOM 5260 O O . GLY B 1 309 ? 16.531 29.891 21.75 1 97.06 309 GLY B O 1
ATOM 5261 N N . GLY B 1 310 ? 17.016 30.062 19.562 1 98.38 310 GLY B N 1
ATOM 5262 C CA . GLY B 1 310 ? 15.781 29.422 19.125 1 98.38 310 GLY B CA 1
ATOM 5263 C C . GLY B 1 310 ? 15.953 27.938 18.828 1 98.38 310 GLY B C 1
ATOM 5264 O O . GLY B 1 310 ? 16.734 27.25 19.5 1 98.38 310 GLY B O 1
ATOM 5265 N N . ALA B 1 311 ? 15.172 27.406 17.969 1 98.75 311 ALA B N 1
ATOM 5266 C CA . ALA B 1 311 ? 15.227 26 17.547 1 98.75 311 ALA B CA 1
ATOM 5267 C C . ALA B 1 311 ? 14.844 25.859 16.078 1 98.75 311 ALA B C 1
ATOM 5269 O O . ALA B 1 311 ? 13.992 26.594 15.578 1 98.75 311 ALA B O 1
ATOM 5270 N N . GLY B 1 312 ? 15.508 24.953 15.375 1 98.62 312 GLY B N 1
ATOM 5271 C CA . GLY B 1 312 ? 15.211 24.656 13.984 1 98.62 312 GLY B CA 1
ATOM 5272 C C . GLY B 1 312 ? 15.406 23.188 13.625 1 98.62 312 GLY B C 1
ATOM 5273 O O . GLY B 1 312 ? 16.047 22.453 14.367 1 98.62 312 GLY B O 1
ATOM 5274 N N . LYS B 1 313 ? 14.875 22.781 12.602 1 98.69 313 LYS B N 1
ATOM 5275 C CA . LYS B 1 313 ? 15.023 21.422 12.086 1 98.69 313 LYS B CA 1
ATOM 5276 C C . LYS B 1 313 ? 14.477 21.297 10.672 1 98.69 313 LYS B C 1
ATOM 5278 O O . LYS B 1 313 ? 13.969 22.281 10.109 1 98.69 313 LYS B O 1
ATOM 5283 N N . SER B 1 314 ? 14.695 20.156 10.094 1 98 314 SER B N 1
ATOM 5284 C CA . SER B 1 314 ? 14.094 19.859 8.805 1 98 314 SER B CA 1
ATOM 5285 C C . SER B 1 314 ? 12.578 19.75 8.914 1 98 314 SER B C 1
ATOM 5287 O O . SER B 1 314 ? 12.039 19.469 9.984 1 98 314 SER B O 1
ATOM 5289 N N . SER B 1 315 ? 11.852 20.031 7.914 1 97.44 315 SER B N 1
ATOM 5290 C CA . SER B 1 315 ? 10.414 19.812 7.793 1 97.44 315 SER B CA 1
ATOM 5291 C C . SER B 1 315 ? 10.102 18.703 6.801 1 97.44 315 SER B C 1
ATOM 5293 O O . SER B 1 315 ? 10.648 18.672 5.695 1 97.44 315 SER B O 1
ATOM 5295 N N . GLY B 1 316 ? 9.172 17.812 7.195 1 94.31 316 GLY B N 1
ATOM 5296 C CA . GLY B 1 316 ? 8.812 16.719 6.312 1 94.31 316 GLY B CA 1
ATOM 5297 C C . GLY B 1 316 ? 9.805 15.57 6.363 1 94.31 316 GLY B C 1
ATOM 5298 O O . GLY B 1 316 ? 10.289 15.203 7.438 1 94.31 316 GLY B O 1
ATOM 5299 N N . SER B 1 317 ? 10.062 15 5.195 1 92.12 317 SER B N 1
ATOM 5300 C CA . SER B 1 317 ? 10.914 13.812 5.137 1 92.12 317 SER B CA 1
ATOM 5301 C C . SER B 1 317 ? 12.383 14.18 5.305 1 92.12 317 SER B C 1
ATOM 5303 O O . SER B 1 317 ? 13.227 13.312 5.535 1 92.12 317 SER B O 1
ATOM 5305 N N . GLY B 1 318 ? 12.695 15.484 5.188 1 94.94 318 GLY B N 1
ATOM 5306 C CA . GLY B 1 318 ? 14.094 15.859 5.125 1 94.94 318 GLY B CA 1
ATOM 5307 C C . GLY B 1 318 ? 14.75 15.516 3.795 1 94.94 318 GLY B C 1
ATOM 5308 O O . GLY B 1 318 ? 14.07 15.414 2.773 1 94.94 318 GLY B O 1
ATOM 5309 N N . GLY B 1 319 ? 16.109 15.516 3.816 1 94.44 319 GLY B N 1
ATOM 5310 C CA . GLY B 1 319 ? 16.828 15.219 2.594 1 94.44 319 GLY B CA 1
ATOM 5311 C C . GLY B 1 319 ? 16.938 16.406 1.656 1 94.44 319 GLY B C 1
ATOM 5312 O O . GLY B 1 319 ? 17.531 16.312 0.584 1 94.44 319 GLY B O 1
ATOM 5313 N N . GLY B 1 320 ? 16.375 17.5 2.074 1 93.44 320 GLY B N 1
ATOM 5314 C CA . GLY B 1 320 ? 16.297 18.734 1.312 1 93.44 320 GLY B CA 1
ATOM 5315 C C . GLY B 1 320 ? 15.039 19.531 1.612 1 93.44 320 GLY B C 1
ATOM 5316 O O . GLY B 1 320 ? 14.648 19.672 2.773 1 93.44 320 GLY B O 1
ATOM 5317 N N . ASP B 1 321 ? 14.531 20.125 0.644 1 92.75 321 ASP B N 1
ATOM 5318 C CA . ASP B 1 321 ? 13.297 20.906 0.741 1 92.75 321 ASP B CA 1
ATOM 5319 C C . ASP B 1 321 ? 13.391 21.922 1.87 1 92.75 321 ASP B C 1
ATOM 5321 O O . ASP B 1 321 ? 14.352 22.688 1.946 1 92.75 321 ASP B O 1
ATOM 5325 N N . CYS B 1 322 ? 12.438 21.938 2.703 1 95.94 322 CYS B N 1
ATOM 5326 C CA . CYS B 1 322 ? 12.305 23.047 3.643 1 95.94 322 CYS B CA 1
ATOM 5327 C C . CYS B 1 322 ? 12.836 22.656 5.02 1 95.94 322 CYS B C 1
ATOM 5329 O O . CYS B 1 322 ? 12.742 21.5 5.422 1 95.94 322 CYS B O 1
ATOM 5331 N N . GLY B 1 323 ? 13.406 23.594 5.652 1 97.81 323 GLY B N 1
ATOM 5332 C CA . GLY B 1 323 ? 13.57 23.625 7.098 1 97.81 323 GLY B CA 1
ATOM 5333 C C . GLY B 1 323 ? 12.742 24.703 7.77 1 97.81 323 GLY B C 1
ATOM 5334 O O . GLY B 1 323 ? 12.234 25.609 7.105 1 97.81 323 GLY B O 1
ATOM 5335 N N . ILE B 1 324 ? 12.586 24.562 9.086 1 98.69 324 ILE B N 1
ATOM 5336 C CA . ILE B 1 324 ? 11.773 25.516 9.844 1 98.69 324 ILE B CA 1
ATOM 5337 C C . ILE B 1 324 ? 12.539 25.953 11.086 1 98.69 324 ILE B C 1
ATOM 5339 O O . ILE B 1 324 ? 13.461 25.266 11.539 1 98.69 324 ILE B O 1
ATOM 5343 N N . ALA B 1 325 ? 12.156 27.078 11.594 1 98.75 325 ALA B N 1
ATOM 5344 C CA . ALA B 1 325 ? 12.789 27.594 12.812 1 98.75 325 ALA B CA 1
ATOM 5345 C C . ALA B 1 325 ? 11.812 28.438 13.633 1 98.75 325 ALA B C 1
ATOM 5347 O O . ALA B 1 325 ? 10.914 29.062 13.078 1 98.75 325 ALA B O 1
ATOM 5348 N N . PHE B 1 326 ? 12.016 28.375 14.922 1 98.75 326 PHE B N 1
ATOM 5349 C CA . PHE B 1 326 ? 11.359 29.234 15.898 1 98.75 326 PHE B CA 1
ATOM 5350 C C . PHE B 1 326 ? 12.359 30.188 16.531 1 98.75 326 PHE B C 1
ATOM 5352 O O . PHE B 1 326 ? 13.344 29.75 17.141 1 98.75 326 PHE B O 1
ATOM 5359 N N . SER B 1 327 ? 12.094 31.484 16.391 1 98.62 327 SER B N 1
ATOM 5360 C CA . SER B 1 327 ? 12.969 32.5 16.969 1 98.62 327 SER B CA 1
ATOM 5361 C C . SER B 1 327 ? 12.289 33.188 18.141 1 98.62 327 SER B C 1
ATOM 5363 O O . SER B 1 327 ? 11.07 33.375 18.156 1 98.62 327 SER B O 1
ATOM 5365 N N . LYS B 1 328 ? 13.062 33.688 19.016 1 97.5 328 LYS B N 1
ATOM 5366 C CA . LYS B 1 328 ? 12.562 34.312 20.25 1 97.5 328 LYS B CA 1
ATOM 5367 C C . LYS B 1 328 ? 11.883 35.656 19.953 1 97.5 328 LYS B C 1
ATOM 5369 O O . LYS B 1 328 ? 10.945 36.031 20.641 1 97.5 328 LYS B O 1
ATOM 5374 N N . THR B 1 329 ? 12.469 36.344 18.953 1 97.12 329 THR B N 1
ATOM 5375 C CA . THR B 1 329 ? 11.922 37.656 18.578 1 97.12 329 THR B CA 1
ATOM 5376 C C . THR B 1 329 ? 11.922 37.812 17.062 1 97.12 329 THR B C 1
ATOM 5378 O O . THR B 1 329 ? 12.586 37.062 16.344 1 97.12 329 THR B O 1
ATOM 5381 N N . LYS B 1 330 ? 11.18 38.812 16.625 1 97.31 330 LYS B N 1
ATOM 5382 C CA . LYS B 1 330 ? 11.141 39.125 15.211 1 97.31 330 LYS B CA 1
ATOM 5383 C C . LYS B 1 330 ? 12.516 39.594 14.711 1 97.31 330 LYS B C 1
ATOM 5385 O O . LYS B 1 330 ? 12.898 39.281 13.578 1 97.31 330 LYS B O 1
ATOM 5390 N N . GLU B 1 331 ? 13.195 40.281 15.516 1 97.75 331 GLU B N 1
ATOM 5391 C CA . GLU B 1 331 ? 14.531 40.75 15.164 1 97.75 331 GLU B CA 1
ATOM 5392 C C . GLU B 1 331 ? 15.492 39.562 14.961 1 97.75 331 GLU B C 1
ATOM 5394 O O . GLU B 1 331 ? 16.281 39.562 14.008 1 97.75 331 GLU B O 1
ATOM 5399 N N . LEU B 1 332 ? 15.445 38.625 15.828 1 98 332 LEU B N 1
ATOM 5400 C CA . LEU B 1 332 ? 16.297 37.469 15.711 1 98 332 LEU B CA 1
ATOM 5401 C C . LEU B 1 332 ? 15.922 36.625 14.484 1 98 332 LEU B C 1
ATOM 5403 O O . LEU B 1 332 ? 16.781 36.031 13.844 1 98 332 LEU B O 1
ATOM 5407 N N . ALA B 1 333 ? 14.641 36.594 14.211 1 98.31 333 ALA B N 1
ATOM 5408 C CA . ALA B 1 333 ? 14.188 35.906 13.008 1 98.31 333 ALA B CA 1
ATOM 5409 C C . ALA B 1 333 ? 14.758 36.562 11.75 1 98.31 333 ALA B C 1
ATOM 5411 O O . ALA B 1 333 ? 15.148 35.875 10.812 1 98.31 333 ALA B O 1
ATOM 5412 N N . GLU B 1 334 ? 14.766 37.844 11.719 1 98.06 334 GLU B N 1
ATOM 5413 C CA . GLU B 1 334 ? 15.328 38.562 10.586 1 98.06 334 GLU B CA 1
ATOM 5414 C C . GLU B 1 334 ? 16.812 38.281 10.422 1 98.06 334 GLU B C 1
ATOM 5416 O O . GLU B 1 334 ? 17.312 38.094 9.305 1 98.06 334 GLU B O 1
ATOM 5421 N N . LYS B 1 335 ? 17.5 38.281 11.531 1 98.25 335 LYS B N 1
ATOM 5422 C CA . LYS B 1 335 ? 18.922 37.938 11.5 1 98.25 335 LYS B CA 1
ATOM 5423 C C . LYS B 1 335 ? 19.141 36.531 10.984 1 98.25 335 LYS B C 1
ATOM 5425 O O . LYS B 1 335 ? 20.062 36.281 10.219 1 98.25 335 LYS B O 1
ATOM 5430 N N . LEU B 1 336 ? 18.328 35.688 11.469 1 98.38 336 LEU B N 1
ATOM 5431 C CA . LEU B 1 336 ? 18.406 34.281 11.062 1 98.38 336 LEU B CA 1
ATOM 5432 C C . LEU B 1 336 ? 18.219 34.125 9.555 1 98.38 336 LEU B C 1
ATOM 5434 O O . LEU B 1 336 ? 19 33.438 8.898 1 98.38 336 LEU B O 1
ATOM 5438 N N . VAL B 1 337 ? 17.234 34.75 9 1 98 337 VAL B N 1
ATOM 5439 C CA . VAL B 1 337 ? 16.906 34.688 7.574 1 98 337 VAL B CA 1
ATOM 5440 C C . VAL B 1 337 ? 18.078 35.219 6.758 1 98 337 VAL B C 1
ATOM 5442 O O . VAL B 1 337 ? 18.406 34.688 5.699 1 98 337 VAL B O 1
ATOM 5445 N N . ASN B 1 338 ? 18.656 36.25 7.266 1 97.81 338 ASN B N 1
ATOM 5446 C CA . ASN B 1 338 ? 19.828 36.812 6.605 1 97.81 338 ASN B CA 1
ATOM 5447 C C . ASN B 1 338 ? 20.984 35.781 6.574 1 97.81 338 ASN B C 1
ATOM 5449 O O . ASN B 1 338 ? 21.688 35.688 5.578 1 97.81 338 ASN B O 1
ATOM 5453 N N . GLU B 1 339 ? 21.172 35.125 7.656 1 97.69 339 GLU B N 1
ATOM 5454 C CA . GLU B 1 339 ? 22.203 34.094 7.707 1 97.69 339 GLU B CA 1
ATOM 5455 C C . GLU B 1 339 ? 21.891 32.969 6.707 1 97.69 339 GLU B C 1
ATOM 5457 O O . GLU B 1 339 ? 22.797 32.469 6.047 1 97.69 339 GLU B O 1
ATOM 5462 N N . TRP B 1 340 ? 20.625 32.562 6.645 1 98.06 340 TRP B N 1
ATOM 5463 C CA . TRP B 1 340 ? 20.203 31.531 5.684 1 98.06 340 TRP B CA 1
ATOM 5464 C C . TRP B 1 340 ? 20.531 31.953 4.258 1 98.06 340 TRP B C 1
ATOM 5466 O O . TRP B 1 340 ? 21.062 31.172 3.477 1 98.06 340 TRP B O 1
ATOM 5476 N N . GLU B 1 341 ? 20.266 33.156 3.932 1 97.19 341 GLU B N 1
ATOM 5477 C CA . GLU B 1 341 ? 20.484 33.656 2.578 1 97.19 341 GLU B CA 1
ATOM 5478 C C . GLU B 1 341 ? 21.953 33.625 2.207 1 97.19 341 GLU B C 1
ATOM 5480 O O . GLU B 1 341 ? 22.312 33.375 1.057 1 97.19 341 GLU B O 1
ATOM 5485 N N . LYS B 1 342 ? 22.766 33.906 3.156 1 97.25 342 LYS B N 1
ATOM 5486 C CA . LYS B 1 342 ? 24.219 33.844 2.93 1 97.25 342 LYS B CA 1
ATOM 5487 C C . LYS B 1 342 ? 24.672 32.438 2.594 1 97.25 342 LYS B C 1
ATOM 5489 O O . LYS B 1 342 ? 25.672 32.25 1.896 1 97.25 342 LYS B O 1
ATOM 5494 N N . LEU B 1 343 ? 23.953 31.5 3.094 1 96 343 LEU B N 1
ATOM 5495 C CA . LEU B 1 343 ? 24.297 30.094 2.896 1 96 343 LEU B CA 1
ATOM 5496 C C . LEU B 1 343 ? 23.641 29.547 1.636 1 96 343 LEU B C 1
ATOM 5498 O O . LEU B 1 343 ? 23.828 28.375 1.284 1 96 343 LEU B O 1
ATOM 5502 N N . GLY B 1 344 ? 22.797 30.406 1.019 1 95.38 344 GLY B N 1
ATOM 5503 C CA . GLY B 1 344 ? 22.094 29.969 -0.181 1 95.38 344 GLY B CA 1
ATOM 5504 C C . GLY B 1 344 ? 20.734 29.359 0.105 1 95.38 344 GLY B C 1
ATOM 5505 O O . GLY B 1 344 ? 20.109 28.766 -0.78 1 95.38 344 GLY B O 1
ATOM 5506 N N . ILE B 1 345 ? 20.266 29.5 1.352 1 96.88 345 ILE B N 1
ATOM 5507 C CA . ILE B 1 345 ? 18.938 29.047 1.731 1 96.88 345 ILE B CA 1
ATOM 5508 C C . ILE B 1 345 ? 17.922 30.172 1.481 1 96.88 345 ILE B C 1
ATOM 5510 O O . ILE B 1 345 ? 18.094 31.281 1.974 1 96.88 345 ILE B O 1
ATOM 5514 N N . LYS B 1 346 ? 16.906 29.875 0.726 1 95.75 346 LYS B N 1
ATOM 5515 C CA . LYS B 1 346 ? 15.906 30.875 0.394 1 95.75 346 LYS B CA 1
ATOM 5516 C C . LYS B 1 346 ? 14.859 31 1.501 1 95.75 346 LYS B C 1
ATOM 5518 O O . LYS B 1 346 ? 14.203 30.016 1.848 1 95.75 346 LYS B O 1
ATOM 5523 N N . HIS B 1 347 ? 14.734 32.156 1.995 1 97.06 347 HIS B N 1
ATOM 5524 C CA . HIS B 1 347 ? 13.664 32.406 2.949 1 97.06 347 HIS B CA 1
ATOM 5525 C C . HIS B 1 347 ? 12.297 32.406 2.264 1 97.06 347 HIS B C 1
ATOM 5527 O O . HIS B 1 347 ? 12.117 33.062 1.226 1 97.06 347 HIS B O 1
ATOM 5533 N N . LEU B 1 348 ? 11.352 31.688 2.789 1 95.81 348 LEU B N 1
ATOM 5534 C CA . LEU B 1 348 ? 9.969 31.672 2.33 1 95.81 348 LEU B CA 1
ATOM 5535 C C . LEU B 1 348 ? 9.055 32.375 3.33 1 95.81 348 LEU B C 1
ATOM 5537 O O . LEU B 1 348 ? 8.672 31.797 4.344 1 95.81 348 LEU B O 1
ATOM 5541 N N . PRO B 1 349 ? 8.727 33.594 3.051 1 95 349 PRO B N 1
ATOM 5542 C CA . PRO B 1 349 ? 7.973 34.375 4.023 1 95 349 PRO B CA 1
ATOM 5543 C C . PRO B 1 349 ? 6.52 33.938 4.145 1 95 349 PRO B C 1
ATOM 5545 O O . PRO B 1 349 ? 5.602 34.719 3.889 1 95 349 PRO B O 1
ATOM 5548 N N . PHE B 1 350 ? 6.336 32.75 4.652 1 93.81 350 PHE B N 1
ATOM 5549 C CA . PHE B 1 350 ? 5.012 32.156 4.785 1 93.81 350 PHE B CA 1
ATOM 5550 C C . PHE B 1 350 ? 4.371 32.531 6.113 1 93.81 350 PHE B C 1
ATOM 5552 O O . PHE B 1 350 ? 5.07 32.688 7.117 1 93.81 350 PHE B O 1
ATOM 5559 N N . HIS B 1 351 ? 3.09 32.75 6.062 1 94.81 351 HIS B N 1
ATOM 5560 C CA . HIS B 1 351 ? 2.242 32.906 7.238 1 94.81 351 HIS B CA 1
ATOM 5561 C C . HIS B 1 351 ? 1.244 31.766 7.359 1 94.81 351 HIS B C 1
ATOM 5563 O O . HIS B 1 351 ? 1.116 30.938 6.441 1 94.81 351 HIS B O 1
ATOM 5569 N N . THR B 1 352 ? 0.624 31.766 8.516 1 97.06 352 THR B N 1
ATOM 5570 C CA . THR B 1 352 ? -0.371 30.719 8.742 1 97.06 352 THR B CA 1
ATOM 5571 C C . THR B 1 352 ? -1.481 30.797 7.695 1 97.06 352 THR B C 1
ATOM 5573 O O . THR B 1 352 ? -2.018 31.875 7.438 1 97.06 352 THR B O 1
ATOM 5576 N N . GLY B 1 353 ? -1.724 29.703 7.031 1 97.69 353 GLY B N 1
ATOM 5577 C CA . GLY B 1 353 ? -2.764 29.641 6.016 1 97.69 353 GLY B CA 1
ATOM 5578 C C . GLY B 1 353 ? -4.094 29.156 6.559 1 97.69 353 GLY B C 1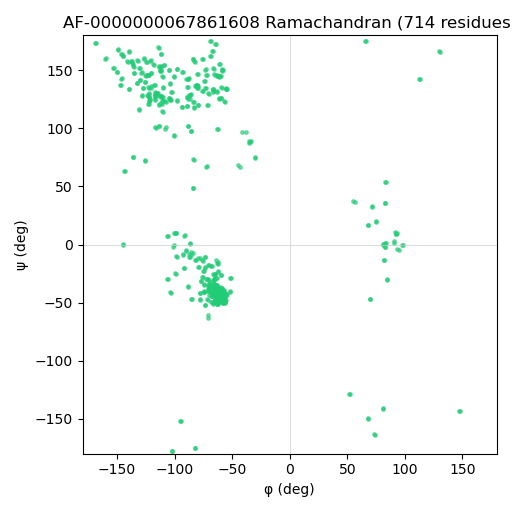
ATOM 5579 O O . GLY B 1 353 ? -4.137 28.375 7.512 1 97.69 353 GLY B O 1
ATOM 5580 N N . ARG B 1 354 ? -5.195 29.641 5.992 1 97.81 354 ARG B N 1
ATOM 5581 C CA . ARG B 1 354 ? -6.551 29.203 6.312 1 97.81 354 ARG B CA 1
ATOM 5582 C C . ARG B 1 354 ? -7.32 28.844 5.047 1 97.81 354 ARG B C 1
ATOM 5584 O O . ARG B 1 354 ? -7.062 29.391 3.975 1 97.81 354 ARG B O 1
ATOM 5591 N N . VAL B 1 355 ? -8.234 27.844 5.219 1 97.94 355 VAL B N 1
ATOM 5592 C CA . VAL B 1 355 ? -9.117 27.5 4.109 1 97.94 355 VAL B CA 1
ATOM 5593 C C . VAL B 1 355 ? -10.062 28.656 3.812 1 97.94 355 VAL B C 1
ATOM 5595 O O . VAL B 1 355 ? -10.586 29.297 4.734 1 97.94 355 VAL B O 1
ATOM 5598 N N . GLN B 1 356 ? -10.203 29.016 2.523 1 98 356 GLN B N 1
ATOM 5599 C CA . GLN B 1 356 ? -11.117 30.062 2.104 1 98 356 GLN B CA 1
ATOM 5600 C C . GLN B 1 356 ? -12.133 29.547 1.094 1 98 356 GLN B C 1
ATOM 5602 O O . GLN B 1 356 ? -11.766 28.953 0.081 1 98 356 GLN B O 1
ATOM 5607 N N . ILE B 1 357 ? -13.359 29.688 1.381 1 97.06 357 ILE B N 1
ATOM 5608 C CA . ILE B 1 357 ? -14.445 29.328 0.473 1 97.06 357 ILE B CA 1
ATOM 5609 C C . ILE B 1 357 ? -15.328 30.547 0.219 1 97.06 357 ILE B C 1
ATOM 5611 O O . ILE B 1 357 ? -15.852 31.141 1.159 1 97.06 357 ILE B O 1
ATOM 5615 N N . THR B 1 358 ? -15.438 30.938 -1.006 1 94.62 358 THR B N 1
ATOM 5616 C CA . THR B 1 358 ? -16.234 32.094 -1.37 1 94.62 358 THR B CA 1
ATOM 5617 C C . THR B 1 358 ? -17.234 31.766 -2.471 1 94.62 358 THR B C 1
ATOM 5619 O O . THR B 1 358 ? -16.891 31.078 -3.438 1 94.62 358 THR B O 1
ATOM 5622 N N . GLU B 1 359 ? -18.453 32.188 -2.328 1 90.56 359 GLU B N 1
ATOM 5623 C CA . GLU B 1 359 ? -19.5 32 -3.322 1 90.56 359 GLU B CA 1
ATOM 5624 C C . GLU B 1 359 ? -19.891 33.344 -3.967 1 90.56 359 GLU B C 1
ATOM 5626 O O . GLU B 1 359 ? -19.891 34.375 -3.307 1 90.56 359 GLU B O 1
#

Sequence (718 aa):
MYQMKNKLQVKIPGKLYVAGEYAVVESGHTAILTAVNRYITLTLEDSERNELWIPHYENPVSWPVGGELKPDGEHWTFTAEAINIATTFLKSEGIELTPVKMIIETELIDQSGAKYGLGSSAAATVAVINALMTKFYPEISMLKKFKLAALSHLVVQGNGSCGDIASCMYGGWIAYTTFDQEWVKHRLAYKSLEWFMKEPWPMLQIETLEEPVPTFSVGWTGTPVSTGKLVSQIHAFKQEDSKNYQHFLTRNNEIMKQIIQAFHTKDEELLYSAIKENRRILQELGTKAGVNIETSLLKELADSAENMGGAGKSSGSGGGDCGIAFSKTKELAEKLVNEWEKLGIKHLPFHTGRVQITEMYQMKNKLQVKIPGKLYVAGEYAVVESGHTAILTAVNRYITLTLEDSERNELWIPHYENPVSWPVGGELKPDGEHWTFTAEAINIATTFLKSEGIELTPVKMIIETELIDQSGAKYGLGSSAAATVAVINALMTKFYPEISMLKKFKLAALSHLVVQGNGSCGDIASCMYGGWIAYTTFDQEWVKHRLAYKSLEWFMKEPWPMLQIETLEEPVPTFSVGWTGTPVSTGKLVSQIHAFKQEDSKNYQHFLTRNNEIMKQIIQAFHTKDEELLYSAIKENRRILQELGTKAGVNIETSLLKELADSAENMGGAGKSSGSGGGDCGIAFSKTKELAEKLVNEWEKLGIKHLPFHTGRVQITE

Solvent-accessible surface area (backbone atoms only — not comparable to full-atom values): 36454 Å² total; per-residue (Å²): 128,81,71,76,72,67,47,35,39,27,34,17,13,22,31,45,44,70,43,38,64,77,45,19,57,37,59,58,24,49,25,36,31,32,9,25,67,35,34,32,37,32,39,37,30,73,41,94,50,34,34,45,34,44,77,96,45,91,71,66,49,66,37,57,80,88,47,65,50,78,74,87,58,79,90,44,47,51,51,31,35,22,49,34,42,50,45,46,50,40,50,73,70,68,48,84,79,75,34,33,32,36,40,45,45,74,52,52,43,47,97,86,62,50,59,60,72,28,45,63,64,37,17,44,19,40,28,48,40,51,47,54,32,55,74,73,41,64,83,62,52,70,67,49,54,44,49,54,37,38,44,32,44,36,40,69,64,71,59,71,43,50,55,57,39,50,25,22,64,66,17,35,30,32,42,36,25,11,34,41,54,64,68,53,43,51,38,31,56,55,43,49,51,68,53,60,64,70,47,83,62,56,60,51,43,78,40,81,44,70,80,67,84,48,40,67,46,39,34,33,57,80,37,75,58,64,56,66,58,54,52,51,48,48,50,52,31,39,72,73,40,48,67,63,42,49,50,50,45,54,52,48,52,55,37,46,53,43,35,53,48,14,50,75,67,66,33,61,68,49,33,34,52,28,46,44,50,51,39,49,54,48,50,51,48,18,61,77,51,73,42,64,31,68,33,72,65,38,43,50,53,15,48,53,26,39,75,69,72,23,18,26,29,53,27,54,73,26,53,33,26,28,27,38,31,36,18,82,37,69,68,54,39,52,53,46,46,53,53,33,46,74,74,60,24,44,69,45,95,61,47,78,8,57,58,42,78,49,110,128,81,72,76,72,68,47,35,39,28,34,16,13,22,31,45,42,69,41,38,64,78,46,19,56,37,60,58,24,49,26,35,32,32,9,25,65,36,37,31,37,30,40,38,31,74,41,95,49,32,36,43,32,44,75,95,44,90,71,67,47,65,37,56,80,89,48,64,49,79,74,84,58,80,89,44,47,50,51,32,36,21,48,35,41,48,46,47,52,39,49,74,70,70,48,84,82,74,34,33,33,36,39,46,47,76,53,52,44,47,98,87,61,50,59,60,70,29,45,64,64,38,16,46,18,40,30,48,41,51,48,54,33,56,73,74,43,62,82,62,54,70,66,49,53,46,51,55,35,36,45,32,45,37,41,69,64,70,60,71,44,49,54,58,39,49,24,20,64,66,18,35,31,31,42,36,24,12,34,43,53,65,67,51,43,52,37,32,55,58,45,48,51,68,52,60,64,69,48,83,61,56,62,51,42,80,40,84,43,70,80,66,84,49,39,68,45,39,34,32,56,81,38,75,57,64,56,67,58,56,52,50,47,49,49,51,31,41,71,74,39,49,66,63,44,49,51,49,45,55,53,48,53,54,37,46,52,43,37,53,47,15,52,75,65,66,33,62,68,50,33,33,52,28,47,43,50,53,39,49,55,48,50,50,49,17,60,77,51,73,41,63,32,67,33,73,65,40,44,50,54,15,49,53,28,40,75,69,72,23,19,24,29,53,27,55,73,25,52,33,25,29,28,37,31,36,19,82,36,67,67,53,40,53,52,46,45,52,52,34,45,75,74,61,24,44,67,46,94,62,46,78,7,58,60,43,76,48,111

Foldseek 3Di:
DPPPFPKKKWWFFFKWWQFQFLLLLAALGKTKMFTWAWTKMKIKTADQFAWEDEPVDDDIFGDHQLGAGDDDDPVCQLVRLLLNLLSVVCVVVVWGDGHMYMYIDGRQADPVRHGLPRCPSLRSSLRNLCRSCVVTPVPDDLVLSLLSSQVSVCVSVVGGQSVRNLCRSFFGMKMWHRFNPCVVVVCVVPDDSVRSSPDDGHSTDIGHFDDADFDKWKWFLPDDDDLVVLSVLLVVVCVVCVPLVVVLSVQSRVLSVQCRVCRVVSPQLSNQVSSQSSQVSVVVSCVSSVHPQQDPLQVVLQVLQVVQVWGKGCIHSHPGRMIMITHPDPVSVVVSCVVSVVVVIHIDPIDGHDMDMDD/DPPPFPKKKWWFFFKWWQFQFLLLLAALGKTKMFTWAWTKMKIKTADQFAWEDEPVDDDIFGDHQLGAGDDDDPVCQLLRLLLNLLSVVCVVVVWGDGHMYMYIDGRQADPVRHGLPRCPSLRSSLRNLCRSCVVTPVPDDLVLSLLSSQVSVCVSVVGGQSVRNLCRSFFGMKMWHRFNPCVVVVCVVPDDSVRSSPDDGHSTDIGHFDDADFDKWKWFLPDDDDLVVLSVLLVVVCVVCVPLVVVLSVQSRVLSVQCRVCRVVSPQLSNQVSSQSSQVSVVVSCVSSVHPQQDPLQVVLQVLQVVQVWGKGCIHSHPGRMIMITHPDPVSVVVSCVVSVVVVIHIDPIDGHDMDMDD

InterPro domains:
  IPR005917 Phosphomevalonate kinase, bacteria [TIGR01220] (9-352)
  IPR006204 GHMP kinase N-terminal domain [PF00288] (91-172)
  IPR013750 GHMP kinase, C-terminal domain [PF08544] (260-344)
  IPR014721 Small ribosomal subunit protein uS5 domain 2-type fold, subgroup [G3DSA:3.30.230.10] (8-209)
  IPR020568 Ribosomal protein uS5 domain 2-type superfamily [SSF54211] (9-227)
  IPR035102 Phosphomevalonate kinase [PTHR31814] (107-269)
  IPR036554 GHMP kinase, C-terminal domain superfamily [G3DSA:3.30.70.890] (211-350)
  IPR036554 GHMP kinase, C-terminal domain superfamily [SSF55060] (215-351)

pLDDT: mean 94.75, std 8.43, range [26.67, 98.88]

Secondary structure (DSSP, 8-state):
------EEEEEEEEEEEEE-TTGGGSTT-EEEEEEEEEEEEEEEEE-SSEEEE-TTSSS-EEE-TTS----SSGGGHHHHHHHHHHHHHHHHTT-----EEEEEEE-SB-TTS-B-SS-HHHHHHHHHHHHHHHHH-TT--HHHHHHHHHHHHHHHHSS---HHHHHHHH-SEEEEE---HHHHHHHTTTS-HHHHHHSPPTT-EEEEEPPPSSEEEEEE-S----HHHHHHHHHHHHHH-HHHHHHHHHHHHHHHHHHHHHHHHT-HHHHHHHHHHHHHHHHHHHHHHT--SS-HHHHHHHHHHHHTTSEEEE-TT-SSSEEEEEESSHHHHHHHHHHHHHTTPEE----B---EEE-/------EEEEEEEEEEEEE-TTGGGSTT-EEEEEEEEEEEEEEEEE-SSEEEE-TTSSS-EEE-TTS----SSGGGHHHHHHHHHHHHHHHHTTPPP--EEEEEEE-SB-TTS-B-SS-HHHHHHHHHHHHHHHHH-TT--HHHHHHHHHHHHHHHHSS---HHHHHHHH-SEEEEE---HHHHHHHTTTS-HHHHHHSPPTT-EEEEEPPPSSEEEEEE-S----HHHHHHHHHHHHHH-HHHHHHHHHHHHHHHHHHHHHHHHT-HHHHHHHHHHHHHHHHHHHHHHT--SS-HHHHHHHHHHHHTTSEEEE-TT-SSSEEEEEESSHHHHHHHHHHHHHTTPEE----B---EEE-

Radius of gyration: 27.84 Å; Cα contacts (8 Å, |Δi|>4): 1560; chains: 2; bounding box: 58×81×56 Å

Nearest PDB structures (foldseek):
  3k17-assembly1_A  TM=9.945E-01  e=2.710E-65  Listeria innocua
  3gon-assembly1_A  TM=9.281E-01  e=1.298E-26  Streptococcus pneumoniae R6
  1k47-assembly6_F  TM=8.899E-01  e=5.598E-25  Streptococcus pneumoniae R6
  8teb-assembly2_B  TM=8.612E-01  e=1.604E-19  Methanococcoides burtonii
  2hfu-assembly1_A  TM=7.428E-01  e=1.936E-18  Leishmania major

Organism: Listeria monocytogenes serovar 1/2a (strain ATCC BAA-679 / EGD-e) (NCBI:txid169963)